Protein AF-A0A355TXF9-F1 (afdb_monomer_lite)

Structure (mmCIF, N/CA/C/O backbone):
data_AF-A0A355TXF9-F1
#
_entry.id   AF-A0A355TXF9-F1
#
loop_
_atom_site.group_PDB
_atom_site.id
_atom_site.type_symbol
_atom_site.label_atom_id
_atom_site.label_alt_id
_atom_site.label_comp_id
_atom_site.label_asym_id
_atom_site.label_entity_id
_atom_site.label_seq_id
_atom_site.pdbx_PDB_ins_code
_atom_site.Cartn_x
_atom_site.Cartn_y
_atom_site.Cartn_z
_atom_site.occupancy
_atom_site.B_iso_or_equiv
_atom_site.auth_seq_id
_atom_site.auth_comp_id
_atom_site.auth_asym_id
_atom_site.auth_atom_id
_atom_site.pdbx_PDB_model_num
ATOM 1 N N . MET A 1 1 ? -92.858 -27.613 52.864 1.00 35.75 1 MET A N 1
ATOM 2 C CA . MET A 1 1 ? -92.341 -28.925 52.424 1.00 35.75 1 MET A CA 1
ATOM 3 C C . MET A 1 1 ? -90.828 -28.804 52.287 1.00 35.75 1 MET A C 1
ATOM 5 O O . MET A 1 1 ? -90.363 -27.857 51.669 1.00 35.75 1 MET A O 1
ATOM 9 N N . ASN A 1 2 ? -90.097 -29.669 52.989 1.00 31.05 2 ASN A N 1
ATOM 10 C CA . ASN A 1 2 ? -88.635 -29.797 52.991 1.00 31.05 2 ASN A CA 1
ATOM 11 C C . ASN A 1 2 ? -88.077 -30.046 51.579 1.00 31.05 2 ASN A C 1
ATOM 13 O O . ASN A 1 2 ? -88.734 -30.730 50.809 1.00 31.05 2 ASN A O 1
ATOM 17 N N . PHE A 1 3 ? -86.861 -29.573 51.280 1.00 30.64 3 PHE A N 1
ATOM 18 C CA . PHE A 1 3 ? -85.665 -30.434 51.260 1.00 30.64 3 PHE A CA 1
ATOM 19 C C . PHE A 1 3 ? -84.375 -29.596 51.179 1.00 30.64 3 PHE A C 1
ATOM 21 O O . PHE A 1 3 ? -84.044 -28.972 50.175 1.00 30.64 3 PHE A O 1
ATOM 28 N N . LYS A 1 4 ? -83.641 -29.603 52.296 1.00 31.06 4 LYS A N 1
ATOM 29 C CA . LYS A 1 4 ? -82.214 -29.284 52.393 1.00 31.06 4 LYS A CA 1
ATOM 30 C C . LYS A 1 4 ? -81.388 -30.361 51.671 1.00 31.06 4 LYS A C 1
ATOM 32 O O . LYS A 1 4 ? -81.685 -31.535 51.833 1.00 31.06 4 LYS A O 1
ATOM 37 N N . LYS A 1 5 ? -80.268 -29.913 51.085 1.00 31.30 5 LYS A N 1
ATOM 38 C CA . LYS A 1 5 ? -78.957 -30.592 50.963 1.00 31.30 5 LYS A CA 1
ATOM 39 C C . LYS A 1 5 ? -78.889 -31.936 50.213 1.00 31.30 5 LYS A C 1
ATOM 41 O O . LYS A 1 5 ? -79.330 -32.948 50.730 1.00 31.30 5 LYS A O 1
ATOM 46 N N . LEU A 1 6 ? -78.125 -31.952 49.118 1.00 34.25 6 LEU A N 1
ATOM 47 C CA . LEU A 1 6 ? -76.831 -32.659 48.966 1.00 34.25 6 LEU A CA 1
ATOM 48 C C . LEU A 1 6 ? -76.325 -32.357 47.533 1.00 34.25 6 LEU A C 1
ATOM 50 O O . LEU A 1 6 ? -76.948 -32.758 46.564 1.00 34.25 6 LEU A O 1
ATOM 54 N N . ALA A 1 7 ? -75.406 -31.409 47.333 1.00 31.22 7 ALA A N 1
ATOM 55 C CA . ALA A 1 7 ? -73.949 -31.592 47.383 1.00 31.22 7 ALA A CA 1
ATOM 56 C C . ALA A 1 7 ? -73.421 -32.558 46.304 1.00 31.22 7 ALA A C 1
ATOM 58 O O . ALA A 1 7 ? -73.579 -33.765 46.437 1.00 31.22 7 ALA A O 1
ATOM 59 N N . GLY A 1 8 ? -72.731 -32.025 45.284 1.00 26.02 8 GLY A N 1
ATOM 60 C CA . GLY A 1 8 ? -71.994 -32.890 44.361 1.00 26.02 8 GLY A CA 1
ATOM 61 C C . GLY A 1 8 ? -71.462 -32.318 43.044 1.00 26.02 8 GLY A C 1
ATOM 62 O O . GLY A 1 8 ? -71.603 -33.004 42.051 1.00 26.02 8 GLY A O 1
ATOM 63 N N . LYS A 1 9 ? -70.770 -31.165 43.064 1.00 34.38 9 LYS A N 1
ATOM 64 C CA . LYS A 1 9 ? -69.593 -30.865 42.205 1.00 34.38 9 LYS A CA 1
ATOM 65 C C . LYS A 1 9 ? -69.781 -30.687 40.668 1.00 34.38 9 LYS A C 1
ATOM 67 O O . LYS A 1 9 ? -70.461 -31.450 40.006 1.00 34.38 9 LYS A O 1
ATOM 72 N N . TYR A 1 10 ? -69.019 -29.717 40.136 1.00 31.34 10 TYR A N 1
ATOM 73 C CA . TYR A 1 10 ? -68.789 -29.332 38.723 1.00 31.34 10 TYR A CA 1
ATOM 74 C C . TYR A 1 10 ? -69.858 -28.396 38.123 1.00 31.34 10 TYR A C 1
ATOM 76 O O . TYR A 1 10 ? -70.915 -28.823 37.687 1.00 31.34 10 TYR A O 1
ATOM 84 N N . ALA A 1 11 ? -69.726 -27.077 38.321 1.00 30.66 11 ALA A N 1
ATOM 85 C CA . ALA A 1 11 ? -68.925 -26.148 37.498 1.00 30.66 11 ALA A CA 1
ATOM 86 C C . ALA A 1 11 ? -69.484 -26.019 36.070 1.00 30.66 11 ALA A C 1
ATOM 88 O O . ALA A 1 11 ? -69.713 -27.013 35.406 1.00 30.66 11 ALA A O 1
ATOM 89 N N . SER A 1 12 ? -69.693 -24.853 35.484 1.00 32.12 12 SER A N 1
ATOM 90 C CA . SER A 1 12 ? -69.636 -23.462 35.913 1.00 32.12 12 SER A CA 1
ATOM 91 C C . SER A 1 12 ? -70.157 -22.682 34.708 1.00 32.12 12 SER A C 1
ATOM 93 O O . SER A 1 12 ? -69.722 -22.969 33.600 1.00 32.12 12 SER A O 1
ATOM 95 N N . LEU A 1 13 ? -71.007 -21.684 34.959 1.00 32.66 13 LEU A N 1
ATOM 96 C CA . LEU A 1 13 ? -71.092 -20.437 34.192 1.00 32.66 13 LEU A CA 1
ATOM 97 C C . LEU A 1 13 ? -71.383 -20.576 32.685 1.00 32.66 13 LEU A C 1
ATOM 99 O O . LEU A 1 13 ? -70.509 -20.878 31.893 1.00 32.66 13 LEU A O 1
ATOM 103 N N . TYR A 1 14 ? -72.580 -20.181 32.263 1.00 29.48 14 TYR A N 1
ATOM 104 C CA . TYR A 1 14 ? -72.729 -18.831 31.721 1.00 29.48 14 TYR A CA 1
ATOM 105 C C . TYR A 1 14 ? -74.193 -18.415 31.786 1.00 29.48 14 TYR A C 1
ATOM 107 O O . TYR A 1 14 ? -75.103 -19.060 31.273 1.00 29.48 14 TYR A O 1
ATOM 115 N N . SER A 1 15 ? -74.388 -17.336 32.523 1.00 33.16 15 SER A N 1
ATOM 116 C CA . SER A 1 15 ? -75.646 -16.725 32.869 1.00 33.16 15 SER A CA 1
ATOM 117 C C . SER A 1 15 ? -75.827 -15.418 32.095 1.00 33.16 15 SER A C 1
ATOM 119 O O . SER A 1 15 ? -74.868 -14.769 31.688 1.00 33.16 15 SER A O 1
ATOM 121 N N . ASN A 1 16 ? -77.097 -15.021 32.042 1.00 33.66 16 ASN A N 1
ATOM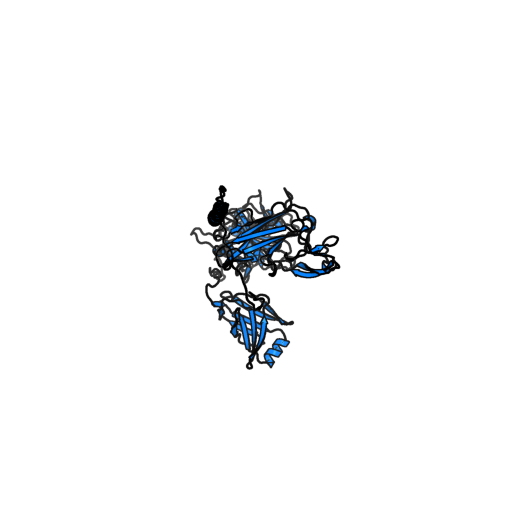 122 C CA . ASN A 1 16 ? -77.602 -13.650 32.109 1.00 33.66 16 ASN A CA 1
ATOM 123 C C . ASN A 1 16 ? -77.864 -12.854 30.817 1.00 33.66 16 ASN A C 1
ATOM 125 O O . ASN A 1 16 ? -76.991 -12.303 30.157 1.00 33.66 16 ASN A O 1
ATOM 129 N N . ARG A 1 17 ? -79.179 -12.687 30.607 1.00 35.09 17 ARG A N 1
ATOM 130 C CA . ARG A 1 17 ? -79.890 -11.550 30.005 1.00 35.09 17 ARG A CA 1
ATOM 131 C C . ARG A 1 17 ? -79.336 -10.179 30.416 1.00 35.09 17 ARG A C 1
ATOM 133 O O . ARG A 1 17 ? -79.090 -9.955 31.598 1.00 35.09 17 ARG A O 1
ATOM 140 N N . ILE A 1 18 ? -79.420 -9.216 29.489 1.00 31.59 18 ILE A N 1
ATOM 141 C CA . ILE A 1 18 ? -79.639 -7.789 29.787 1.00 31.59 18 ILE A CA 1
ATOM 142 C C . ILE A 1 18 ? -80.716 -7.217 28.843 1.00 31.59 18 ILE A C 1
ATOM 144 O O . ILE A 1 18 ? -80.671 -7.403 27.630 1.00 31.59 18 ILE A O 1
ATOM 148 N N . THR A 1 19 ? -81.681 -6.502 29.427 1.00 37.22 19 THR A N 1
ATOM 149 C CA . THR A 1 19 ? -82.703 -5.649 28.793 1.00 37.22 19 THR A CA 1
ATOM 150 C C . THR A 1 19 ? -82.369 -4.162 28.988 1.00 37.22 19 THR A C 1
ATOM 152 O O . THR A 1 19 ? -82.065 -3.762 30.105 1.00 37.22 19 THR A O 1
ATOM 155 N N . ARG A 1 20 ? -82.585 -3.356 27.932 1.00 35.97 20 ARG A N 1
ATOM 156 C CA . ARG A 1 20 ? -82.680 -1.872 27.840 1.00 35.97 20 ARG A CA 1
ATOM 157 C C . ARG A 1 20 ? -81.452 -0.983 28.159 1.00 35.97 20 ARG A C 1
ATOM 159 O O . ARG A 1 20 ? -80.851 -1.052 29.218 1.00 35.97 20 ARG A O 1
ATOM 166 N N . ARG A 1 21 ? -81.325 0.028 27.276 1.00 37.00 21 ARG A N 1
ATOM 167 C CA . ARG A 1 21 ? -80.553 1.295 27.295 1.00 37.00 21 ARG A CA 1
ATOM 168 C C . ARG A 1 21 ? -79.053 1.229 26.944 1.00 37.00 21 ARG A C 1
ATOM 170 O O . ARG A 1 21 ? -78.247 0.720 27.702 1.00 37.00 21 ARG A O 1
ATOM 177 N N . LYS A 1 22 ? -78.739 1.949 25.851 1.00 40.16 22 LYS A N 1
ATOM 178 C CA . LYS A 1 22 ? -77.431 2.426 25.361 1.00 40.16 22 LYS A CA 1
ATOM 179 C C . LYS A 1 22 ? -76.457 1.362 24.814 1.00 40.16 22 LYS A C 1
ATOM 181 O O . LYS A 1 22 ? -75.720 0.744 25.563 1.00 40.16 22 LYS A O 1
ATOM 186 N N . SER A 1 23 ? -76.335 1.298 23.490 1.00 40.97 23 SER A N 1
ATOM 187 C CA . SER A 1 23 ? -75.102 0.894 22.790 1.00 40.97 23 SER A CA 1
ATOM 188 C C . SER A 1 23 ? -74.733 2.051 21.841 1.00 40.97 23 SER A C 1
ATOM 190 O O . SER A 1 23 ? -75.371 2.198 20.807 1.00 40.97 23 SER A O 1
ATOM 192 N N . LEU A 1 24 ? -73.879 3.039 22.143 1.00 40.59 24 LEU A N 1
ATOM 193 C CA . LEU A 1 24 ? -72.637 3.070 22.930 1.00 40.59 24 LEU A CA 1
ATOM 194 C C . LEU A 1 24 ? -71.632 2.019 22.437 1.00 40.59 24 LEU A C 1
ATOM 196 O O . LEU A 1 24 ? -71.985 0.910 22.056 1.00 40.59 24 LEU A O 1
ATOM 200 N N . PRO A 1 25 ? -70.346 2.282 22.598 1.00 44.97 25 PRO A N 1
ATOM 201 C CA . PRO A 1 25 ? -69.398 3.013 21.766 1.00 44.97 25 PRO A CA 1
ATOM 202 C C . PRO A 1 25 ? -68.611 2.078 20.817 1.00 44.97 25 PRO A C 1
ATOM 204 O O . PRO A 1 25 ? -67.535 2.430 20.339 1.00 44.97 25 PRO A O 1
ATOM 207 N N . LEU A 1 26 ? -69.137 0.879 20.545 1.00 42.72 26 LEU A N 1
ATOM 208 C CA . LEU A 1 26 ? -68.445 -0.159 19.775 1.00 42.72 26 LEU A CA 1
ATOM 209 C C . LEU A 1 26 ? -68.308 0.178 18.290 1.00 42.72 26 LEU A C 1
ATOM 211 O O . LEU A 1 26 ? -67.261 -0.095 17.727 1.00 42.72 26 LEU A O 1
ATOM 215 N N . SER A 1 27 ? -69.276 0.850 17.659 1.00 51.84 27 SER A N 1
ATOM 216 C CA . SER A 1 27 ? -69.102 1.239 16.251 1.00 51.84 27 SER A CA 1
ATOM 217 C C . SER A 1 27 ? -68.008 2.282 16.061 1.00 51.84 27 SER A C 1
ATOM 219 O O . SER A 1 27 ? -67.262 2.160 15.106 1.00 51.84 27 SER A O 1
ATOM 221 N N . TYR A 1 28 ? -67.845 3.259 16.961 1.00 49.97 28 TYR A N 1
ATOM 222 C CA . TYR A 1 28 ? -66.756 4.235 16.835 1.00 49.97 28 TYR A CA 1
ATOM 223 C C . TYR A 1 28 ? -65.408 3.657 17.251 1.00 49.97 28 TYR A C 1
ATOM 225 O O . TYR A 1 28 ? -64.427 3.948 16.588 1.00 49.97 28 TYR A O 1
ATOM 233 N N . ALA A 1 29 ? -65.343 2.810 18.284 1.00 54.62 29 ALA A N 1
ATOM 234 C CA . ALA A 1 29 ? -64.097 2.135 18.648 1.00 54.62 29 ALA A CA 1
ATOM 235 C C . ALA A 1 29 ? -63.653 1.141 17.562 1.00 54.62 29 ALA A C 1
ATOM 237 O O . ALA A 1 29 ? -62.476 1.095 17.231 1.00 54.62 29 ALA A O 1
ATOM 238 N N . SER A 1 30 ? -64.582 0.401 16.948 1.00 56.19 30 SER A N 1
ATOM 239 C CA . SER A 1 30 ? -64.290 -0.498 15.827 1.00 56.19 30 SER A CA 1
ATOM 240 C C . SER A 1 30 ? -64.018 0.252 14.525 1.00 56.19 30 SER A C 1
ATOM 242 O O . SER A 1 30 ? -63.154 -0.179 13.774 1.00 56.19 30 SER A O 1
ATOM 244 N N . LEU A 1 31 ? -64.684 1.382 14.261 1.00 60.44 31 LEU A N 1
ATOM 245 C CA . LEU A 1 31 ? -64.374 2.240 13.114 1.00 60.44 31 LEU A CA 1
ATOM 246 C C . LEU A 1 31 ? -63.023 2.936 13.307 1.00 60.44 31 LEU A C 1
ATOM 248 O O . LEU A 1 31 ? -62.253 3.017 12.366 1.00 60.44 31 LEU A O 1
ATOM 252 N N . PHE A 1 32 ? -62.695 3.372 14.524 1.00 64.31 32 PHE A N 1
ATOM 253 C CA . PHE A 1 32 ? -61.398 3.954 14.857 1.00 64.31 32 PHE A CA 1
ATOM 254 C C . PHE A 1 32 ? -60.289 2.905 14.814 1.00 64.31 32 PHE A C 1
ATOM 256 O O . PHE A 1 32 ? -59.231 3.201 14.288 1.00 64.31 32 PHE A O 1
ATOM 263 N N . LEU A 1 33 ? -60.529 1.671 15.274 1.00 66.44 33 LEU A N 1
ATOM 264 C CA . LEU A 1 33 ? -59.576 0.564 15.156 1.00 66.44 33 LEU A CA 1
ATOM 265 C C . LEU A 1 33 ? -59.414 0.113 13.700 1.00 66.44 33 LEU A C 1
ATOM 267 O O . LEU A 1 33 ? -58.298 -0.151 13.276 1.00 66.44 33 LEU A O 1
ATOM 271 N N . ALA A 1 34 ? -60.492 0.082 12.912 1.00 61.06 34 ALA A N 1
ATOM 272 C CA . ALA A 1 34 ? -60.419 -0.174 11.477 1.00 61.06 34 ALA A CA 1
ATOM 273 C C . ALA A 1 34 ? -59.655 0.945 10.762 1.00 61.06 34 ALA A C 1
ATOM 275 O O . ALA A 1 34 ? -58.779 0.647 9.967 1.00 61.06 34 ALA A O 1
ATOM 276 N N . ILE A 1 35 ? -59.904 2.216 11.091 1.00 63.25 35 ILE A N 1
ATOM 277 C CA . ILE A 1 35 ? -59.140 3.361 10.579 1.00 63.25 35 ILE A CA 1
ATOM 278 C C . ILE A 1 35 ? -57.685 3.292 11.051 1.00 63.25 35 ILE A C 1
ATOM 280 O O . ILE A 1 35 ? -56.805 3.567 10.253 1.00 63.25 35 ILE A O 1
ATOM 284 N N . LEU A 1 36 ? -57.394 2.862 12.283 1.00 60.72 36 LEU A N 1
ATOM 285 C CA . LEU A 1 36 ? -56.022 2.690 12.764 1.00 60.72 36 LEU A CA 1
ATOM 286 C C . LEU A 1 36 ? -55.317 1.541 12.044 1.00 60.72 36 LEU A C 1
ATOM 288 O O . LEU A 1 36 ? -54.151 1.694 11.738 1.00 60.72 36 LEU A O 1
ATOM 292 N N . ILE A 1 37 ? -56.009 0.436 11.743 1.00 63.88 37 ILE A N 1
ATOM 293 C CA . ILE A 1 37 ? -55.493 -0.694 10.949 1.00 63.88 37 ILE A CA 1
ATOM 294 C C . ILE A 1 37 ? -55.342 -0.301 9.476 1.00 63.88 37 ILE A C 1
ATOM 296 O O . ILE A 1 37 ? -54.403 -0.737 8.821 1.00 63.88 37 ILE A O 1
ATOM 300 N N . PHE A 1 38 ? -56.220 0.551 8.944 1.00 53.94 38 PHE A N 1
ATOM 301 C CA . PHE A 1 38 ? -56.075 1.107 7.603 1.00 53.94 38 PHE A CA 1
ATOM 302 C C . PHE A 1 38 ? -54.953 2.140 7.548 1.00 53.94 38 PHE A C 1
ATOM 304 O O . PHE A 1 38 ? -54.242 2.142 6.556 1.00 53.94 38 PHE A O 1
ATOM 311 N N . ILE A 1 39 ? -54.731 2.953 8.587 1.00 55.06 39 ILE A N 1
ATOM 312 C CA . ILE A 1 39 ? -53.597 3.883 8.698 1.00 55.06 39 ILE A CA 1
ATOM 313 C C . ILE A 1 39 ? -52.303 3.106 8.939 1.00 55.06 39 ILE A C 1
ATOM 315 O O . ILE A 1 39 ? -51.344 3.354 8.239 1.00 55.06 39 ILE A O 1
ATOM 319 N N . THR A 1 40 ? -52.232 2.123 9.838 1.00 49.72 40 THR A N 1
ATOM 320 C CA . THR A 1 40 ? -51.010 1.319 10.023 1.00 49.72 40 THR A CA 1
ATOM 321 C C . THR A 1 40 ? -50.759 0.382 8.851 1.00 49.72 40 THR A C 1
ATOM 323 O O . THR A 1 40 ? -49.608 0.165 8.509 1.00 49.72 40 THR A O 1
ATOM 326 N N . GLY A 1 41 ? -51.798 -0.115 8.180 1.00 48.53 41 GLY A N 1
ATOM 327 C CA . GLY A 1 41 ? -51.695 -0.906 6.955 1.00 48.53 41 GLY A CA 1
ATOM 328 C C . GLY A 1 41 ? -51.299 -0.075 5.734 1.00 48.53 41 GLY A C 1
ATOM 329 O O . GLY A 1 41 ? -50.462 -0.519 4.956 1.00 48.53 41 GLY A O 1
ATOM 330 N N . THR A 1 42 ? -51.822 1.149 5.583 1.00 45.38 42 THR A N 1
ATOM 331 C CA . THR A 1 42 ? -51.353 2.076 4.537 1.00 45.38 42 THR A CA 1
ATOM 332 C C . THR A 1 42 ? -49.979 2.622 4.868 1.00 45.38 42 THR A C 1
ATOM 334 O O . THR A 1 42 ? -49.145 2.624 3.983 1.00 45.38 42 THR A O 1
ATOM 337 N N . VAL A 1 43 ? -49.664 2.975 6.114 1.00 42.22 43 VAL A N 1
ATOM 338 C CA . VAL A 1 43 ? -48.300 3.356 6.503 1.00 42.22 43 VAL A CA 1
ATOM 339 C C . VAL A 1 43 ? -47.362 2.161 6.307 1.00 42.22 43 VAL A C 1
ATOM 341 O O . VAL A 1 43 ? -46.319 2.348 5.709 1.00 42.22 43 VAL A O 1
ATOM 344 N N . SER A 1 44 ? -47.727 0.915 6.630 1.00 38.88 44 SER A N 1
ATOM 345 C CA . SER A 1 44 ? -46.911 -0.271 6.299 1.00 38.88 44 SER A CA 1
ATOM 346 C C . SER A 1 44 ? -46.792 -0.545 4.797 1.00 38.88 44 SER A C 1
ATOM 348 O O . SER A 1 44 ? -45.783 -1.101 4.382 1.00 38.88 44 SER A O 1
ATOM 350 N N . TRP A 1 45 ? -47.763 -0.150 3.970 1.00 35.22 45 TRP A N 1
ATOM 351 C CA . TRP A 1 45 ? -47.676 -0.298 2.513 1.00 35.22 45 TRP A CA 1
ATOM 352 C C . TRP A 1 45 ? -46.914 0.860 1.842 1.00 35.22 45 TRP A C 1
ATOM 354 O O . TRP A 1 45 ? -46.140 0.620 0.921 1.00 35.22 45 TRP A O 1
ATOM 364 N N . PHE A 1 46 ? -47.012 2.083 2.371 1.00 31.78 46 PHE A N 1
ATOM 365 C CA . PHE A 1 46 ? -46.227 3.249 1.947 1.00 31.78 46 PHE A CA 1
ATOM 366 C C . PHE A 1 46 ? -44.792 3.224 2.502 1.00 31.78 46 PHE A C 1
ATOM 368 O O . PHE A 1 46 ? -43.884 3.708 1.840 1.00 31.78 46 PHE A O 1
ATOM 375 N N . THR A 1 47 ? -44.530 2.557 3.634 1.00 37.56 47 THR A N 1
ATOM 376 C CA . THR A 1 47 ? -43.151 2.319 4.123 1.00 37.56 47 THR A CA 1
ATOM 377 C C . THR A 1 47 ? -42.486 1.126 3.418 1.00 37.56 47 THR A C 1
ATOM 379 O O . THR A 1 47 ? -41.283 0.929 3.553 1.00 37.56 47 THR A O 1
ATOM 382 N N . VAL A 1 48 ? -43.239 0.328 2.648 1.00 39.88 48 VAL A N 1
ATOM 383 C CA . VAL A 1 48 ? -42.698 -0.810 1.877 1.00 39.88 48 VAL A CA 1
ATOM 384 C C . VAL A 1 48 ? -42.569 -0.505 0.380 1.00 39.88 48 VAL A C 1
ATOM 386 O O . VAL A 1 48 ? -41.942 -1.288 -0.328 1.00 39.88 48 VAL A O 1
ATOM 389 N N . HIS A 1 49 ? -43.044 0.645 -0.118 1.00 33.25 49 HIS A N 1
ATOM 390 C CA . HIS A 1 49 ? -42.858 0.981 -1.535 1.00 33.25 49 HIS A CA 1
ATOM 391 C C . HIS A 1 49 ? -42.521 2.424 -1.919 1.00 33.25 49 HIS A C 1
ATOM 393 O O . HIS A 1 49 ? -42.219 2.629 -3.092 1.00 33.25 49 HIS A O 1
ATOM 399 N N . ASP A 1 50 ? -42.411 3.373 -0.987 1.00 28.02 50 ASP A N 1
ATOM 400 C CA . ASP A 1 50 ? -41.823 4.678 -1.300 1.00 28.02 50 ASP A CA 1
ATOM 401 C C . ASP A 1 50 ? -40.466 4.836 -0.611 1.00 28.02 50 ASP A C 1
ATOM 403 O O . ASP A 1 50 ? -40.324 5.374 0.485 1.00 28.02 50 ASP A O 1
ATOM 407 N N . THR A 1 51 ? -39.425 4.389 -1.318 1.00 30.92 51 THR A N 1
ATOM 408 C CA . THR A 1 51 ? -38.158 5.126 -1.374 1.00 30.92 51 THR A CA 1
ATOM 409 C C . THR A 1 51 ? -38.508 6.608 -1.408 1.00 30.92 51 THR A C 1
ATOM 411 O O . THR A 1 51 ? -39.098 7.072 -2.386 1.00 30.92 51 THR A O 1
ATOM 414 N N . ALA A 1 52 ? -38.177 7.351 -0.353 1.00 26.80 52 ALA A N 1
ATOM 415 C CA . ALA A 1 52 ? -38.158 8.796 -0.440 1.00 26.80 52 ALA A CA 1
ATOM 416 C C . ALA A 1 52 ? -37.289 9.144 -1.655 1.00 26.80 52 ALA A C 1
ATOM 418 O O . ALA A 1 52 ? -36.077 8.920 -1.650 1.00 26.80 52 ALA A O 1
ATOM 419 N N . LYS A 1 53 ? -37.919 9.626 -2.732 1.00 29.88 53 LYS A N 1
ATOM 420 C CA . LYS A 1 53 ? -37.224 10.345 -3.792 1.00 29.88 53 LYS A CA 1
ATOM 421 C C . LYS A 1 53 ? -36.757 11.641 -3.149 1.00 29.88 53 LYS A C 1
ATOM 423 O O . LYS A 1 53 ? -37.464 12.643 -3.144 1.00 29.88 53 LYS A O 1
ATOM 428 N N . ILE A 1 54 ? -35.588 11.571 -2.527 1.00 26.58 54 ILE A N 1
ATOM 429 C CA . ILE A 1 54 ? -34.791 12.751 -2.266 1.00 26.58 54 ILE A CA 1
ATOM 430 C C . ILE A 1 54 ? -34.344 13.205 -3.648 1.00 26.58 54 ILE A C 1
ATOM 432 O O . ILE A 1 54 ? -33.620 12.498 -4.349 1.00 26.58 54 ILE A O 1
ATOM 436 N N . ASP A 1 55 ? -34.865 14.351 -4.064 1.00 28.72 55 ASP A N 1
ATOM 437 C CA . ASP A 1 55 ? -34.417 15.070 -5.246 1.00 28.72 55 ASP A CA 1
ATOM 438 C C . ASP A 1 55 ? -33.045 15.678 -4.912 1.00 28.72 55 ASP A C 1
ATOM 440 O O . ASP A 1 55 ? -32.909 16.872 -4.657 1.00 28.72 55 ASP A O 1
ATOM 444 N N . SER A 1 56 ? -32.020 14.828 -4.781 1.00 29.77 56 SER A N 1
ATOM 445 C CA . SER A 1 56 ? -30.639 15.286 -4.746 1.00 29.77 56 SER A CA 1
ATOM 446 C C . SER A 1 56 ? -30.160 15.360 -6.188 1.00 29.77 56 SER A C 1
ATOM 448 O O . SER A 1 56 ? -29.817 14.378 -6.848 1.00 29.77 56 SER A O 1
ATOM 450 N N . THR A 1 57 ? -30.196 16.580 -6.709 1.00 26.17 57 THR A N 1
ATOM 451 C CA . THR A 1 57 ? -29.462 16.982 -7.902 1.00 26.17 57 THR A CA 1
ATOM 452 C C . THR A 1 57 ? -28.062 16.361 -7.885 1.00 26.17 57 THR A C 1
ATOM 454 O O . THR A 1 57 ? -27.242 16.689 -7.032 1.00 26.17 57 THR A O 1
ATOM 457 N N . ASN A 1 58 ? -27.818 15.485 -8.863 1.00 27.78 58 ASN A N 1
ATOM 458 C CA . ASN A 1 58 ? -26.553 14.823 -9.191 1.00 27.78 58 ASN A CA 1
ATOM 459 C C . ASN A 1 58 ? -26.033 13.779 -8.184 1.00 27.78 58 ASN A C 1
ATOM 461 O O . ASN A 1 58 ? -24.895 13.862 -7.727 1.00 27.78 58 ASN A O 1
ATOM 465 N N . LEU A 1 59 ? -26.806 12.713 -7.955 1.00 31.91 59 LEU A N 1
ATOM 466 C CA . LEU A 1 59 ? -26.239 11.414 -7.572 1.00 31.91 59 LEU A CA 1
ATOM 467 C C . LEU A 1 59 ? -25.329 10.896 -8.704 1.00 31.91 59 LEU A C 1
ATOM 469 O O . LEU A 1 59 ? -25.805 10.351 -9.703 1.00 31.91 59 LEU A O 1
ATOM 473 N N . LYS A 1 60 ? -24.012 11.090 -8.571 1.00 29.84 60 LYS A N 1
ATOM 474 C CA . LYS A 1 60 ? -23.017 10.347 -9.354 1.00 29.84 60 LYS A CA 1
ATOM 475 C C . LYS A 1 60 ? -22.802 8.996 -8.683 1.00 29.84 60 LYS A C 1
ATOM 477 O O . LYS A 1 60 ? -22.321 8.925 -7.558 1.00 29.84 60 LYS A O 1
ATOM 482 N N . PHE A 1 61 ? -23.197 7.939 -9.379 1.00 39.00 61 PHE A N 1
ATOM 483 C CA . PHE A 1 61 ? -22.961 6.563 -8.969 1.00 39.00 61 PHE A CA 1
ATOM 484 C C . PHE A 1 61 ? -21.696 6.065 -9.669 1.00 39.00 61 PHE A C 1
ATOM 486 O O . PHE A 1 61 ? -21.733 5.829 -10.873 1.00 39.00 61 PHE A O 1
ATOM 493 N N . ASP A 1 62 ? -20.601 5.899 -8.925 1.00 38.19 62 ASP A N 1
ATOM 494 C CA . ASP A 1 62 ? -19.321 5.410 -9.464 1.00 38.19 62 ASP A CA 1
ATOM 495 C C . ASP A 1 62 ? -19.038 3.927 -9.122 1.00 38.19 62 ASP A C 1
ATOM 497 O O . ASP A 1 62 ? -17.910 3.470 -9.278 1.00 38.19 62 ASP A O 1
ATOM 501 N N . SER A 1 63 ? -20.036 3.128 -8.697 1.00 41.66 63 SER A N 1
ATOM 502 C CA . SER A 1 63 ? -19.854 1.674 -8.508 1.00 41.66 63 SER A CA 1
ATOM 503 C C . SER A 1 63 ? -20.481 0.866 -9.656 1.00 41.66 63 SER A C 1
ATOM 505 O O . SER A 1 63 ? -21.700 0.762 -9.792 1.00 41.66 63 SER A O 1
ATOM 507 N N . SER A 1 64 ? -19.640 0.252 -10.498 1.00 41.19 64 SER A N 1
ATOM 508 C CA . SER A 1 64 ? -20.063 -0.576 -11.647 1.00 41.19 64 SER A CA 1
ATOM 509 C C . SER A 1 64 ? -20.759 -1.892 -11.252 1.00 41.19 64 SER A C 1
ATOM 511 O O . SER A 1 64 ? -21.277 -2.600 -12.111 1.00 41.19 64 SER A O 1
ATOM 513 N N . THR A 1 65 ? -20.813 -2.222 -9.954 1.00 43.47 65 THR A N 1
ATOM 514 C CA . THR A 1 65 ? -21.248 -3.535 -9.427 1.00 43.47 65 THR A CA 1
ATOM 515 C C . THR A 1 65 ? -22.456 -3.491 -8.492 1.00 43.47 65 THR A C 1
ATOM 517 O O . THR A 1 65 ? -22.839 -4.516 -7.936 1.00 43.47 65 THR A O 1
ATOM 520 N N . GLY A 1 66 ? -23.077 -2.326 -8.283 1.00 48.16 66 GLY A N 1
ATOM 521 C CA . GLY A 1 66 ? -24.269 -2.231 -7.435 1.00 48.16 66 GLY A CA 1
ATOM 522 C C . GLY A 1 66 ? -24.015 -2.427 -5.933 1.00 48.16 66 GLY A C 1
ATOM 523 O O . GLY A 1 66 ? -24.986 -2.553 -5.184 1.00 48.16 66 GLY A O 1
ATOM 524 N N . LEU A 1 67 ? -22.750 -2.413 -5.483 1.00 51.31 67 LEU A N 1
ATOM 525 C CA . LEU A 1 67 ? -22.388 -2.304 -4.067 1.00 51.31 67 LEU A CA 1
ATOM 526 C C . LEU A 1 67 ? -22.842 -0.951 -3.528 1.00 51.31 67 LEU A C 1
ATOM 528 O O . LEU A 1 67 ? -22.563 0.093 -4.125 1.00 51.31 67 LEU A O 1
ATOM 532 N N . ARG A 1 68 ? -23.529 -0.987 -2.387 1.00 55.44 68 ARG A N 1
ATOM 533 C CA . ARG A 1 68 ? -24.002 0.205 -1.685 1.00 55.44 68 ARG A CA 1
ATOM 534 C C . ARG A 1 68 ? -23.587 0.127 -0.230 1.00 55.44 68 ARG A C 1
ATOM 536 O O . ARG A 1 68 ? -23.935 -0.835 0.461 1.00 55.44 68 ARG A O 1
ATOM 543 N N . VAL A 1 69 ? -22.891 1.161 0.212 1.00 59.31 69 VAL A N 1
ATOM 544 C CA . VAL A 1 69 ? -22.645 1.469 1.613 1.00 59.31 69 VAL A CA 1
ATOM 545 C C . VAL A 1 69 ? -23.729 2.450 2.039 1.00 59.31 69 VAL A C 1
ATOM 547 O O . VAL A 1 69 ? -23.968 3.452 1.369 1.00 59.31 69 VAL A O 1
ATOM 550 N N . ASN A 1 70 ? -24.420 2.130 3.126 1.00 63.91 70 ASN A N 1
ATOM 551 C CA . ASN A 1 70 ? -25.312 3.055 3.807 1.00 63.91 70 ASN A CA 1
ATOM 552 C C . ASN A 1 70 ? -24.793 3.252 5.228 1.00 63.91 70 ASN A C 1
ATOM 554 O O . ASN A 1 70 ? -24.868 2.329 6.040 1.00 63.91 70 ASN A O 1
ATOM 558 N N . ASP A 1 71 ? -24.265 4.434 5.511 1.00 56.34 71 ASP A N 1
ATOM 559 C CA . ASP A 1 71 ? -23.728 4.831 6.814 1.00 56.34 71 ASP A CA 1
ATOM 560 C C . ASP A 1 71 ? -24.671 5.775 7.587 1.00 56.34 71 ASP A C 1
ATOM 562 O O . ASP A 1 71 ? -24.297 6.333 8.618 1.00 56.34 71 ASP A O 1
ATOM 566 N N . GLY A 1 72 ? -25.912 5.924 7.104 1.00 47.81 72 GLY A N 1
ATOM 567 C CA . GLY A 1 72 ? -26.946 6.779 7.685 1.00 47.81 72 GLY A CA 1
ATOM 568 C C . GLY A 1 72 ? -26.996 8.200 7.120 1.00 47.81 72 GLY A C 1
ATOM 569 O O . GLY A 1 72 ? -27.989 8.883 7.369 1.00 47.81 72 GLY A O 1
ATOM 570 N N . GLU A 1 73 ? -25.989 8.624 6.350 1.00 54.75 73 GLU A N 1
ATOM 571 C CA . GLU A 1 73 ? -25.897 9.975 5.781 1.00 54.75 73 GLU A CA 1
ATOM 572 C C . GLU A 1 73 ? -26.062 9.952 4.258 1.00 54.75 73 GLU A C 1
ATOM 574 O O . GLU A 1 73 ? -26.918 10.669 3.745 1.00 54.75 73 GLU A O 1
ATOM 579 N N . ASP A 1 74 ? -25.352 9.062 3.552 1.00 54.12 74 ASP A N 1
ATOM 580 C CA . ASP A 1 74 ? -25.427 8.947 2.092 1.00 54.12 74 ASP A CA 1
ATOM 581 C C . ASP A 1 74 ? -25.356 7.488 1.594 1.00 54.12 74 ASP A C 1
ATOM 583 O O . ASP A 1 74 ? -24.793 6.593 2.225 1.00 54.12 74 ASP A O 1
ATOM 587 N N . LEU A 1 75 ? -25.911 7.240 0.401 1.00 62.00 75 LEU A N 1
ATOM 588 C CA . LEU A 1 75 ? -25.719 5.995 -0.353 1.00 62.00 75 LEU A CA 1
ATOM 589 C C . LEU A 1 75 ? -24.490 6.142 -1.255 1.00 62.00 75 LEU A C 1
ATOM 591 O O . LEU A 1 75 ? -24.596 6.643 -2.375 1.00 62.00 75 LEU A O 1
ATOM 595 N N . THR A 1 76 ? -23.330 5.700 -0.773 1.00 71.69 76 THR A N 1
ATOM 596 C CA . THR A 1 76 ? -22.054 5.801 -1.505 1.00 71.69 76 THR A CA 1
ATOM 597 C C . THR A 1 76 ? -21.282 4.481 -1.465 1.00 71.69 76 THR A C 1
ATOM 599 O O . THR A 1 76 ? -21.789 3.460 -1.003 1.00 71.69 76 THR A O 1
ATOM 602 N N . ASN A 1 77 ? -20.060 4.468 -1.991 1.00 75.56 77 ASN A N 1
ATOM 603 C CA . ASN A 1 77 ? -19.068 3.425 -1.737 1.00 75.56 77 ASN A CA 1
ATOM 604 C C . ASN A 1 77 ? -17.993 3.874 -0.728 1.00 75.56 77 ASN A C 1
ATOM 606 O O . ASN A 1 77 ? -16.974 3.205 -0.595 1.00 75.56 77 ASN A O 1
ATOM 610 N N . HIS A 1 78 ? -18.214 4.983 -0.021 1.00 84.75 78 HIS A N 1
ATOM 611 C CA . HIS A 1 78 ? -17.286 5.552 0.949 1.00 84.75 78 HIS A CA 1
ATOM 612 C C . HIS A 1 78 ? -17.805 5.384 2.381 1.00 84.75 78 HIS A C 1
ATOM 614 O O . HIS A 1 78 ? -19.008 5.419 2.627 1.00 84.75 78 HIS A O 1
ATOM 620 N N . ILE A 1 79 ? -16.885 5.245 3.334 1.00 86.38 79 ILE A N 1
ATOM 621 C CA . ILE A 1 79 ? -17.163 5.351 4.769 1.00 86.38 79 ILE A CA 1
ATOM 622 C C . ILE A 1 79 ? -16.329 6.510 5.303 1.00 86.38 79 ILE A C 1
ATOM 624 O O . ILE A 1 79 ? -15.097 6.451 5.277 1.00 86.38 79 ILE A O 1
ATOM 628 N N . LYS A 1 80 ? -17.001 7.562 5.785 1.00 88.81 80 LYS A N 1
ATOM 629 C CA . LYS A 1 80 ? -16.347 8.814 6.182 1.00 88.81 80 LYS A CA 1
ATOM 630 C C . LYS A 1 80 ? -16.515 9.144 7.657 1.00 88.81 80 LYS A C 1
ATOM 632 O O . LYS A 1 80 ? -17.625 9.105 8.188 1.00 88.81 80 LYS A O 1
ATOM 637 N N . PHE A 1 81 ? -15.417 9.550 8.280 1.00 86.12 81 PHE A N 1
ATOM 638 C CA . PHE A 1 81 ? -15.400 10.358 9.492 1.00 86.12 81 PHE A CA 1
ATOM 639 C C . PHE A 1 81 ? -14.847 11.733 9.141 1.00 86.12 81 PHE A C 1
ATOM 641 O O . PHE A 1 81 ? -13.728 11.825 8.641 1.00 86.12 81 PHE A O 1
ATOM 648 N N . GLU A 1 82 ? -15.592 12.789 9.436 1.00 86.94 82 GLU A N 1
ATOM 649 C CA . GLU A 1 82 ? -15.159 14.160 9.171 1.00 86.94 82 GLU A CA 1
ATOM 650 C C . GLU A 1 82 ? -14.988 14.919 10.489 1.00 86.94 82 GLU A C 1
ATOM 652 O O . GLU A 1 82 ? -15.771 14.749 11.425 1.00 86.94 82 GLU A O 1
ATOM 657 N N . ASP A 1 83 ? -13.931 15.729 10.558 1.00 86.62 83 ASP A N 1
ATOM 658 C CA . ASP A 1 83 ? -13.689 16.723 11.610 1.00 86.62 83 ASP A CA 1
ATOM 659 C C . ASP A 1 83 ? -13.807 16.233 13.069 1.00 86.62 83 ASP A C 1
ATOM 661 O O . ASP A 1 83 ? -14.183 16.994 13.966 1.00 86.62 83 ASP A O 1
ATOM 665 N N . PHE A 1 84 ? -13.429 14.983 13.350 1.00 90.06 84 PHE A N 1
ATOM 666 C CA . PHE A 1 84 ? -13.390 14.458 14.721 1.00 90.06 84 PHE A CA 1
ATOM 667 C C . PHE A 1 84 ? -12.006 14.634 15.353 1.00 90.06 84 PHE A C 1
ATOM 669 O O . PHE A 1 84 ? -11.020 14.886 14.669 1.00 90.06 84 PHE A O 1
ATOM 676 N N . SER A 1 85 ? -11.901 14.496 16.673 1.00 91.94 85 SER A N 1
ATOM 677 C CA . SER A 1 85 ? -10.615 14.517 17.375 1.00 91.94 85 SER A CA 1
ATOM 678 C C . SER A 1 85 ? -10.546 13.416 18.423 1.00 91.94 85 SER A C 1
ATOM 680 O O . SER A 1 85 ? -11.559 13.020 19.003 1.00 91.94 85 SER A O 1
ATOM 682 N N . LEU A 1 86 ? -9.337 12.903 18.648 1.00 90.69 86 LEU A N 1
ATOM 683 C CA . LEU A 1 86 ? -9.076 11.835 19.609 1.00 90.69 86 LEU A CA 1
ATOM 684 C C . LEU A 1 86 ? -8.132 12.343 20.695 1.00 90.69 86 LEU A C 1
ATOM 686 O O . LEU A 1 86 ? -7.040 12.820 20.402 1.00 90.69 86 LEU A O 1
ATOM 690 N N . ALA A 1 87 ? -8.569 12.272 21.948 1.00 86.19 87 ALA A N 1
ATOM 691 C CA . ALA A 1 87 ? -7.869 12.843 23.093 1.00 86.19 87 ALA A CA 1
ATOM 692 C C . ALA A 1 87 ? -6.622 12.046 23.502 1.00 86.19 87 ALA A C 1
ATOM 694 O O . ALA A 1 87 ? -5.670 12.632 24.007 1.00 86.19 87 ALA A O 1
ATOM 695 N N . GLU A 1 88 ? -6.627 10.728 23.304 1.00 85.94 88 GLU A N 1
ATOM 696 C CA . GLU A 1 88 ? -5.503 9.847 23.618 1.00 85.94 88 GLU A CA 1
ATOM 697 C C . GLU A 1 88 ? -5.518 8.586 22.748 1.00 85.94 88 GLU A C 1
ATOM 699 O O . GLU A 1 88 ? -6.505 8.313 22.060 1.00 85.94 88 GLU A O 1
ATOM 704 N N . ALA A 1 89 ? -4.416 7.838 22.778 1.00 87.00 89 ALA A N 1
ATOM 705 C CA . ALA A 1 89 ? -4.271 6.577 22.068 1.00 87.00 89 ALA A CA 1
ATOM 706 C C . ALA A 1 89 ? -4.825 5.364 22.826 1.00 87.00 89 ALA A C 1
ATOM 708 O O . ALA A 1 89 ? -5.154 5.430 24.011 1.00 87.00 89 ALA A O 1
ATOM 709 N N . SER A 1 90 ? -4.902 4.234 22.125 1.00 85.06 90 SER A N 1
ATOM 710 C CA . SER A 1 90 ? -5.249 2.920 22.665 1.00 85.06 90 SER A CA 1
ATOM 711 C C . SER A 1 90 ? -4.345 1.843 22.057 1.00 85.06 90 SER A C 1
ATOM 713 O O . SER A 1 90 ? -3.802 2.046 20.980 1.00 85.06 90 SER A O 1
ATOM 715 N N . SER A 1 91 ? -4.153 0.724 22.756 1.00 76.50 91 SER A N 1
ATOM 716 C CA . SER A 1 91 ? -3.186 -0.340 22.419 1.00 76.50 91 SER A CA 1
ATOM 717 C C . SER A 1 91 ? -3.888 -1.601 21.931 1.00 76.50 91 SER A C 1
ATOM 719 O O . SER A 1 91 ? -3.635 -2.695 22.414 1.00 76.50 91 SER A O 1
ATOM 721 N N . VAL A 1 92 ? -4.874 -1.474 21.057 1.00 75.81 92 VAL A N 1
ATOM 722 C CA . VAL A 1 92 ? -5.840 -2.560 20.859 1.00 75.81 92 VAL A CA 1
ATOM 723 C C . VAL A 1 92 ? -5.909 -3.061 19.438 1.00 75.81 92 VAL A C 1
ATOM 725 O O . VAL A 1 92 ? -5.559 -2.363 18.499 1.00 75.81 92 VAL A O 1
ATOM 728 N N . ASP A 1 93 ? -6.419 -4.277 19.273 1.00 73.62 93 ASP A N 1
ATOM 729 C CA . ASP A 1 93 ? -6.706 -4.896 17.977 1.00 73.62 93 ASP A CA 1
ATOM 730 C C . ASP A 1 93 ? -7.960 -4.320 17.291 1.00 73.62 93 ASP A C 1
ATOM 732 O O . ASP A 1 93 ? -8.466 -4.884 16.328 1.00 73.62 93 ASP A O 1
ATOM 736 N N . GLY A 1 94 ? -8.492 -3.211 17.802 1.00 77.06 94 GLY A N 1
ATOM 737 C CA . GLY A 1 94 ? -9.687 -2.554 17.293 1.00 77.06 94 GLY A CA 1
ATOM 738 C C . GLY A 1 94 ? -11.011 -3.150 17.769 1.00 77.06 94 GLY A C 1
ATOM 739 O O . GLY A 1 94 ? -12.043 -2.558 17.460 1.00 77.06 94 GLY A O 1
ATOM 740 N N . ARG A 1 95 ? -11.026 -4.261 18.528 1.00 77.00 95 ARG A N 1
ATOM 741 C CA . ARG A 1 95 ? -12.264 -4.813 19.114 1.00 77.00 95 ARG A CA 1
ATOM 742 C C . ARG A 1 95 ? -12.571 -4.217 20.484 1.00 77.00 95 ARG A C 1
ATOM 744 O O . ARG A 1 95 ? -13.626 -3.619 20.676 1.00 77.00 95 ARG A O 1
ATOM 751 N N . ASN A 1 96 ? -11.675 -4.436 21.438 1.00 81.19 96 ASN A N 1
ATOM 752 C CA . ASN A 1 96 ? -11.792 -3.909 22.798 1.00 81.19 96 ASN A CA 1
ATOM 753 C C . ASN A 1 96 ? -10.897 -2.685 22.912 1.00 81.19 96 ASN A C 1
ATOM 755 O O . ASN A 1 96 ? -9.927 -2.618 22.183 1.00 81.19 96 ASN A O 1
ATOM 759 N N . PHE A 1 97 ? -11.179 -1.732 23.799 1.00 85.69 97 PHE A N 1
ATOM 760 C CA . PHE A 1 97 ? -10.319 -0.557 23.992 1.00 85.69 97 PHE A CA 1
ATOM 761 C C . PHE A 1 97 ? -9.685 -0.597 25.375 1.00 85.69 97 PHE A C 1
ATOM 763 O O . PHE A 1 97 ? -10.390 -0.724 26.371 1.00 85.69 97 PHE A O 1
ATOM 770 N N . PHE A 1 98 ? -8.366 -0.440 25.441 1.00 87.44 98 PHE A N 1
ATOM 771 C CA . PHE A 1 98 ? -7.610 -0.356 26.686 1.00 87.44 98 PHE A CA 1
ATOM 772 C C . PHE A 1 98 ? -6.855 0.964 26.717 1.00 87.44 98 PHE A C 1
ATOM 774 O O . PHE A 1 98 ? -6.166 1.337 25.761 1.00 87.44 98 PHE A O 1
ATOM 781 N N . LEU A 1 99 ? -7.042 1.690 27.812 1.00 88.38 99 LEU A N 1
ATOM 782 C CA . LEU A 1 99 ? -6.544 3.047 27.995 1.00 88.38 99 LEU A CA 1
ATOM 783 C C . LEU A 1 99 ? -5.639 3.080 29.227 1.00 88.38 99 LEU A C 1
ATOM 785 O O . LEU A 1 99 ? -5.967 2.404 30.212 1.00 88.38 99 LEU A O 1
ATOM 789 N N . PRO A 1 100 ? -4.531 3.840 29.213 1.00 87.56 100 PRO A N 1
ATOM 790 C CA . PRO A 1 100 ? -3.689 3.995 30.390 1.00 87.56 100 PRO A CA 1
ATOM 791 C C . PRO A 1 100 ? -4.521 4.466 31.590 1.00 87.56 100 PRO A C 1
ATOM 793 O O . PRO A 1 100 ? -5.257 5.450 31.515 1.00 87.56 100 PRO A O 1
ATOM 796 N N . ALA A 1 101 ? -4.425 3.759 32.717 1.00 85.69 101 ALA A N 1
ATOM 797 C CA . ALA A 1 101 ? -5.112 4.153 33.947 1.00 85.69 101 ALA A CA 1
ATOM 798 C C . ALA A 1 101 ? -4.514 5.450 34.524 1.00 85.69 101 ALA A C 1
ATOM 800 O O . ALA A 1 101 ? -5.223 6.257 35.125 1.00 85.69 101 ALA A O 1
ATOM 801 N N . THR A 1 102 ? -3.210 5.653 34.312 1.00 77.06 102 THR A N 1
ATOM 802 C CA . THR A 1 102 ? -2.450 6.860 34.657 1.00 77.06 102 THR A CA 1
ATOM 803 C C . THR A 1 102 ? -1.305 7.054 33.662 1.00 77.06 102 THR A C 1
ATOM 805 O O . THR A 1 102 ? -0.615 6.084 33.351 1.00 77.06 102 THR A O 1
ATOM 808 N N . GLY A 1 103 ? -1.035 8.292 33.242 1.00 72.62 103 GLY A N 1
ATOM 809 C CA . GLY A 1 103 ? 0.089 8.613 32.350 1.00 72.62 103 GLY A CA 1
ATOM 810 C C . GLY A 1 103 ? -0.191 8.330 30.869 1.00 72.62 103 GLY A C 1
ATOM 811 O O . GLY A 1 103 ? -1.342 8.309 30.449 1.00 72.62 103 GLY A O 1
ATOM 812 N N . THR A 1 104 ? 0.872 8.153 30.082 1.00 74.81 104 THR A N 1
ATOM 813 C CA . THR A 1 104 ? 0.841 7.896 28.630 1.00 74.81 104 THR A CA 1
ATOM 814 C C . THR A 1 104 ? 1.506 6.560 28.300 1.00 74.81 104 THR A C 1
ATOM 816 O O . THR A 1 104 ? 2.177 5.973 29.150 1.00 74.81 104 THR A O 1
ATOM 819 N N . PHE A 1 105 ? 1.339 6.082 27.063 1.00 77.06 105 PHE A N 1
ATOM 820 C CA . PHE A 1 105 ? 2.064 4.916 26.553 1.00 77.06 105 PHE A CA 1
ATOM 821 C C . PHE A 1 105 ? 3.583 5.060 26.702 1.00 77.06 105 PHE A C 1
ATOM 823 O O . PHE A 1 105 ? 4.138 6.151 26.591 1.00 77.06 105 PHE A O 1
ATOM 830 N N . SER A 1 106 ? 4.240 3.941 27.006 1.00 72.50 106 SER A N 1
ATOM 831 C CA . SER A 1 106 ? 5.689 3.827 27.172 1.00 72.50 106 SER A CA 1
ATOM 832 C C . SER A 1 106 ? 6.206 2.636 26.370 1.00 72.50 106 SER A C 1
ATOM 834 O O . SER A 1 106 ? 5.427 1.777 25.955 1.00 72.50 106 SER A O 1
ATOM 836 N N . SER A 1 107 ? 7.525 2.548 26.198 1.00 67.81 107 SER A N 1
ATOM 837 C CA . SER A 1 107 ? 8.174 1.446 25.479 1.00 67.81 107 SER A CA 1
ATOM 838 C C . SER A 1 107 ? 7.992 0.070 26.137 1.00 67.81 107 SER A C 1
ATOM 840 O O . SER A 1 107 ? 8.307 -0.940 25.514 1.00 67.81 107 SER A O 1
ATOM 842 N N . THR A 1 108 ? 7.479 0.003 27.371 1.00 75.19 108 THR A N 1
ATOM 843 C CA . THR A 1 108 ? 7.211 -1.247 28.099 1.00 75.19 108 THR A CA 1
ATOM 844 C C . THR A 1 108 ? 5.736 -1.348 28.484 1.00 75.19 108 THR A C 1
ATOM 846 O O . THR A 1 108 ? 5.379 -1.179 29.651 1.00 75.19 108 THR A O 1
ATOM 849 N N . THR A 1 109 ? 4.869 -1.623 27.505 1.00 78.69 109 THR A N 1
ATOM 850 C CA . THR A 1 109 ? 3.408 -1.744 27.685 1.00 78.69 109 THR A CA 1
ATOM 851 C C . THR A 1 109 ? 3.025 -2.704 28.818 1.00 78.69 109 THR A C 1
ATOM 853 O O . THR A 1 109 ? 2.137 -2.393 29.599 1.00 78.69 109 THR A O 1
ATOM 856 N N . GLU A 1 110 ? 3.736 -3.821 28.989 1.00 78.50 110 GLU A N 1
ATOM 857 C CA . GLU A 1 110 ? 3.484 -4.818 30.049 1.00 78.50 110 GLU A CA 1
ATOM 858 C C . GLU A 1 110 ? 3.684 -4.281 31.478 1.00 78.50 110 GLU A C 1
ATOM 860 O O . GLU A 1 110 ? 3.112 -4.809 32.428 1.00 78.50 110 GLU A O 1
ATOM 865 N N . LEU A 1 111 ? 4.488 -3.224 31.646 1.00 80.75 111 LEU A N 1
ATOM 866 C CA . LEU A 1 111 ? 4.750 -2.589 32.945 1.00 80.75 111 LEU A CA 1
ATOM 867 C C . LEU A 1 111 ? 3.773 -1.449 33.253 1.00 80.75 111 LEU A C 1
ATOM 869 O O . LEU A 1 111 ? 3.841 -0.836 34.321 1.00 80.75 111 LEU A O 1
ATOM 873 N N . MET A 1 112 ? 2.890 -1.127 32.309 1.00 85.81 112 MET A N 1
ATOM 874 C CA . MET A 1 112 ? 1.899 -0.078 32.469 1.00 85.81 112 MET A CA 1
ATOM 875 C C . MET A 1 112 ? 0.602 -0.612 33.069 1.00 85.81 112 MET A C 1
ATOM 877 O O . MET A 1 112 ? 0.290 -1.801 33.002 1.00 85.81 112 MET A O 1
ATOM 881 N N . LYS A 1 113 ? -0.185 0.313 33.626 1.00 88.88 113 LYS A N 1
ATOM 882 C CA . LYS A 1 113 ? -1.528 0.023 34.117 1.00 88.88 113 LYS A CA 1
ATOM 883 C C . LYS A 1 113 ? -2.592 0.515 33.156 1.00 88.88 113 LYS A C 1
ATOM 885 O O . LYS A 1 113 ? -2.526 1.656 32.697 1.00 88.88 113 LYS A O 1
ATOM 890 N N . PHE A 1 114 ? -3.603 -0.308 32.935 1.00 90.62 114 PHE A N 1
ATOM 891 C CA . PHE A 1 114 ? -4.699 -0.056 32.016 1.00 90.62 114 PHE A CA 1
ATOM 892 C C . PHE A 1 114 ? -6.048 -0.200 32.694 1.00 90.62 114 PHE A C 1
ATOM 894 O O . PHE A 1 114 ? -6.198 -0.858 33.720 1.00 90.62 114 PHE A O 1
ATOM 901 N N . ARG A 1 115 ? -7.044 0.415 32.072 1.00 90.12 115 ARG A N 1
ATOM 902 C CA . ARG A 1 115 ? -8.450 0.114 32.302 1.00 90.12 115 ARG A CA 1
ATOM 903 C C . ARG A 1 115 ? -9.119 -0.190 30.974 1.00 90.12 115 ARG A C 1
ATOM 905 O O . ARG A 1 115 ? -8.708 0.329 29.932 1.00 90.12 115 ARG A O 1
ATOM 912 N N . GLU A 1 116 ? -10.188 -0.963 31.034 1.00 88.06 116 GLU A N 1
ATOM 913 C CA . GLU A 1 116 ? -11.066 -1.131 29.887 1.00 88.06 116 GLU A CA 1
ATOM 914 C C . GLU A 1 116 ? -11.791 0.191 29.571 1.00 88.06 116 GLU A C 1
ATOM 916 O O . GLU A 1 116 ? -12.129 1.000 30.452 1.00 88.06 116 GLU A O 1
ATOM 921 N N . GLY A 1 117 ? -11.961 0.448 28.280 1.00 85.00 117 GLY A N 1
ATOM 922 C CA . GLY A 1 117 ? -12.722 1.564 27.752 1.00 85.00 117 GLY A CA 1
ATOM 923 C C . GLY A 1 117 ? -14.202 1.399 28.075 1.00 85.00 117 GLY A C 1
ATOM 924 O O . GLY A 1 117 ? -14.752 0.304 28.028 1.00 85.00 117 GLY A O 1
ATOM 925 N N . ASN A 1 118 ? -14.868 2.503 28.390 1.00 83.88 118 ASN A N 1
ATOM 926 C CA . ASN A 1 118 ? -16.306 2.516 28.627 1.00 83.88 118 ASN A CA 1
ATOM 927 C C . ASN A 1 118 ? -17.028 3.358 27.568 1.00 83.88 118 ASN A C 1
ATOM 929 O O . ASN A 1 118 ? -16.415 3.994 26.708 1.00 83.88 118 ASN A O 1
ATOM 933 N N . VAL A 1 119 ? -18.359 3.392 27.642 1.00 79.75 119 VAL A N 1
ATOM 934 C CA . VAL A 1 119 ? -19.206 4.140 26.697 1.00 79.75 119 VAL A CA 1
ATOM 935 C C . VAL A 1 119 ? -18.854 5.635 26.656 1.00 79.75 119 VAL A C 1
ATOM 937 O O . VAL A 1 119 ? -19.002 6.269 25.617 1.00 79.75 119 VAL A O 1
ATOM 940 N N . GLY A 1 120 ? -18.349 6.205 27.754 1.00 81.25 120 GLY A N 1
ATOM 941 C CA . GLY A 1 120 ? -17.931 7.606 27.828 1.00 81.25 120 GLY A CA 1
ATOM 942 C C . GLY A 1 120 ? -16.626 7.928 27.090 1.00 81.25 120 GLY A C 1
ATOM 943 O O . GLY A 1 120 ? -16.358 9.109 26.855 1.00 81.25 120 GLY A O 1
ATOM 944 N N . ASP A 1 121 ? -15.838 6.911 26.726 1.00 84.44 121 ASP A N 1
ATOM 945 C CA . ASP A 1 121 ? -14.612 7.039 25.926 1.00 84.44 121 ASP A CA 1
ATOM 946 C C . ASP A 1 121 ? -14.899 7.036 24.408 1.00 84.44 121 ASP A C 1
ATOM 948 O O . ASP A 1 121 ? -14.103 7.558 23.617 1.00 84.44 121 ASP A O 1
ATOM 952 N N . LYS A 1 122 ? -16.058 6.496 24.004 1.00 81.56 122 LYS A N 1
ATOM 953 C CA . LYS A 1 122 ? -16.520 6.458 22.611 1.00 81.56 122 LYS A CA 1
ATOM 954 C C . LYS A 1 122 ? -16.656 7.873 22.045 1.00 81.56 122 LYS A C 1
ATOM 956 O O . LYS A 1 122 ? -17.192 8.767 22.697 1.00 81.56 122 LYS A O 1
ATOM 961 N N . ASN A 1 123 ? -16.172 8.064 20.820 1.00 77.00 123 ASN A N 1
ATOM 962 C CA . ASN A 1 123 ? -16.097 9.335 20.089 1.00 77.00 123 ASN A CA 1
ATOM 963 C C . ASN A 1 123 ? -15.292 10.438 20.800 1.00 77.00 123 ASN A C 1
ATOM 965 O O . ASN A 1 123 ? -15.418 11.614 20.468 1.00 77.00 123 ASN A O 1
ATOM 969 N N . LYS A 1 124 ? -14.455 10.061 21.773 1.00 82.69 124 LYS A N 1
ATOM 970 C CA . LYS A 1 124 ? -13.452 10.939 22.392 1.00 82.69 124 LYS A CA 1
ATOM 971 C C . LYS A 1 124 ? -12.045 10.376 22.285 1.00 82.69 124 LYS A C 1
ATOM 973 O O . LYS A 1 124 ? -11.097 11.144 22.229 1.00 82.69 124 LYS A O 1
ATOM 978 N N . LYS A 1 125 ? -11.901 9.050 22.320 1.00 85.19 125 LYS A N 1
ATOM 979 C CA . LYS A 1 125 ? -10.602 8.345 22.322 1.00 85.19 125 LYS A CA 1
ATOM 980 C C . LYS A 1 125 ? -10.484 7.326 21.196 1.00 85.19 125 LYS A C 1
ATOM 982 O O . LYS A 1 125 ? -9.397 7.036 20.719 1.00 85.19 125 LYS A O 1
ATOM 987 N N . TYR A 1 126 ? -11.629 6.866 20.717 1.00 88.06 126 TYR A N 1
ATOM 988 C CA . TYR A 1 126 ? -11.793 6.134 19.473 1.00 88.06 126 TYR A CA 1
ATOM 989 C C . TYR A 1 126 ? -13.090 6.608 18.816 1.00 88.06 126 TYR A C 1
ATOM 991 O O . TYR A 1 126 ? -14.031 6.987 19.516 1.00 88.06 126 TYR A O 1
ATOM 999 N N . ALA A 1 127 ? -13.144 6.611 17.491 1.00 87.44 127 ALA A N 1
ATOM 1000 C CA . ALA A 1 127 ? -14.327 6.963 16.716 1.00 87.44 127 ALA A CA 1
ATOM 1001 C C . ALA A 1 127 ? -14.988 5.703 16.158 1.00 87.44 127 ALA A C 1
ATOM 1003 O O . ALA A 1 127 ? -14.313 4.736 15.820 1.00 87.44 127 ALA A O 1
ATOM 1004 N N . TYR A 1 128 ? -16.312 5.720 16.076 1.00 87.06 128 TYR A N 1
ATOM 1005 C CA . TYR A 1 128 ? -17.139 4.598 15.644 1.00 87.06 128 TYR A CA 1
ATOM 1006 C C . TYR A 1 128 ? -18.155 5.071 14.609 1.00 87.06 128 TYR A C 1
ATOM 1008 O O . TYR A 1 128 ? -18.809 6.093 14.832 1.00 87.06 128 TYR A O 1
ATOM 1016 N N . LYS A 1 129 ? -18.334 4.306 13.530 1.00 85.25 129 LYS A N 1
ATOM 1017 C CA . LYS A 1 129 ? -19.402 4.516 12.549 1.00 85.25 129 LYS A CA 1
ATOM 1018 C C . LYS A 1 129 ? -19.968 3.172 12.126 1.00 85.25 129 LYS A C 1
ATOM 1020 O O . LYS A 1 129 ? -19.236 2.309 11.643 1.00 85.25 129 LYS A O 1
ATOM 1025 N N . ASP A 1 130 ? -21.270 3.011 12.319 1.00 84.62 130 ASP A N 1
ATOM 1026 C CA . ASP A 1 130 ? -21.993 1.874 11.767 1.00 84.62 130 ASP A CA 1
ATOM 1027 C C . ASP A 1 130 ? -22.302 2.116 10.307 1.00 84.62 130 ASP A C 1
ATOM 1029 O O . ASP A 1 130 ? -22.664 3.220 9.905 1.00 84.62 130 ASP A O 1
ATOM 1033 N N . PHE A 1 131 ? -22.221 1.052 9.528 1.00 81.44 131 PHE A N 1
ATOM 1034 C CA . PHE A 1 131 ? -22.632 1.063 8.145 1.00 81.44 131 PHE A CA 1
ATOM 1035 C C . PHE A 1 131 ? -23.242 -0.278 7.765 1.00 81.44 131 PHE A C 1
ATOM 1037 O O . PHE A 1 131 ? -23.051 -1.320 8.395 1.00 81.44 131 PHE A O 1
ATOM 1044 N N . THR A 1 132 ? -24.033 -0.236 6.708 1.00 81.81 132 THR A N 1
ATOM 1045 C CA . THR A 1 132 ? -24.672 -1.406 6.137 1.00 81.81 132 THR A CA 1
ATOM 1046 C C . THR A 1 132 ? -24.204 -1.566 4.698 1.00 81.81 132 THR A C 1
ATOM 1048 O O . THR A 1 132 ? -24.341 -0.649 3.892 1.00 81.81 132 THR A O 1
ATOM 1051 N N . LEU A 1 133 ? -23.671 -2.740 4.369 1.00 78.50 133 LEU A N 1
ATOM 1052 C CA . LEU A 1 133 ? -23.249 -3.108 3.021 1.00 78.50 133 LEU A CA 1
ATOM 1053 C C . LEU A 1 133 ? -24.325 -3.930 2.341 1.00 78.50 133 LEU A C 1
ATOM 1055 O O . LEU A 1 133 ? -24.672 -4.995 2.837 1.00 78.50 133 LEU A O 1
ATOM 1059 N N . SER A 1 134 ? -24.799 -3.495 1.180 1.00 75.06 134 SER A N 1
ATOM 1060 C CA . SER A 1 134 ? -25.682 -4.290 0.323 1.00 75.06 134 SER A CA 1
ATOM 1061 C C . SER A 1 134 ? -25.055 -4.513 -1.047 1.00 75.06 134 SER A C 1
ATOM 1063 O O . SER A 1 134 ? -24.406 -3.625 -1.591 1.00 75.06 134 SER A O 1
ATOM 1065 N N . GLY A 1 135 ? -25.264 -5.703 -1.597 1.00 71.88 135 GLY A N 1
ATOM 1066 C CA . GLY A 1 135 ? -24.763 -6.110 -2.901 1.00 71.88 135 GLY A CA 1
ATOM 1067 C C . GLY A 1 135 ? -25.399 -7.428 -3.322 1.00 71.88 135 GLY A C 1
ATOM 1068 O O . GLY A 1 135 ? -26.300 -7.942 -2.646 1.00 71.88 135 GLY A O 1
ATOM 1069 N N . GLU A 1 136 ? -24.952 -7.949 -4.455 1.00 69.88 136 GLU A N 1
ATOM 1070 C CA . GLU A 1 136 ? -25.413 -9.229 -4.975 1.00 69.88 136 GLU A CA 1
ATOM 1071 C C . GLU A 1 136 ? -24.845 -10.407 -4.167 1.00 69.88 136 GLU A C 1
ATOM 1073 O O . GLU A 1 136 ? -23.982 -10.270 -3.294 1.00 69.88 136 GLU A O 1
ATOM 1078 N N . LYS A 1 137 ? -25.377 -11.601 -4.429 1.00 70.88 137 LYS A N 1
ATOM 1079 C CA . LYS A 1 137 ? -24.891 -12.825 -3.798 1.00 70.88 137 LYS A CA 1
ATOM 1080 C C . LYS A 1 137 ? -23.432 -13.065 -4.194 1.00 70.88 137 LYS A C 1
ATOM 1082 O O . LYS A 1 137 ? -23.093 -12.985 -5.370 1.00 70.88 137 LYS A O 1
ATOM 1087 N N . ASN A 1 138 ? -22.606 -13.442 -3.221 1.00 73.62 138 ASN A N 1
ATOM 1088 C CA . ASN A 1 138 ? -21.174 -13.706 -3.373 1.00 73.62 138 ASN A CA 1
ATOM 1089 C C . ASN A 1 138 ? -20.353 -12.476 -3.796 1.00 73.62 138 ASN A C 1
ATOM 1091 O O . ASN A 1 138 ? -19.226 -12.624 -4.275 1.00 73.62 138 ASN A O 1
ATOM 1095 N N . THR A 1 139 ? -20.875 -11.259 -3.607 1.00 75.19 139 THR A N 1
ATOM 1096 C CA . THR A 1 139 ? -20.096 -10.041 -3.834 1.00 75.19 139 THR A CA 1
ATOM 1097 C C . THR A 1 139 ? -18.964 -9.955 -2.811 1.00 75.19 139 THR A C 1
ATOM 1099 O O . THR A 1 139 ? -19.197 -9.916 -1.601 1.00 75.19 139 THR A O 1
ATOM 1102 N N . LYS A 1 140 ? -17.727 -9.915 -3.306 1.00 79.12 140 LYS A N 1
ATOM 1103 C CA . LYS A 1 140 ? -16.525 -9.669 -2.507 1.00 79.12 140 LYS A CA 1
ATOM 1104 C C . LYS A 1 140 ? -16.311 -8.166 -2.376 1.00 79.12 140 LYS A C 1
ATOM 1106 O O . LYS A 1 140 ? -16.371 -7.458 -3.377 1.00 79.12 140 LYS A O 1
ATOM 1111 N N . VAL A 1 141 ? -16.080 -7.697 -1.156 1.00 79.50 141 VAL A N 1
ATOM 1112 C CA . VAL A 1 141 ? -15.884 -6.277 -0.846 1.00 79.50 141 VAL A CA 1
ATOM 1113 C C . VAL A 1 141 ? -14.435 -6.052 -0.453 1.00 79.50 141 VAL A C 1
ATOM 1115 O O . VAL A 1 141 ? -13.916 -6.752 0.413 1.00 79.50 141 VAL A O 1
ATOM 1118 N N . TYR A 1 142 ? -13.801 -5.064 -1.067 1.00 80.38 142 TYR A N 1
ATOM 1119 C CA . TYR A 1 142 ? -12.391 -4.736 -0.906 1.00 80.38 142 TYR A CA 1
ATOM 1120 C C . TYR A 1 142 ? -12.216 -3.273 -0.505 1.00 80.38 142 TYR A C 1
ATOM 1122 O O . TYR A 1 142 ? -13.052 -2.439 -0.847 1.00 80.38 142 TYR A O 1
ATOM 1130 N N . ILE A 1 143 ? -11.107 -2.951 0.166 1.00 81.12 143 ILE A N 1
ATOM 1131 C CA . ILE A 1 143 ? -10.686 -1.562 0.386 1.00 81.12 143 ILE A CA 1
ATOM 1132 C C . ILE A 1 143 ? -9.909 -1.108 -0.847 1.00 81.12 143 ILE A C 1
ATOM 1134 O O . ILE A 1 143 ? -8.760 -1.503 -1.024 1.00 81.12 143 ILE A O 1
ATOM 1138 N N . LYS A 1 144 ? -10.524 -0.281 -1.691 1.00 77.38 144 LYS A N 1
ATOM 1139 C CA . LYS A 1 144 ? -9.902 0.244 -2.914 1.00 77.38 144 LYS A CA 1
ATOM 1140 C C . LYS A 1 144 ? -8.974 1.415 -2.630 1.00 77.38 144 LYS A C 1
ATOM 1142 O O . LYS A 1 144 ? -7.965 1.584 -3.308 1.00 77.38 144 LYS A O 1
ATOM 1147 N N . ASN A 1 145 ? -9.338 2.257 -1.667 1.00 79.75 145 ASN A N 1
ATOM 1148 C CA . ASN A 1 145 ? -8.569 3.440 -1.313 1.00 79.75 145 ASN A CA 1
ATOM 1149 C C . ASN A 1 145 ? -8.826 3.865 0.130 1.00 79.75 145 ASN A C 1
ATOM 1151 O O . ASN A 1 145 ? -9.862 3.546 0.711 1.00 79.75 145 ASN A O 1
ATOM 1155 N N . TYR A 1 146 ? -7.907 4.656 0.672 1.00 86.44 146 TYR A N 1
ATOM 1156 C CA . TYR A 1 146 ? -8.123 5.394 1.904 1.00 86.44 146 TYR A CA 1
ATOM 1157 C C . TYR A 1 146 ? -7.484 6.779 1.817 1.00 86.44 146 TYR A C 1
ATOM 1159 O O . TYR A 1 146 ? -6.547 7.008 1.054 1.00 86.44 146 TYR A O 1
ATOM 1167 N N . LYS A 1 147 ? -7.990 7.708 2.619 1.00 89.38 147 LYS A N 1
ATOM 1168 C CA . LYS A 1 147 ? -7.385 9.014 2.844 1.00 89.38 147 LYS A CA 1
ATOM 1169 C C . LYS A 1 147 ? -7.605 9.416 4.292 1.00 89.38 147 LYS A C 1
ATOM 1171 O O . LYS A 1 147 ? -8.738 9.559 4.738 1.00 89.38 147 LYS A O 1
ATOM 1176 N N . ILE A 1 148 ? -6.515 9.617 5.019 1.00 91.69 148 ILE A N 1
ATOM 1177 C CA . ILE A 1 148 ? -6.530 10.101 6.398 1.00 91.69 148 ILE A CA 1
ATOM 1178 C C . ILE A 1 148 ? -5.861 11.466 6.417 1.00 91.69 148 ILE A C 1
ATOM 1180 O O . ILE A 1 148 ? -4.703 11.593 6.029 1.00 91.69 148 ILE A O 1
ATOM 1184 N N . VAL A 1 149 ? -6.577 12.484 6.874 1.00 93.31 149 VAL A N 1
ATOM 1185 C CA . VAL A 1 149 ? -6.052 13.842 7.036 1.00 93.31 149 VAL A CA 1
ATOM 1186 C C . VAL A 1 149 ? -5.998 14.154 8.522 1.00 93.31 149 VAL A C 1
ATOM 1188 O O . VAL A 1 149 ? -7.001 13.994 9.210 1.00 93.31 149 VAL A O 1
ATOM 1191 N N . ILE A 1 150 ? -4.839 14.586 9.022 1.00 92.50 150 ILE A N 1
ATOM 1192 C CA . ILE A 1 150 ? -4.672 15.004 10.418 1.00 92.50 150 ILE A CA 1
ATOM 1193 C C . ILE A 1 150 ? -4.168 16.446 10.469 1.00 92.50 150 ILE A C 1
ATOM 1195 O O . ILE A 1 150 ? -3.125 16.759 9.895 1.00 92.50 150 ILE A O 1
ATOM 1199 N N . GLY A 1 151 ? -4.868 17.298 11.214 1.00 92.06 151 GLY A N 1
ATOM 1200 C CA . GLY A 1 151 ? -4.623 18.737 11.296 1.00 92.06 151 GLY A CA 1
ATOM 1201 C C . GLY A 1 151 ? -5.479 19.544 10.317 1.00 92.06 151 GLY A C 1
ATOM 1202 O O . GLY A 1 151 ? -6.361 19.011 9.652 1.00 92.06 151 GLY A O 1
ATOM 1203 N N . GLU A 1 152 ? -5.213 20.848 10.246 1.00 88.44 152 GLU A N 1
ATOM 1204 C CA . GLU A 1 152 ? -5.946 21.792 9.398 1.00 88.44 152 GLU A CA 1
ATOM 1205 C C . GLU A 1 152 ? -4.984 22.720 8.647 1.00 88.44 152 GLU A C 1
ATOM 1207 O O . GLU A 1 152 ? -3.856 22.970 9.081 1.00 88.44 152 GLU A O 1
ATOM 1212 N N . GLY A 1 153 ? -5.448 23.265 7.521 1.00 86.88 153 GLY A N 1
ATOM 1213 C CA . GLY A 1 153 ? -4.700 24.250 6.743 1.00 86.88 153 GLY A CA 1
ATOM 1214 C C . GLY A 1 153 ? -3.390 23.703 6.169 1.00 86.88 153 GLY A C 1
ATOM 1215 O O . GLY A 1 153 ? -3.307 22.549 5.759 1.00 86.88 153 GLY A O 1
ATOM 1216 N N . ALA A 1 154 ? -2.361 24.552 6.122 1.00 82.31 154 ALA A N 1
ATOM 1217 C CA . ALA A 1 154 ? -1.063 24.219 5.528 1.00 82.31 154 ALA A CA 1
ATOM 1218 C C . ALA A 1 154 ? -0.248 23.187 6.333 1.00 82.31 154 ALA A C 1
ATOM 1220 O O . ALA A 1 154 ? 0.710 22.630 5.806 1.00 82.31 154 ALA A O 1
ATOM 1221 N N . GLU A 1 155 ? -0.616 22.933 7.592 1.00 84.75 155 GLU A N 1
ATOM 1222 C CA . GLU A 1 155 ? 0.051 21.955 8.463 1.00 84.75 155 GLU A CA 1
ATOM 1223 C C . GLU A 1 155 ? -0.631 20.578 8.446 1.00 84.75 155 GLU A C 1
ATOM 1225 O O . GLU A 1 155 ? -0.176 19.652 9.125 1.00 84.75 155 GLU A O 1
ATOM 1230 N N . ALA A 1 156 ? -1.730 20.432 7.699 1.00 89.88 156 ALA A N 1
ATOM 1231 C CA . ALA A 1 156 ? -2.439 19.170 7.584 1.00 89.88 156 ALA A CA 1
ATOM 1232 C C . ALA A 1 156 ? -1.568 18.119 6.883 1.00 89.88 156 ALA A C 1
ATOM 1234 O O . ALA A 1 156 ? -1.016 18.352 5.807 1.00 89.88 156 ALA A O 1
ATOM 1235 N N . ILE A 1 157 ? -1.482 16.930 7.476 1.00 88.81 157 ILE A N 1
ATOM 1236 C CA . ILE A 1 157 ? -0.754 15.795 6.904 1.00 88.81 157 ILE A CA 1
ATOM 1237 C C . ILE A 1 157 ? -1.771 14.817 6.328 1.00 88.81 157 ILE A C 1
ATOM 1239 O O . ILE A 1 157 ? -2.708 14.421 7.019 1.00 88.81 157 ILE A O 1
ATOM 1243 N N . THR A 1 158 ? -1.569 14.420 5.071 1.00 89.00 158 THR A N 1
ATOM 1244 C CA . THR A 1 158 ? -2.406 13.427 4.384 1.00 89.00 158 THR A CA 1
ATOM 1245 C C . THR A 1 158 ? -1.675 12.093 4.268 1.00 89.00 158 THR A C 1
ATOM 1247 O O . THR A 1 158 ? -0.551 12.044 3.763 1.00 89.00 158 THR A O 1
ATOM 1250 N N . PHE A 1 159 ? -2.336 11.016 4.687 1.00 86.88 159 PHE A N 1
ATOM 1251 C CA . PHE A 1 159 ? -1.909 9.630 4.529 1.00 86.88 159 PHE A CA 1
ATOM 1252 C C . PHE A 1 159 ? -2.878 8.893 3.601 1.00 86.88 159 PHE A C 1
ATOM 1254 O O . PHE A 1 159 ? -4.055 8.746 3.921 1.00 86.88 159 PHE A O 1
ATOM 1261 N N . ASP A 1 160 ? -2.372 8.431 2.467 1.00 81.12 160 ASP A N 1
ATOM 1262 C CA . ASP A 1 160 ? -3.123 7.753 1.399 1.00 81.12 160 ASP A CA 1
ATOM 1263 C C . ASP A 1 160 ? -2.331 6.583 0.783 1.00 81.12 160 ASP A C 1
ATOM 1265 O O . ASP A 1 160 ? -2.716 6.019 -0.239 1.00 81.12 160 ASP A O 1
ATOM 1269 N N . GLY A 1 161 ? -1.199 6.220 1.397 1.00 75.12 161 GLY A N 1
ATOM 1270 C CA . GLY A 1 161 ? -0.354 5.098 0.981 1.00 75.12 161 GLY A CA 1
ATOM 1271 C C . GLY A 1 161 ? 0.435 5.338 -0.308 1.00 75.12 161 GLY A C 1
ATOM 1272 O O . GLY A 1 161 ? 1.218 4.475 -0.702 1.00 75.12 161 GLY A O 1
ATOM 1273 N N . ALA A 1 162 ? 0.263 6.493 -0.958 1.00 75.06 162 ALA A N 1
ATOM 1274 C CA . ALA A 1 162 ? 1.023 6.875 -2.137 1.00 75.06 162 ALA A CA 1
ATOM 1275 C C . ALA A 1 162 ? 2.298 7.646 -1.744 1.00 75.06 162 ALA A C 1
ATOM 1277 O O . ALA A 1 162 ? 2.265 8.472 -0.824 1.00 75.06 162 ALA A O 1
ATOM 1278 N N . PRO A 1 163 ? 3.428 7.424 -2.443 1.00 77.25 163 PRO A N 1
ATOM 1279 C CA . PRO A 1 163 ? 4.595 8.268 -2.278 1.00 77.25 163 PRO A CA 1
ATOM 1280 C C . PRO A 1 163 ? 4.243 9.659 -2.807 1.00 77.25 163 PRO A C 1
ATOM 1282 O O . PRO A 1 163 ? 3.758 9.818 -3.929 1.00 77.25 163 PRO A O 1
ATOM 1285 N N . GLU A 1 164 ? 4.482 10.682 -1.998 1.00 85.38 164 GLU A N 1
ATOM 1286 C CA . GLU A 1 164 ? 4.255 12.056 -2.422 1.00 85.38 164 GLU A CA 1
ATOM 1287 C C . GLU A 1 164 ? 5.525 12.584 -3.091 1.00 85.38 164 GLU A C 1
ATOM 1289 O O . GLU A 1 164 ? 6.585 12.681 -2.472 1.00 85.38 164 GLU A O 1
ATOM 1294 N N . ILE A 1 165 ? 5.416 12.905 -4.378 1.00 88.75 165 ILE A N 1
ATOM 1295 C CA . ILE A 1 165 ? 6.517 13.419 -5.190 1.00 88.75 165 ILE A CA 1
ATOM 1296 C C . ILE A 1 165 ? 6.180 14.849 -5.592 1.00 88.75 165 ILE A C 1
ATOM 1298 O O . ILE A 1 165 ? 5.170 15.102 -6.248 1.00 88.75 165 ILE A O 1
ATOM 1302 N N . LYS A 1 166 ? 7.048 15.792 -5.224 1.00 91.06 166 LYS A N 1
ATOM 1303 C CA . LYS A 1 166 ? 6.974 17.154 -5.750 1.00 91.06 166 LYS A CA 1
ATOM 1304 C C . LYS A 1 166 ? 7.566 17.184 -7.142 1.00 91.06 166 LYS A C 1
ATOM 1306 O O . LYS A 1 166 ? 8.642 16.632 -7.386 1.00 91.06 166 LYS A O 1
ATOM 1311 N N . THR A 1 167 ? 6.885 17.896 -8.020 1.00 90.12 167 THR A N 1
ATOM 1312 C CA . THR A 1 167 ? 7.307 18.138 -9.391 1.00 90.12 167 THR A CA 1
ATOM 1313 C C . THR A 1 167 ? 7.585 19.619 -9.612 1.00 90.12 167 THR A C 1
ATOM 1315 O O . THR A 1 167 ? 7.071 20.487 -8.899 1.00 90.12 167 THR A O 1
ATOM 1318 N N . GLU A 1 168 ? 8.396 19.934 -10.619 1.00 88.19 168 GLU A N 1
ATOM 1319 C CA . GLU A 1 168 ? 8.559 21.311 -11.075 1.00 88.19 168 GLU A CA 1
ATOM 1320 C C . GLU A 1 168 ? 7.189 21.920 -11.416 1.00 88.19 168 GLU A C 1
ATOM 1322 O O . GLU A 1 168 ? 6.366 21.321 -12.113 1.00 88.19 168 GLU A O 1
ATOM 1327 N N . ASN A 1 169 ? 6.945 23.133 -10.911 1.00 82.62 169 ASN A N 1
ATOM 1328 C CA . ASN A 1 169 ? 5.704 23.891 -11.103 1.00 82.62 169 ASN A CA 1
ATOM 1329 C C . ASN A 1 169 ? 4.420 23.193 -10.601 1.00 82.62 169 ASN A C 1
ATOM 1331 O O . ASN A 1 169 ? 3.325 23.587 -11.010 1.00 82.62 169 ASN A O 1
ATOM 1335 N N . ASN A 1 170 ? 4.536 22.184 -9.722 1.00 78.25 170 ASN A N 1
ATOM 1336 C CA . ASN A 1 170 ? 3.417 21.404 -9.173 1.00 78.25 170 ASN A CA 1
ATOM 1337 C C . ASN A 1 170 ? 2.495 20.797 -10.251 1.00 78.25 170 ASN A C 1
ATOM 1339 O O . ASN A 1 170 ? 1.281 20.710 -10.067 1.00 78.25 170 ASN A O 1
ATOM 1343 N N . GLN A 1 171 ? 3.059 20.412 -11.398 1.00 75.50 171 GLN A N 1
ATOM 1344 C CA . GLN A 1 171 ? 2.312 19.762 -12.477 1.00 75.50 171 GLN A CA 1
ATOM 1345 C C . GLN A 1 171 ? 2.337 18.233 -12.312 1.00 75.50 171 GLN A C 1
ATOM 1347 O O . GLN A 1 171 ? 3.415 17.692 -12.066 1.00 75.50 171 GLN A O 1
ATOM 1352 N N . PRO A 1 172 ? 1.216 17.508 -12.497 1.00 69.75 172 PRO A N 1
ATOM 1353 C CA . PRO A 1 172 ? 1.186 16.042 -12.388 1.00 69.75 172 PRO A CA 1
ATOM 1354 C C . PRO A 1 172 ? 2.205 15.331 -13.292 1.00 69.75 172 PRO A C 1
ATOM 1356 O O . PRO A 1 172 ? 2.831 14.364 -12.876 1.00 69.75 172 PRO A O 1
ATOM 1359 N N . ASP A 1 173 ? 2.426 15.875 -14.492 1.00 74.50 173 ASP A N 1
ATOM 1360 C CA . ASP A 1 173 ? 3.392 15.370 -15.476 1.00 74.50 173 ASP A CA 1
ATOM 1361 C C . ASP A 1 173 ? 4.663 16.244 -15.530 1.00 74.50 173 ASP A C 1
ATOM 1363 O O . ASP A 1 173 ? 5.335 16.329 -16.562 1.00 74.50 173 ASP A O 1
ATOM 1367 N N . GLY A 1 174 ? 4.955 16.975 -14.450 1.00 83.88 174 GLY A N 1
ATOM 1368 C CA . GLY A 1 174 ? 6.164 17.782 -14.299 1.00 83.88 174 GLY A CA 1
ATOM 1369 C C . GLY A 1 174 ? 7.375 16.933 -13.914 1.00 83.88 174 GLY A C 1
ATOM 1370 O O . GLY A 1 174 ? 7.240 15.808 -13.436 1.00 83.88 174 GLY A O 1
ATOM 1371 N N . LYS A 1 175 ? 8.580 17.483 -14.097 1.00 89.38 175 LYS A N 1
ATOM 1372 C CA . LYS A 1 175 ? 9.818 16.800 -13.709 1.00 89.38 175 LYS A CA 1
ATOM 1373 C C . LYS A 1 175 ? 9.840 16.569 -12.191 1.00 89.38 175 LYS A C 1
ATOM 1375 O O . LYS A 1 175 ? 9.658 17.542 -11.458 1.00 89.38 175 LYS A O 1
ATOM 1380 N N . PRO A 1 176 ? 10.059 15.337 -11.703 1.00 91.56 176 PRO A N 1
ATOM 1381 C CA . PRO A 1 176 ? 10.128 15.072 -10.272 1.00 91.56 176 PRO A CA 1
ATOM 1382 C C . PRO A 1 176 ? 11.401 15.681 -9.668 1.00 91.56 176 PRO A C 1
ATOM 1384 O O . PRO A 1 176 ? 12.481 15.583 -10.248 1.00 91.56 176 PRO A O 1
ATOM 1387 N N . ILE A 1 177 ? 11.269 16.323 -8.505 1.00 93.12 177 ILE A N 1
ATOM 1388 C CA . ILE A 1 177 ? 12.370 17.050 -7.845 1.00 93.12 177 ILE A CA 1
ATOM 1389 C C . ILE A 1 177 ? 12.617 16.617 -6.403 1.00 93.12 177 ILE A C 1
ATOM 1391 O O . ILE A 1 177 ? 13.725 16.788 -5.900 1.00 93.12 177 ILE A O 1
ATOM 1395 N N . GLN A 1 178 ? 11.605 16.085 -5.714 1.00 93.12 178 GLN A N 1
ATOM 1396 C CA . GLN A 1 178 ? 11.729 15.719 -4.305 1.00 93.12 178 GLN A CA 1
ATOM 1397 C C . GLN A 1 178 ? 10.704 14.655 -3.915 1.00 93.12 178 GLN A C 1
ATOM 1399 O O . GLN A 1 178 ? 9.521 14.796 -4.225 1.00 93.12 178 GLN A O 1
ATOM 1404 N N . GLN A 1 179 ? 11.145 13.653 -3.153 1.00 91.69 179 GLN A N 1
ATOM 1405 C CA . GLN A 1 179 ? 10.255 12.768 -2.409 1.00 91.69 179 GLN A CA 1
ATOM 1406 C C . GLN A 1 179 ? 9.910 13.426 -1.067 1.00 91.69 179 GLN A C 1
ATOM 1408 O O . GLN A 1 179 ? 10.791 13.811 -0.295 1.00 91.69 179 GLN A O 1
ATOM 1413 N N . VAL A 1 180 ? 8.622 13.554 -0.768 1.00 88.62 180 VAL A N 1
ATOM 1414 C CA . VAL A 1 180 ? 8.143 14.023 0.533 1.00 88.62 180 VAL A CA 1
ATOM 1415 C C . VAL A 1 180 ? 8.053 12.824 1.468 1.00 88.62 180 VAL A C 1
ATOM 1417 O O . VAL A 1 180 ? 7.181 11.970 1.323 1.00 88.62 180 VAL A O 1
ATOM 1420 N N . ARG A 1 181 ? 8.966 12.769 2.439 1.00 84.56 181 ARG A N 1
ATOM 1421 C CA . ARG A 1 181 ? 8.966 11.749 3.494 1.00 84.56 181 ARG A CA 1
ATOM 1422 C C . ARG A 1 181 ? 7.968 12.142 4.575 1.00 84.56 181 ARG A C 1
ATOM 1424 O O . ARG A 1 181 ? 8.020 13.261 5.096 1.00 84.56 181 ARG A O 1
ATOM 1431 N N . LYS A 1 182 ? 7.046 11.237 4.895 1.00 79.75 182 LYS A N 1
ATOM 1432 C CA . LYS A 1 182 ? 5.992 11.463 5.891 1.00 79.75 182 LYS A CA 1
ATOM 1433 C C . LYS A 1 182 ? 6.347 10.726 7.181 1.00 79.75 182 LYS A C 1
ATOM 1435 O O . LYS A 1 182 ? 6.934 9.650 7.128 1.00 79.75 182 LYS A O 1
ATOM 1440 N N . PRO A 1 183 ? 5.997 11.273 8.358 1.00 80.12 183 PRO A N 1
ATOM 1441 C CA . PRO A 1 183 ? 6.074 10.490 9.584 1.00 80.12 183 PRO A CA 1
ATOM 1442 C C . PRO A 1 183 ? 5.153 9.270 9.495 1.00 80.12 183 PRO A C 1
ATOM 1444 O O . PRO A 1 183 ? 4.219 9.242 8.703 1.00 80.12 183 PRO A O 1
ATOM 1447 N N . GLU A 1 184 ? 5.360 8.290 10.365 1.00 79.75 184 GLU A N 1
ATOM 1448 C CA . GLU A 1 184 ? 4.444 7.158 10.480 1.00 79.75 184 GLU A CA 1
ATOM 1449 C C . GLU A 1 184 ? 3.011 7.622 10.815 1.00 79.75 184 GLU A C 1
ATOM 1451 O O . GLU A 1 184 ? 2.810 8.459 11.703 1.00 79.75 184 GLU A O 1
ATOM 1456 N N . CYS A 1 185 ? 2.016 7.081 10.102 1.00 84.38 185 CYS A N 1
ATOM 1457 C CA . CYS A 1 185 ? 0.602 7.326 10.387 1.00 84.38 185 CYS A CA 1
ATOM 1458 C C . CYS A 1 185 ? 0.226 6.739 11.764 1.00 84.38 185 CYS A C 1
ATOM 1460 O O . CYS A 1 185 ? 0.344 5.529 11.977 1.00 84.38 185 CYS A O 1
ATOM 1462 N N . PRO A 1 186 ? -0.278 7.555 12.704 1.00 86.25 186 PRO A N 1
ATOM 1463 C CA . PRO A 1 186 ? -0.613 7.102 14.055 1.00 86.25 186 PRO A CA 1
ATOM 1464 C C . PRO A 1 186 ? -1.985 6.415 14.122 1.00 86.25 186 PRO A C 1
ATOM 1466 O O . PRO A 1 186 ? -2.361 5.914 15.172 1.00 86.25 186 PRO A O 1
ATOM 1469 N N . VAL A 1 187 ? -2.782 6.476 13.051 1.00 88.75 187 VAL A N 1
ATOM 1470 C CA . VAL A 1 187 ? -4.181 6.043 13.052 1.00 88.75 187 VAL A CA 1
ATOM 1471 C C . VAL A 1 187 ? -4.264 4.573 12.677 1.00 88.75 187 VAL A C 1
ATOM 1473 O O . VAL A 1 187 ? -3.586 4.133 11.752 1.00 88.75 187 VAL A O 1
ATOM 1476 N N . ARG A 1 188 ? -5.118 3.813 13.351 1.00 88.19 188 ARG A N 1
ATOM 1477 C CA . ARG A 1 188 ? -5.513 2.462 12.945 1.00 88.19 188 ARG A CA 1
ATOM 1478 C C . ARG A 1 188 ? -7.013 2.411 12.733 1.00 88.19 188 ARG A C 1
ATOM 1480 O O . ARG A 1 188 ? -7.759 3.195 13.324 1.00 88.19 188 ARG A O 1
ATOM 1487 N N . ILE A 1 189 ? -7.428 1.521 11.840 1.00 89.38 189 ILE A N 1
ATOM 1488 C CA . ILE A 1 189 ? -8.831 1.329 11.488 1.00 89.38 189 ILE A CA 1
ATOM 1489 C C . ILE A 1 189 ? -9.150 -0.153 11.633 1.00 89.38 189 ILE A C 1
ATOM 1491 O O . ILE A 1 189 ? -8.347 -0.999 11.252 1.00 89.38 189 ILE A O 1
ATOM 1495 N N . ALA A 1 190 ? -10.316 -0.478 12.168 1.00 89.31 190 ALA A N 1
ATOM 1496 C CA . ALA A 1 190 ? -10.813 -1.841 12.221 1.00 89.31 190 ALA A CA 1
ATOM 1497 C C . ALA A 1 190 ? -12.230 -1.920 11.668 1.00 89.31 190 ALA A C 1
ATOM 1499 O O . ALA A 1 190 ? -13.027 -0.992 11.809 1.00 89.31 190 ALA A O 1
ATOM 1500 N N . PHE A 1 191 ? -12.524 -3.062 11.066 1.00 87.25 191 PHE A N 1
ATOM 1501 C CA . PHE A 1 191 ? -13.821 -3.414 10.519 1.00 87.25 191 PHE A CA 1
ATOM 1502 C C . PHE A 1 191 ? -14.381 -4.607 11.298 1.00 87.25 191 PHE A C 1
ATOM 1504 O O . PHE A 1 191 ? -13.720 -5.643 11.419 1.00 87.25 191 PHE A O 1
ATOM 1511 N N . ILE A 1 192 ? -15.586 -4.453 11.852 1.00 85.38 192 ILE A N 1
ATOM 1512 C CA . ILE A 1 192 ? -16.207 -5.416 12.775 1.00 85.38 192 ILE A CA 1
ATOM 1513 C C . ILE A 1 192 ? -17.612 -5.755 12.283 1.00 85.38 192 ILE A C 1
ATOM 1515 O O . ILE A 1 192 ? -18.419 -4.856 12.081 1.00 85.38 192 ILE A O 1
ATOM 1519 N N . THR A 1 193 ? -17.916 -7.038 12.107 1.00 78.56 193 THR A N 1
ATOM 1520 C CA . THR A 1 193 ? -19.257 -7.540 11.733 1.00 78.56 193 THR A CA 1
ATOM 1521 C C . THR A 1 193 ? -19.916 -8.340 12.837 1.00 78.56 193 THR A C 1
ATOM 1523 O O . THR A 1 193 ? -21.116 -8.215 13.068 1.00 78.56 193 THR A O 1
ATOM 1526 N N . ASP A 1 194 ? -19.124 -9.143 13.538 1.00 73.06 194 ASP A N 1
ATOM 1527 C CA . ASP A 1 194 ? -19.540 -9.894 14.709 1.00 73.06 194 ASP A CA 1
ATOM 1528 C C . ASP A 1 194 ? -18.505 -9.664 15.811 1.00 73.06 194 ASP A C 1
ATOM 1530 O O . ASP A 1 194 ? -17.305 -9.832 15.606 1.00 73.06 194 ASP A O 1
ATOM 1534 N N . SER A 1 195 ? -18.976 -9.286 16.999 1.00 66.38 195 SER A N 1
ATOM 1535 C CA . SER A 1 195 ? -18.138 -9.126 18.192 1.00 66.38 195 SER A CA 1
ATOM 1536 C C . SER A 1 195 ? -17.342 -10.386 18.569 1.00 66.38 195 SER A C 1
ATOM 1538 O O . SER A 1 195 ? -16.321 -10.285 19.249 1.00 66.38 195 SER A O 1
ATOM 1540 N N . SER A 1 196 ? -17.785 -11.568 18.132 1.00 64.38 196 SER A N 1
ATOM 1541 C CA . SER A 1 196 ? -17.105 -12.843 18.359 1.00 64.38 196 SER A CA 1
ATOM 1542 C C . SER A 1 196 ? -15.998 -13.133 17.330 1.00 64.38 196 SER A C 1
ATOM 1544 O O . SER A 1 196 ? -15.003 -13.780 17.669 1.00 64.38 196 SER A O 1
ATOM 1546 N N . GLU A 1 197 ? -16.080 -12.579 16.116 1.00 71.00 197 GLU A N 1
ATOM 1547 C CA . GLU A 1 197 ? -15.132 -12.813 15.015 1.00 71.00 197 GLU A CA 1
ATOM 1548 C C . GLU A 1 197 ? -13.981 -11.810 15.003 1.00 71.00 197 GLU A C 1
ATOM 1550 O O . GLU A 1 197 ? -14.172 -10.624 15.288 1.00 71.00 197 GLU A O 1
ATOM 1555 N N . LYS A 1 198 ? -12.751 -12.281 14.738 1.00 73.50 198 LYS A N 1
ATOM 1556 C CA . LYS A 1 198 ? -11.536 -11.447 14.809 1.00 73.50 198 LYS A CA 1
ATOM 1557 C C . LYS A 1 198 ? -11.718 -10.180 13.949 1.00 73.50 198 LYS A C 1
ATOM 1559 O O . LYS A 1 198 ? -12.050 -10.329 12.774 1.00 73.50 198 LYS A O 1
ATOM 1564 N N . PRO A 1 199 ? -11.498 -8.967 14.497 1.00 79.25 199 PRO A N 1
ATOM 1565 C CA . PRO A 1 199 ? -11.642 -7.740 13.724 1.00 79.25 199 PRO A CA 1
ATOM 1566 C C . PRO A 1 199 ? -10.657 -7.724 12.553 1.00 79.25 199 PRO A C 1
ATOM 1568 O O . PRO A 1 199 ? -9.524 -8.207 12.656 1.00 79.25 199 PRO A O 1
ATOM 1571 N N . VAL A 1 200 ? -11.082 -7.133 11.440 1.00 81.62 200 VAL A N 1
ATOM 1572 C CA . VAL A 1 200 ? -10.198 -6.890 10.300 1.00 81.62 200 VAL A CA 1
ATOM 1573 C C . VAL A 1 200 ? -9.479 -5.570 10.546 1.00 81.62 200 VAL A C 1
ATOM 1575 O O . VAL A 1 200 ? -10.056 -4.498 10.376 1.00 81.62 200 VAL A O 1
ATOM 1578 N N . VAL A 1 201 ? -8.229 -5.661 11.005 1.00 78.56 201 VAL A N 1
ATOM 1579 C CA . VAL A 1 201 ? -7.394 -4.499 11.335 1.00 78.56 201 VAL A CA 1
ATOM 1580 C C . VAL A 1 201 ? -6.642 -4.030 10.099 1.00 78.56 201 VAL A C 1
ATOM 1582 O O . VAL A 1 201 ? -5.878 -4.777 9.485 1.00 78.56 201 VAL A O 1
ATOM 1585 N N . PHE A 1 202 ? -6.852 -2.769 9.759 1.00 77.88 202 PHE A N 1
ATOM 1586 C CA . PHE A 1 202 ? -6.199 -2.042 8.690 1.00 77.88 202 PHE A CA 1
ATOM 1587 C C . PHE A 1 202 ? -5.120 -1.126 9.272 1.00 77.88 202 PHE A C 1
ATOM 1589 O O . PHE A 1 202 ? -5.405 -0.269 10.115 1.00 77.88 202 PHE A O 1
ATOM 1596 N N . ASP A 1 203 ? -3.885 -1.307 8.800 1.00 76.56 203 ASP A N 1
ATOM 1597 C CA . ASP A 1 203 ? -2.771 -0.413 9.108 1.00 76.56 203 ASP A CA 1
ATOM 1598 C C . ASP A 1 203 ? -2.483 0.520 7.918 1.00 76.56 203 ASP A C 1
ATOM 1600 O O . ASP A 1 203 ? -1.903 0.078 6.921 1.00 76.56 203 ASP A O 1
ATOM 1604 N N . PRO A 1 204 ? -2.828 1.819 8.023 1.00 75.50 204 PRO A N 1
ATOM 1605 C CA . PRO A 1 204 ? -2.547 2.814 6.991 1.00 75.50 204 PRO A CA 1
ATOM 1606 C C . PRO A 1 204 ? -1.051 3.105 6.789 1.00 75.50 204 PRO A C 1
ATOM 1608 O O . PRO A 1 204 ? -0.701 3.833 5.861 1.00 75.50 204 PRO A O 1
ATOM 1611 N N . THR A 1 205 ? -0.168 2.614 7.665 1.00 66.12 205 THR A N 1
ATOM 1612 C CA . THR A 1 205 ? 1.296 2.745 7.539 1.00 66.12 205 THR A CA 1
ATOM 1613 C C . THR A 1 205 ? 1.913 1.638 6.702 1.00 66.12 205 THR A C 1
ATOM 1615 O O . THR A 1 205 ? 2.986 1.814 6.127 1.00 66.12 205 THR A O 1
ATOM 1618 N N . ALA A 1 206 ? 1.243 0.491 6.630 1.00 61.44 206 ALA A N 1
ATOM 1619 C CA . ALA A 1 206 ? 1.784 -0.705 6.028 1.00 61.44 206 ALA A CA 1
ATOM 1620 C C . ALA A 1 206 ? 1.320 -0.811 4.579 1.00 61.44 206 ALA A C 1
ATOM 1622 O O . ALA A 1 206 ? 0.206 -1.256 4.285 1.00 61.44 206 ALA A O 1
ATOM 1623 N N . ILE A 1 207 ? 2.206 -0.431 3.659 1.00 62.12 207 ILE A N 1
ATOM 1624 C CA . ILE A 1 207 ? 1.947 -0.591 2.227 1.00 62.12 207 ILE A CA 1
ATOM 1625 C C . ILE A 1 207 ? 2.034 -2.082 1.843 1.00 62.12 207 ILE A C 1
ATOM 1627 O O . ILE A 1 207 ? 1.253 -2.510 1.003 1.00 62.12 207 ILE A O 1
ATOM 1631 N N . VAL A 1 208 ? 2.862 -2.913 2.507 1.00 56.34 208 VAL A N 1
ATOM 1632 C CA . VAL A 1 208 ? 2.889 -4.395 2.373 1.00 56.34 208 VAL A CA 1
ATOM 1633 C C . VAL A 1 208 ? 2.895 -5.142 3.699 1.00 56.34 208 VAL A C 1
ATOM 1635 O O . VAL A 1 208 ? 3.342 -4.630 4.716 1.00 56.34 208 VAL A O 1
ATOM 1638 N N . THR A 1 209 ? 2.440 -6.399 3.677 1.00 51.97 209 THR A N 1
ATOM 1639 C CA . THR A 1 209 ? 2.260 -7.235 4.881 1.00 51.97 209 THR A CA 1
ATOM 1640 C C . THR A 1 209 ? 3.554 -7.640 5.554 1.00 51.97 209 THR A C 1
ATOM 1642 O O . THR A 1 209 ? 3.582 -7.743 6.770 1.00 51.97 209 THR A O 1
ATOM 1645 N N . GLN A 1 210 ? 4.626 -7.856 4.789 1.00 53.78 210 GLN A N 1
ATOM 1646 C CA . GLN A 1 210 ? 5.947 -8.182 5.350 1.00 53.78 210 GLN A CA 1
ATOM 1647 C C . GLN A 1 210 ? 6.495 -7.054 6.229 1.00 53.78 210 GLN A C 1
ATOM 1649 O O . GLN A 1 210 ? 7.416 -7.258 7.014 1.00 53.78 210 GLN A O 1
ATOM 1654 N N . HIS A 1 211 ? 5.901 -5.873 6.098 1.00 59.00 211 HIS A N 1
ATOM 1655 C CA . HIS A 1 211 ? 6.233 -4.691 6.857 1.00 59.00 211 HIS A CA 1
ATOM 1656 C C . HIS A 1 211 ? 4.996 -4.083 7.534 1.00 59.00 211 HIS A C 1
ATOM 1658 O O . HIS A 1 211 ? 5.042 -2.940 7.990 1.00 59.00 211 HIS A O 1
ATOM 1664 N N . ALA A 1 212 ? 3.895 -4.844 7.605 1.00 67.00 212 ALA A N 1
ATOM 1665 C CA . ALA A 1 212 ? 2.843 -4.565 8.560 1.00 67.00 212 ALA A CA 1
ATOM 1666 C C . ALA A 1 212 ? 3.416 -4.846 9.937 1.00 67.00 212 ALA A C 1
ATOM 1668 O O . ALA A 1 212 ? 4.025 -5.892 10.169 1.00 67.00 212 ALA A O 1
ATOM 1669 N N . LYS A 1 213 ? 3.289 -3.870 10.826 1.00 67.00 213 LYS A N 1
ATOM 1670 C CA . LYS A 1 213 ? 3.832 -4.005 12.164 1.00 67.00 213 LYS A CA 1
ATOM 1671 C C . LYS A 1 213 ? 2.893 -4.875 12.986 1.00 67.00 213 LYS A C 1
ATOM 1673 O O . LYS A 1 213 ? 1.674 -4.704 12.968 1.00 67.00 213 LYS A O 1
ATOM 1678 N N . ASP A 1 214 ? 3.500 -5.805 13.701 1.00 74.75 214 ASP A N 1
ATOM 1679 C CA . ASP A 1 214 ? 2.856 -6.515 14.789 1.00 74.75 214 ASP A CA 1
ATOM 1680 C C . ASP A 1 214 ? 2.903 -5.628 16.034 1.00 74.75 214 ASP A C 1
ATOM 1682 O O . ASP A 1 214 ? 3.951 -5.078 16.386 1.00 74.75 214 ASP A O 1
ATOM 1686 N N . TYR A 1 215 ? 1.762 -5.489 16.698 1.00 74.56 215 TYR A N 1
ATOM 1687 C CA . TYR A 1 215 ? 1.629 -4.676 17.900 1.00 74.56 215 TYR A CA 1
ATOM 1688 C C . TYR A 1 215 ? 1.403 -5.570 19.109 1.00 74.56 215 TYR A C 1
ATOM 1690 O O . TYR A 1 215 ? 0.569 -6.473 19.069 1.00 74.56 215 TYR A O 1
ATOM 1698 N N . ASN A 1 216 ? 2.108 -5.299 20.208 1.00 77.38 216 ASN A N 1
ATOM 1699 C CA . ASN A 1 216 ? 1.851 -5.946 21.495 1.00 77.38 216 ASN A CA 1
ATOM 1700 C C . ASN A 1 216 ? 0.624 -5.302 22.146 1.00 77.38 216 ASN A C 1
ATOM 1702 O O . ASN A 1 216 ? 0.734 -4.522 23.092 1.00 77.38 216 ASN A O 1
ATOM 1706 N N . ALA A 1 217 ? -0.542 -5.598 21.582 1.00 83.38 217 ALA A N 1
ATOM 1707 C CA . ALA A 1 217 ? -1.809 -5.046 22.008 1.00 83.38 217 ALA A CA 1
ATOM 1708 C C . ALA A 1 217 ? -2.184 -5.553 23.405 1.00 83.38 217 ALA A C 1
ATOM 1710 O O . ALA A 1 217 ? -1.993 -6.729 23.717 1.00 83.38 217 ALA A O 1
ATOM 1711 N N . VAL A 1 218 ? -2.748 -4.694 24.251 1.00 85.44 218 VAL A N 1
ATOM 1712 C CA . VAL A 1 218 ? -3.350 -5.138 25.512 1.00 85.44 218 VAL A CA 1
ATOM 1713 C C . VAL A 1 218 ? -4.587 -5.965 25.171 1.00 85.44 218 VAL A C 1
ATOM 1715 O O . VAL A 1 218 ? -5.523 -5.473 24.548 1.00 85.44 218 VAL A O 1
ATOM 1718 N N . ASN A 1 219 ? -4.578 -7.233 25.570 1.00 82.31 219 ASN A N 1
ATOM 1719 C CA . ASN A 1 219 ? -5.694 -8.155 25.363 1.00 82.31 219 ASN A CA 1
ATOM 1720 C C . ASN A 1 219 ? -6.589 -8.235 26.609 1.00 82.31 219 ASN A C 1
ATOM 1722 O O . ASN A 1 219 ? -7.785 -8.500 26.517 1.00 82.31 219 ASN A O 1
ATOM 1726 N N . PHE A 1 220 ? -6.007 -8.002 27.786 1.00 83.50 220 PHE A N 1
ATOM 1727 C CA . PHE A 1 220 ? -6.707 -8.044 29.064 1.00 83.50 220 PHE A CA 1
ATOM 1728 C C . PHE A 1 220 ? -6.040 -7.115 30.082 1.00 83.50 220 PHE A C 1
ATOM 1730 O O . PHE A 1 220 ? -4.817 -6.972 30.079 1.00 83.50 220 PHE A O 1
ATOM 1737 N N . ALA A 1 221 ? -6.842 -6.533 30.976 1.00 86.69 221 ALA A N 1
ATOM 1738 C CA . ALA A 1 221 ? -6.378 -5.814 32.156 1.00 86.69 221 ALA A CA 1
ATOM 1739 C C . ALA A 1 221 ? -7.100 -6.354 33.399 1.00 86.69 221 ALA A C 1
ATOM 1741 O O . ALA A 1 221 ? -8.326 -6.455 33.393 1.00 86.69 221 ALA A O 1
ATOM 1742 N N . ASP A 1 222 ? -6.348 -6.713 34.442 1.00 88.00 222 ASP A N 1
ATOM 1743 C CA . ASP A 1 222 ? -6.928 -7.189 35.704 1.00 88.00 222 ASP A CA 1
ATOM 1744 C C . ASP A 1 222 ? -7.514 -6.044 36.559 1.00 88.00 222 ASP A C 1
ATOM 1746 O O . ASP A 1 222 ? -7.358 -4.862 36.248 1.00 88.00 222 ASP A O 1
ATOM 1750 N N . ASP A 1 223 ? -8.150 -6.381 37.687 1.00 87.62 223 ASP A N 1
ATOM 1751 C CA . ASP A 1 223 ? -8.738 -5.401 38.620 1.00 87.62 223 ASP A CA 1
ATOM 1752 C C . ASP A 1 223 ? -7.706 -4.421 39.222 1.00 87.62 223 ASP A C 1
ATOM 1754 O O . ASP A 1 223 ? -8.063 -3.363 39.742 1.00 87.62 223 ASP A O 1
ATOM 1758 N N . SER A 1 224 ? -6.413 -4.762 39.173 1.00 87.69 224 SER A N 1
ATOM 1759 C CA . SER A 1 224 ? -5.298 -3.907 39.609 1.00 87.69 224 SER A CA 1
ATOM 1760 C C . SER A 1 224 ? -4.700 -3.067 38.470 1.00 87.69 224 SER A C 1
ATOM 1762 O O . SER A 1 224 ? -3.777 -2.269 38.710 1.00 87.69 224 SER A O 1
ATOM 1764 N N . GLY A 1 225 ? -5.236 -3.237 37.259 1.00 86.25 225 GLY A N 1
ATOM 1765 C CA . GLY A 1 225 ? -4.852 -2.604 36.009 1.00 86.25 225 GLY A CA 1
ATOM 1766 C C . GLY A 1 225 ? -3.673 -3.261 35.294 1.00 86.25 225 GLY A C 1
ATOM 1767 O O . GLY A 1 225 ? -3.192 -2.686 34.325 1.00 86.25 225 GLY A O 1
ATOM 1768 N N . ASN A 1 226 ? -3.162 -4.408 35.741 1.00 87.62 226 ASN A N 1
ATOM 1769 C CA . ASN A 1 226 ? -2.008 -5.037 35.092 1.00 87.62 226 ASN A CA 1
ATOM 1770 C C . ASN A 1 226 ? -2.414 -5.612 33.731 1.00 87.62 226 ASN A C 1
ATOM 1772 O O . ASN A 1 226 ? -3.417 -6.324 33.635 1.00 87.62 226 ASN A O 1
ATOM 1776 N N . ALA A 1 227 ? -1.632 -5.313 32.692 1.00 85.81 227 ALA A N 1
ATOM 1777 C CA . ALA A 1 227 ? -1.908 -5.773 31.338 1.00 85.81 227 ALA A CA 1
ATOM 1778 C C . ALA A 1 227 ? -1.339 -7.165 31.055 1.00 85.81 227 ALA A C 1
ATOM 1780 O O . ALA A 1 227 ? -0.187 -7.464 31.360 1.00 85.81 227 ALA A O 1
ATOM 1781 N N . LEU A 1 228 ? -2.135 -7.968 30.354 1.00 85.69 228 LEU A N 1
ATOM 1782 C CA . LEU A 1 228 ? -1.653 -9.079 29.544 1.00 85.69 228 LEU A CA 1
ATOM 1783 C C . LEU A 1 228 ? -1.723 -8.661 28.077 1.00 85.69 228 LEU A C 1
ATOM 1785 O O . LEU A 1 228 ? -2.790 -8.298 27.570 1.00 85.69 228 LEU A O 1
ATOM 1789 N N . THR A 1 229 ? -0.580 -8.704 27.402 1.00 84.88 229 THR A N 1
ATOM 1790 C CA . THR A 1 229 ? -0.455 -8.344 25.991 1.00 84.88 229 THR A CA 1
ATOM 1791 C C . THR A 1 229 ? -0.595 -9.576 25.096 1.00 84.88 229 THR A C 1
ATOM 1793 O O . THR A 1 229 ? -0.298 -10.706 25.486 1.00 84.88 229 THR A O 1
ATOM 1796 N N . ALA A 1 230 ? -1.076 -9.361 23.877 1.00 82.38 230 ALA A N 1
ATOM 1797 C CA . ALA A 1 230 ? -1.081 -10.340 22.805 1.00 82.38 230 ALA A CA 1
ATOM 1798 C C . ALA A 1 230 ? -0.688 -9.657 21.495 1.00 82.38 230 ALA A C 1
ATOM 1800 O O . ALA A 1 230 ? -0.969 -8.479 21.281 1.00 82.38 230 ALA A O 1
ATOM 1801 N N . VAL A 1 231 ? -0.049 -10.410 20.602 1.00 80.44 231 VAL A N 1
ATOM 1802 C CA . VAL A 1 231 ? 0.335 -9.883 19.293 1.00 80.44 231 VAL A CA 1
ATOM 1803 C C . VAL A 1 231 ? -0.914 -9.674 18.435 1.00 80.44 231 VAL A C 1
ATOM 1805 O O . VAL A 1 231 ? -1.635 -10.624 18.121 1.00 80.44 231 VAL A O 1
ATOM 1808 N N . SER A 1 232 ? -1.146 -8.426 18.041 1.00 77.44 232 SER A N 1
ATOM 1809 C CA . SER A 1 232 ? -2.134 -8.028 17.048 1.00 77.44 232 SER A CA 1
ATOM 1810 C C . SER A 1 232 ? -1.433 -7.757 15.721 1.00 77.44 232 SER A C 1
ATOM 1812 O O . SER A 1 232 ? -0.649 -6.816 15.597 1.00 77.44 232 SER A O 1
ATOM 1814 N N . THR A 1 233 ? -1.724 -8.598 14.731 1.00 74.56 233 THR A N 1
ATOM 1815 C CA . THR A 1 233 ? -1.218 -8.445 13.364 1.00 74.56 233 THR A CA 1
ATOM 1816 C C . THR A 1 233 ? -2.216 -7.655 12.537 1.00 74.56 233 THR A C 1
ATOM 1818 O O . THR A 1 233 ? -3.344 -8.113 12.316 1.00 74.56 233 THR A O 1
ATOM 1821 N N . ALA A 1 234 ? -1.787 -6.496 12.049 1.00 74.94 234 ALA A N 1
ATOM 1822 C CA . ALA A 1 234 ? -2.563 -5.716 11.104 1.00 74.94 234 ALA A CA 1
ATOM 1823 C C . ALA A 1 234 ? -2.363 -6.210 9.666 1.00 74.94 234 ALA A C 1
ATOM 1825 O O . ALA A 1 234 ? -1.318 -6.746 9.292 1.00 74.94 234 ALA A O 1
ATOM 1826 N N . THR A 1 235 ? -3.379 -6.009 8.834 1.00 75.19 235 THR A N 1
ATOM 1827 C CA . THR A 1 235 ? -3.308 -6.323 7.409 1.00 75.19 235 THR A CA 1
ATOM 1828 C C . THR A 1 235 ? -2.960 -5.056 6.637 1.00 75.19 235 THR A C 1
ATOM 1830 O O . THR A 1 235 ? -3.620 -4.023 6.774 1.00 75.19 235 THR A O 1
ATOM 1833 N N . ALA A 1 236 ? -1.911 -5.145 5.821 1.00 72.88 236 ALA A N 1
ATOM 1834 C CA . ALA A 1 236 ? -1.465 -4.063 4.949 1.00 72.88 236 ALA A CA 1
ATOM 1835 C C . ALA A 1 236 ? -2.480 -3.744 3.846 1.00 72.88 236 ALA A C 1
ATOM 1837 O O . ALA A 1 236 ? -3.161 -4.639 3.344 1.00 72.88 236 ALA A O 1
ATOM 1838 N N . PHE A 1 237 ? -2.504 -2.488 3.397 1.00 70.88 237 PHE A N 1
ATOM 1839 C CA . PHE A 1 237 ? -3.415 -2.025 2.346 1.00 70.88 237 PHE A CA 1
ATOM 1840 C C . PHE A 1 237 ? -3.334 -2.853 1.052 1.00 70.88 237 PHE A C 1
ATOM 1842 O O . PHE A 1 237 ? -4.363 -3.260 0.510 1.00 70.88 237 PHE A O 1
ATOM 1849 N N . SER A 1 238 ? -2.120 -3.173 0.590 1.00 63.72 238 SER A N 1
ATOM 1850 C CA . SER A 1 238 ? -1.909 -3.938 -0.651 1.00 63.72 238 SER A CA 1
ATOM 1851 C C . SER A 1 238 ? -2.573 -5.312 -0.658 1.00 63.72 238 SER A C 1
ATOM 1853 O O . SER A 1 238 ? -2.914 -5.811 -1.728 1.00 63.72 238 SER A O 1
ATOM 1855 N N . LYS A 1 239 ? -2.820 -5.924 0.506 1.00 68.38 239 LYS A N 1
ATOM 1856 C CA . LYS A 1 239 ? -3.492 -7.225 0.557 1.00 68.38 239 LYS A CA 1
ATOM 1857 C C . LYS A 1 239 ? -4.947 -7.171 0.139 1.00 68.38 239 LYS A C 1
ATOM 1859 O O . LYS A 1 239 ? -5.427 -8.141 -0.441 1.00 68.38 239 LYS A O 1
ATOM 1864 N N . TYR A 1 240 ? -5.633 -6.065 0.410 1.00 65.75 240 TYR A N 1
ATOM 1865 C CA . TYR A 1 240 ? -7.066 -5.975 0.171 1.00 65.75 240 TYR A CA 1
ATOM 1866 C C . TYR A 1 240 ? -7.375 -5.881 -1.318 1.00 65.75 240 TYR A C 1
ATOM 1868 O O . TYR A 1 240 ? -8.151 -6.679 -1.828 1.00 65.75 240 TYR A O 1
ATOM 1876 N N . TYR A 1 241 ? -6.734 -4.956 -2.031 1.00 57.72 241 TYR A N 1
ATOM 1877 C CA . TYR A 1 241 ? -7.081 -4.662 -3.424 1.00 57.72 241 TYR A CA 1
ATOM 1878 C C . TYR A 1 241 ? -5.937 -4.903 -4.423 1.00 57.72 241 TYR A C 1
ATOM 1880 O O . TYR A 1 241 ? -6.103 -4.700 -5.618 1.00 57.72 241 TYR A O 1
ATOM 1888 N N . PHE A 1 242 ? -4.766 -5.375 -3.992 1.00 56.72 242 PHE A N 1
ATOM 1889 C CA . PHE A 1 242 ? -3.630 -5.521 -4.910 1.00 56.72 242 PHE A CA 1
ATOM 1890 C C . PHE A 1 242 ? -2.861 -6.842 -4.808 1.00 56.72 242 PHE A C 1
ATOM 1892 O O . PHE A 1 242 ? -1.865 -7.018 -5.502 1.00 56.72 242 PHE A O 1
ATOM 1899 N N . ASN A 1 243 ? -3.349 -7.802 -4.020 1.00 60.44 243 ASN A N 1
ATOM 1900 C CA . ASN A 1 243 ? -2.741 -9.126 -3.908 1.00 60.44 243 ASN A CA 1
ATOM 1901 C C . ASN A 1 243 ? -2.821 -9.892 -5.244 1.00 60.44 243 ASN A C 1
ATOM 1903 O O . ASN A 1 243 ? -3.903 -10.054 -5.819 1.00 60.44 243 ASN A O 1
ATOM 1907 N N . TYR A 1 244 ? -1.674 -10.396 -5.710 1.00 44.97 244 TYR A N 1
ATOM 1908 C CA . TYR A 1 244 ? -1.507 -11.112 -6.976 1.00 44.97 244 TYR A CA 1
ATOM 1909 C C . TYR A 1 244 ? -2.420 -12.334 -7.151 1.00 44.97 244 TYR A C 1
ATOM 1911 O O . TYR A 1 244 ? -2.812 -12.634 -8.280 1.00 44.97 244 TYR A O 1
ATOM 1919 N N . VAL A 1 245 ? -2.788 -13.031 -6.071 1.00 48.84 245 VAL A N 1
ATOM 1920 C CA . VAL A 1 245 ? -3.580 -14.272 -6.156 1.00 48.84 245 VAL A CA 1
ATOM 1921 C C . VAL A 1 245 ? -5.074 -13.969 -6.283 1.00 48.84 245 VAL A C 1
ATOM 1923 O O . VAL A 1 245 ? -5.724 -14.400 -7.230 1.00 48.84 245 VAL A O 1
ATOM 1926 N N . THR A 1 246 ? -5.595 -13.205 -5.331 1.00 51.78 246 THR A N 1
ATOM 1927 C CA . THR A 1 246 ? -6.918 -12.578 -5.282 1.00 51.78 246 THR A CA 1
ATOM 1928 C C . THR A 1 246 ? -6.801 -11.534 -4.184 1.00 51.78 246 THR A C 1
ATOM 1930 O O . THR A 1 246 ? -6.265 -11.885 -3.129 1.00 51.78 246 THR A O 1
ATOM 1933 N N . GLY A 1 247 ? -7.309 -10.311 -4.364 1.00 58.31 247 GLY A N 1
ATOM 1934 C CA . GLY A 1 247 ? -7.486 -9.404 -3.226 1.00 58.31 247 GLY A CA 1
ATOM 1935 C C . GLY A 1 247 ? -8.094 -10.149 -2.027 1.00 58.31 247 GLY A C 1
ATOM 1936 O O . GLY A 1 247 ? -8.900 -11.069 -2.218 1.00 58.31 247 GLY A O 1
ATOM 1937 N N . GLU A 1 248 ? -7.684 -9.816 -0.807 1.00 73.12 248 GLU A N 1
ATOM 1938 C CA . GLU A 1 248 ? -8.287 -10.336 0.422 1.00 73.12 248 GLU A CA 1
ATOM 1939 C C . GLU A 1 248 ? -9.530 -9.483 0.718 1.00 73.12 248 GLU A C 1
ATOM 1941 O O . GLU A 1 248 ? -9.390 -8.330 1.123 1.00 73.12 248 GLU A O 1
ATOM 1946 N N . PRO A 1 249 ? -10.760 -9.969 0.461 1.00 76.31 249 PRO A N 1
ATOM 1947 C CA . PRO A 1 249 ? -11.935 -9.153 0.716 1.00 76.31 249 PRO A CA 1
ATOM 1948 C C . PRO A 1 249 ? -12.114 -8.943 2.217 1.00 76.31 249 PRO A C 1
ATOM 1950 O O . PRO A 1 249 ? -11.978 -9.888 2.994 1.00 76.31 249 PRO A O 1
ATOM 1953 N N . ILE A 1 250 ? -12.493 -7.727 2.615 1.00 78.88 250 ILE A N 1
ATOM 1954 C CA . ILE A 1 250 ? -12.909 -7.451 3.994 1.00 78.88 250 ILE A CA 1
ATOM 1955 C C . ILE A 1 250 ? -14.199 -8.204 4.333 1.00 78.88 250 ILE A C 1
ATOM 1957 O O . ILE A 1 250 ? -14.357 -8.655 5.460 1.00 78.88 250 ILE A O 1
ATOM 1961 N N . TYR A 1 251 ? -15.082 -8.402 3.343 1.00 78.88 251 TYR A N 1
ATOM 1962 C CA . TYR A 1 251 ? -16.344 -9.129 3.489 1.00 78.88 251 TYR A CA 1
ATOM 1963 C C . TYR A 1 251 ? -16.717 -9.894 2.219 1.00 78.88 251 TYR A C 1
ATOM 1965 O O . TYR A 1 251 ? -16.433 -9.457 1.104 1.00 78.88 251 TYR A O 1
ATOM 1973 N N . THR A 1 252 ? -17.432 -11.008 2.381 1.00 77.19 252 THR A N 1
ATOM 1974 C CA . THR A 1 252 ? -18.174 -11.654 1.286 1.00 77.19 252 THR A CA 1
ATOM 1975 C C . THR A 1 252 ? -19.660 -11.613 1.616 1.00 77.19 252 THR A C 1
ATOM 1977 O O . THR A 1 252 ? -20.085 -12.145 2.642 1.00 77.19 252 THR A O 1
ATOM 1980 N N . LEU A 1 253 ? -20.452 -10.960 0.766 1.00 73.81 253 LEU A N 1
ATOM 1981 C CA . LEU A 1 253 ? -21.893 -10.822 0.959 1.00 73.81 253 LEU A CA 1
ATOM 1982 C C . LEU A 1 253 ? -22.589 -12.143 0.574 1.00 73.81 253 LEU A C 1
ATOM 1984 O O . LEU A 1 253 ? -22.760 -12.445 -0.606 1.00 73.81 253 LEU A O 1
ATOM 1988 N N . ASN A 1 254 ? -22.956 -12.950 1.574 1.00 69.62 254 ASN A N 1
ATOM 1989 C CA . ASN A 1 254 ? -23.633 -14.247 1.400 1.00 69.62 254 ASN A CA 1
ATOM 1990 C C . ASN A 1 254 ? -25.170 -14.118 1.534 1.00 69.62 254 ASN A C 1
ATOM 1992 O O . ASN A 1 254 ? -25.678 -13.004 1.618 1.00 69.62 254 ASN A O 1
ATOM 1996 N N . ASP A 1 255 ? -25.917 -15.238 1.517 1.00 52.88 255 ASP A N 1
ATOM 1997 C CA . ASP A 1 255 ? -27.397 -15.352 1.407 1.00 52.88 255 ASP A CA 1
ATOM 1998 C C . ASP A 1 255 ? -28.250 -14.733 2.553 1.00 52.88 255 ASP A C 1
ATOM 2000 O O . ASP A 1 255 ? -29.305 -15.242 2.930 1.00 52.88 255 ASP A O 1
ATOM 2004 N N . SER A 1 256 ? -27.871 -13.568 3.063 1.00 52.44 256 SER A N 1
ATOM 2005 C CA . SER A 1 256 ? -28.759 -12.622 3.729 1.00 52.44 256 SER A CA 1
ATOM 2006 C C . SER A 1 256 ? -28.354 -11.223 3.286 1.00 52.44 256 SER A C 1
ATOM 2008 O O . SER A 1 256 ? -27.300 -10.713 3.665 1.00 52.44 256 SER A O 1
ATOM 2010 N N . ARG A 1 257 ? -29.194 -10.622 2.437 1.00 64.88 257 ARG A N 1
ATOM 2011 C CA . ARG A 1 257 ? -29.039 -9.249 1.951 1.00 64.88 257 ARG A CA 1
ATOM 2012 C C . ARG A 1 257 ? -28.742 -8.353 3.148 1.00 64.88 257 ARG A C 1
ATOM 2014 O O . ARG A 1 257 ? -29.479 -8.392 4.127 1.00 64.88 257 ARG A O 1
ATOM 2021 N N . THR A 1 258 ? -27.699 -7.548 3.020 1.00 68.56 258 THR A N 1
ATOM 2022 C CA . THR A 1 258 ? -27.122 -6.647 4.022 1.00 68.56 258 THR A CA 1
ATOM 2023 C C . THR A 1 258 ? -26.209 -7.250 5.094 1.00 68.56 258 THR A C 1
ATOM 2025 O O . THR A 1 258 ? -26.652 -7.974 5.977 1.00 68.56 258 THR A O 1
ATOM 2028 N N . VAL A 1 259 ? -24.929 -6.860 5.055 1.00 76.12 259 VAL A N 1
ATOM 2029 C CA . VAL A 1 259 ? -23.976 -7.011 6.164 1.00 76.12 259 VAL A CA 1
ATOM 2030 C C . VAL A 1 259 ? -24.009 -5.729 6.986 1.00 76.12 259 VAL A C 1
ATOM 2032 O O . VAL A 1 259 ? -23.835 -4.642 6.438 1.00 76.12 259 VAL A O 1
ATOM 2035 N N . LYS A 1 260 ? -24.247 -5.852 8.292 1.00 82.19 260 LYS A N 1
ATOM 2036 C CA . LYS A 1 260 ? -24.070 -4.748 9.239 1.00 82.19 260 LYS A CA 1
ATOM 2037 C C . LYS A 1 260 ? -22.652 -4.809 9.761 1.00 82.19 260 LYS A C 1
ATOM 2039 O O . LYS A 1 260 ? -22.224 -5.859 10.234 1.00 82.19 260 LYS A O 1
ATOM 2044 N N . ALA A 1 261 ? -21.951 -3.700 9.650 1.00 84.12 261 ALA A N 1
ATOM 2045 C CA . ALA A 1 261 ? -20.574 -3.597 10.062 1.00 84.12 261 ALA A CA 1
ATOM 2046 C C . ALA A 1 261 ? -20.341 -2.273 10.781 1.00 84.12 261 ALA A C 1
ATOM 2048 O O . ALA A 1 261 ? -21.091 -1.309 10.634 1.00 84.12 261 ALA A O 1
ATOM 2049 N N . THR A 1 262 ? -19.266 -2.240 11.543 1.00 85.25 262 THR A N 1
ATOM 2050 C CA . THR A 1 262 ? -18.800 -1.063 12.251 1.00 85.25 262 THR A CA 1
ATOM 2051 C C . THR A 1 262 ? -17.366 -0.793 11.825 1.00 85.25 262 THR A C 1
ATOM 2053 O O . THR A 1 262 ? -16.520 -1.687 11.878 1.00 85.25 262 THR A O 1
ATOM 2056 N N . MET A 1 263 ? -17.093 0.448 11.423 1.00 88.88 263 MET A N 1
ATOM 2057 C CA . MET A 1 263 ? -15.739 0.960 11.257 1.00 88.88 263 MET A CA 1
ATOM 2058 C C . MET A 1 263 ? -15.332 1.672 12.543 1.00 88.88 263 MET A C 1
ATOM 2060 O O . MET A 1 263 ? -16.059 2.538 13.039 1.00 88.88 263 MET A O 1
ATOM 2064 N N . VAL A 1 264 ? -14.173 1.309 13.082 1.00 89.06 264 VAL A N 1
ATOM 2065 C CA . VAL A 1 264 ? -13.622 1.908 14.297 1.00 89.06 264 VAL A CA 1
ATOM 2066 C C . VAL A 1 264 ? -12.254 2.495 14.000 1.00 89.06 264 VAL A C 1
ATOM 2068 O O . VAL A 1 264 ? -11.455 1.865 13.317 1.00 89.06 264 VAL A O 1
ATOM 2071 N N . VAL A 1 265 ? -11.988 3.698 14.503 1.00 91.31 265 VAL A N 1
ATOM 2072 C CA . VAL A 1 265 ? -10.747 4.442 14.263 1.00 91.31 265 VAL A CA 1
ATOM 2073 C C . VAL A 1 265 ? -10.142 4.878 15.592 1.00 91.31 265 VAL A C 1
ATOM 2075 O O . VAL A 1 265 ? -10.840 5.457 16.423 1.00 91.31 265 VAL A O 1
ATOM 2078 N N . TRP A 1 266 ? -8.848 4.644 15.797 1.00 91.25 266 TRP A N 1
ATOM 2079 C CA . TRP A 1 266 ? -8.136 5.081 17.003 1.00 91.25 266 TRP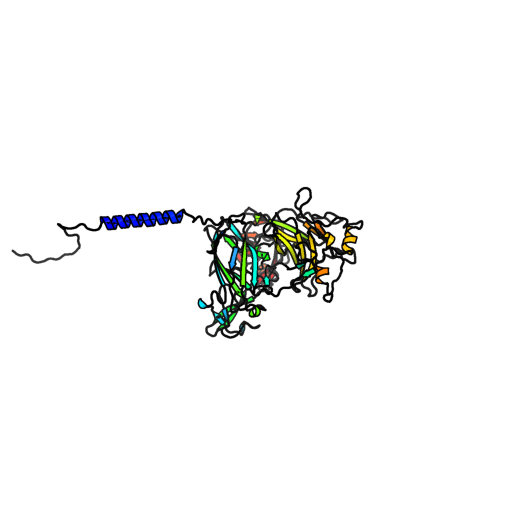 A CA 1
ATOM 2080 C C . TRP A 1 266 ? -6.704 5.522 16.696 1.00 91.25 266 TRP A C 1
ATOM 2082 O O . TRP A 1 266 ? -6.162 5.220 15.633 1.00 91.25 266 TRP A O 1
ATOM 2092 N N . LEU A 1 267 ? -6.099 6.259 17.630 1.00 90.19 267 LEU A N 1
ATOM 2093 C CA . LEU A 1 267 ? -4.657 6.505 17.636 1.00 90.19 267 LEU A CA 1
ATOM 2094 C C . LEU A 1 267 ? -3.960 5.304 18.288 1.00 90.19 267 LEU A C 1
ATOM 2096 O O . LEU A 1 267 ? -4.335 4.928 19.396 1.00 90.19 267 LEU A O 1
ATOM 2100 N N . GLU A 1 268 ? -2.962 4.716 17.634 1.00 87.00 268 GLU A N 1
ATOM 2101 C CA . GLU A 1 268 ? -2.275 3.522 18.129 1.00 87.00 268 GLU A CA 1
ATOM 2102 C C . GLU A 1 268 ? -1.192 3.860 19.153 1.00 87.00 268 GLU A C 1
ATOM 2104 O O . GLU A 1 268 ? -0.230 4.567 18.858 1.00 87.00 268 GLU A O 1
ATOM 2109 N N . GLY A 1 269 ? -1.367 3.343 20.367 1.00 81.38 269 GLY A N 1
ATOM 2110 C CA . GLY A 1 269 ? -0.579 3.712 21.539 1.00 81.38 269 GLY A CA 1
ATOM 2111 C C . GLY A 1 269 ? 0.728 2.947 21.688 1.00 81.38 269 GLY A C 1
ATOM 2112 O O . GLY A 1 269 ? 1.658 3.461 22.299 1.00 81.38 269 GLY A O 1
ATOM 2113 N N . THR A 1 270 ? 0.832 1.736 21.134 1.00 73.75 270 THR A N 1
ATOM 2114 C CA . THR A 1 270 ? 2.090 0.962 21.165 1.00 73.75 270 THR A CA 1
ATOM 2115 C C . THR A 1 270 ? 3.051 1.345 20.043 1.00 73.75 270 THR A C 1
ATOM 2117 O O . THR A 1 270 ? 4.225 0.977 20.077 1.00 73.75 270 THR A O 1
ATOM 2120 N N . GLY A 1 271 ? 2.560 2.093 19.051 1.00 70.62 271 GLY A N 1
ATOM 2121 C CA . GLY A 1 271 ? 3.355 2.671 17.978 1.00 70.62 271 GLY A CA 1
ATOM 2122 C C . GLY A 1 271 ? 4.002 4.001 18.368 1.00 70.62 271 GLY A C 1
ATOM 2123 O O . GLY A 1 271 ? 3.676 4.628 19.374 1.00 70.62 271 GLY A O 1
ATOM 2124 N N . ASN A 1 272 ? 4.921 4.467 17.526 1.00 69.69 272 ASN A N 1
ATOM 2125 C CA . ASN A 1 272 ? 5.548 5.770 17.713 1.00 69.69 272 ASN A CA 1
ATOM 2126 C C . ASN A 1 272 ? 4.606 6.894 17.253 1.00 69.69 272 ASN A C 1
ATOM 2128 O O . ASN A 1 272 ? 3.893 6.742 16.263 1.00 69.69 272 ASN A O 1
ATOM 2132 N N . ASN A 1 273 ? 4.737 8.075 17.866 1.00 75.50 273 ASN A N 1
ATOM 2133 C CA . ASN A 1 273 ? 4.217 9.366 17.396 1.00 75.50 273 ASN A CA 1
ATOM 2134 C C . ASN A 1 273 ? 2.748 9.718 17.673 1.00 75.50 273 ASN A C 1
ATOM 2136 O O . ASN A 1 273 ? 2.327 10.778 17.208 1.00 75.50 273 ASN A O 1
ATOM 2140 N N . TRP A 1 274 ? 1.946 8.919 18.374 1.00 85.06 274 TRP A N 1
ATOM 2141 C CA . TRP A 1 274 ? 0.525 9.254 18.549 1.00 85.06 274 TRP A CA 1
ATOM 2142 C C . TRP A 1 274 ? 0.305 10.576 19.311 1.00 85.06 274 TRP A C 1
ATOM 2144 O O . TRP A 1 274 ? -0.638 11.312 19.014 1.00 85.06 274 TRP A O 1
ATOM 2154 N N . GLU A 1 275 ? 1.202 10.927 20.238 1.00 86.69 275 GLU A N 1
ATOM 2155 C CA . GLU A 1 275 ? 1.075 12.076 21.141 1.00 86.69 275 GLU A CA 1
ATOM 2156 C C . GLU A 1 275 ? 0.980 13.401 20.382 1.00 86.69 275 GLU A C 1
ATOM 2158 O O . GLU A 1 275 ? 0.223 14.293 20.759 1.00 86.69 275 GLU A O 1
ATOM 2163 N N . LYS A 1 276 ? 1.708 13.530 19.265 1.00 87.94 276 LYS A N 1
ATOM 2164 C CA . LYS A 1 276 ? 1.726 14.763 18.458 1.00 87.94 276 LYS A CA 1
ATOM 2165 C C . LYS A 1 276 ? 0.435 14.992 17.665 1.00 87.94 276 LYS A C 1
ATOM 2167 O O . LYS A 1 276 ? 0.285 16.037 17.022 1.00 87.94 276 LYS A O 1
ATOM 2172 N N . TYR A 1 277 ? -0.462 14.008 17.667 1.00 88.62 277 TYR A N 1
ATOM 2173 C CA . TYR A 1 277 ? -1.733 14.025 16.953 1.00 88.62 277 TYR A CA 1
ATOM 2174 C C . TYR A 1 277 ? -2.949 14.016 17.881 1.00 88.62 277 TYR A C 1
ATOM 2176 O O . TYR A 1 277 ? -4.060 14.265 17.414 1.00 88.62 277 TYR A O 1
ATOM 2184 N N . ALA A 1 278 ? -2.747 13.798 19.183 1.00 90.12 278 ALA A N 1
ATOM 2185 C CA . ALA A 1 278 ? -3.802 13.903 20.178 1.00 90.12 278 ALA A CA 1
ATOM 2186 C C . ALA A 1 278 ? -4.467 15.293 20.133 1.00 90.12 278 ALA A C 1
ATOM 2188 O O . ALA A 1 278 ? -3.802 16.327 20.058 1.00 90.12 278 ALA A O 1
ATOM 2189 N N . GLY A 1 279 ? -5.799 15.314 20.137 1.00 90.25 279 GLY A N 1
ATOM 2190 C CA . GLY A 1 279 ? -6.618 16.526 20.086 1.00 90.25 279 GLY A CA 1
ATOM 2191 C C . GLY A 1 279 ? -6.652 17.248 18.733 1.00 90.25 279 GLY A C 1
ATOM 2192 O O . GLY A 1 279 ? -7.434 18.187 18.586 1.00 90.25 279 GLY A O 1
ATOM 2193 N N . LYS A 1 280 ? -5.864 16.827 17.734 1.00 92.75 280 LYS A N 1
ATOM 2194 C CA . LYS A 1 280 ? -5.951 17.385 16.376 1.00 92.75 280 LYS A CA 1
ATOM 2195 C C . LYS A 1 280 ? -7.222 16.907 15.680 1.00 92.75 280 LYS A C 1
ATOM 2197 O O . LYS A 1 280 ? -7.733 15.829 15.986 1.00 92.75 280 LYS A O 1
ATOM 2202 N N . LYS A 1 281 ? -7.708 17.702 14.722 1.00 93.81 281 LYS A N 1
ATOM 2203 C CA . LYS A 1 281 ? -8.775 17.261 13.822 1.00 93.81 281 LYS A CA 1
ATOM 2204 C C . LYS A 1 281 ? -8.272 16.140 12.925 1.00 93.81 281 LYS A C 1
ATOM 2206 O O . LYS A 1 281 ? -7.156 16.208 12.414 1.00 93.81 281 LYS A O 1
ATOM 2211 N N . ILE A 1 282 ? -9.098 15.124 12.757 1.00 93.38 282 ILE A N 1
ATOM 2212 C CA . ILE A 1 282 ? -8.859 13.947 11.943 1.00 93.38 282 ILE A CA 1
ATOM 2213 C C . ILE A 1 282 ? -10.053 13.812 11.004 1.00 93.38 282 ILE A C 1
ATOM 2215 O O . ILE A 1 282 ? -11.203 13.938 11.420 1.00 93.38 282 ILE A O 1
ATOM 2219 N N . SER A 1 283 ? -9.768 13.545 9.737 1.00 93.81 283 SER A N 1
ATOM 2220 C CA . SER A 1 283 ? -10.750 13.066 8.771 1.00 93.81 283 SER A CA 1
ATOM 2221 C C . SER A 1 283 ? -10.265 11.748 8.190 1.00 93.81 283 SER A C 1
ATOM 2223 O O . SER A 1 283 ? -9.082 11.603 7.885 1.00 93.81 283 SER A O 1
ATOM 2225 N N . VAL A 1 284 ? -11.167 10.785 8.057 1.00 92.19 284 VAL A N 1
ATOM 2226 C CA . VAL A 1 284 ? -10.898 9.464 7.490 1.00 92.19 284 VAL A CA 1
ATOM 2227 C C . VAL A 1 284 ? -11.926 9.199 6.410 1.00 92.19 284 VAL A C 1
ATOM 2229 O O . VAL A 1 284 ? -13.120 9.269 6.670 1.00 92.19 284 VAL A O 1
ATOM 2232 N N . ASP A 1 285 ? -11.453 8.858 5.223 1.00 90.44 285 ASP A N 1
ATOM 2233 C CA . ASP A 1 285 ? -12.267 8.425 4.098 1.00 90.44 285 ASP A CA 1
ATOM 2234 C C . ASP A 1 285 ? -11.750 7.065 3.628 1.00 90.44 285 ASP A C 1
ATOM 2236 O O . ASP A 1 285 ? -10.572 6.937 3.289 1.00 90.44 285 ASP A O 1
ATOM 2240 N N . VAL A 1 286 ? -12.605 6.045 3.647 1.00 87.56 286 VAL A N 1
ATOM 2241 C CA . VAL A 1 286 ? -12.296 4.719 3.107 1.00 87.56 286 VAL A CA 1
ATOM 2242 C C . VAL A 1 286 ? -13.235 4.420 1.947 1.00 87.56 286 VAL A C 1
ATOM 2244 O O . VAL A 1 286 ? -14.449 4.388 2.125 1.00 87.56 286 VAL A O 1
ATOM 2247 N N . GLU A 1 287 ? -12.667 4.152 0.773 1.00 84.75 287 GLU A N 1
ATOM 2248 C CA . GLU A 1 287 ? -13.397 3.780 -0.439 1.00 84.75 287 GLU A CA 1
ATOM 2249 C C . GLU A 1 287 ? -13.425 2.255 -0.579 1.00 84.75 287 GLU A C 1
ATOM 2251 O O . GLU A 1 287 ? -12.381 1.592 -0.609 1.00 84.75 287 GLU A O 1
ATOM 2256 N N . LEU A 1 288 ? -14.627 1.700 -0.696 1.00 82.94 288 LEU A N 1
ATOM 2257 C CA . LEU A 1 288 ? -14.871 0.282 -0.912 1.00 82.94 288 LEU A CA 1
ATOM 2258 C C . LEU A 1 288 ? -15.192 -0.013 -2.376 1.00 82.94 288 LEU A C 1
ATOM 2260 O O . LEU A 1 288 ? -15.756 0.815 -3.095 1.00 82.94 288 LEU A O 1
ATOM 2264 N N . GLU A 1 289 ? -14.875 -1.228 -2.813 1.00 79.19 289 GLU A N 1
ATOM 2265 C CA . GLU A 1 289 ? -15.166 -1.670 -4.173 1.00 79.19 289 GLU A CA 1
ATOM 2266 C C . GLU A 1 289 ? -15.374 -3.186 -4.279 1.00 79.19 289 GLU A C 1
ATOM 2268 O O . GLU A 1 289 ? -14.933 -3.958 -3.427 1.00 79.19 289 GLU A O 1
ATOM 2273 N N . SER A 1 290 ? -16.064 -3.611 -5.339 1.00 72.50 290 SER A N 1
ATOM 2274 C CA . SER A 1 290 ? -16.399 -5.015 -5.610 1.00 72.50 290 SER A CA 1
ATOM 2275 C C . SER A 1 290 ? -16.189 -5.467 -7.062 1.00 72.50 290 SER A C 1
ATOM 2277 O O . SER A 1 290 ? -16.450 -6.624 -7.385 1.00 72.50 290 SER A O 1
ATOM 2279 N N . ASN A 1 291 ? -15.698 -4.601 -7.956 1.00 67.12 291 ASN A N 1
ATOM 2280 C CA . ASN A 1 291 ? -15.534 -4.868 -9.395 1.00 67.12 291 ASN A CA 1
ATOM 2281 C C . ASN A 1 291 ? -14.177 -5.495 -9.770 1.00 67.12 291 ASN A C 1
ATOM 2283 O O . ASN A 1 291 ? -13.621 -5.184 -10.819 1.00 67.12 291 ASN A O 1
ATOM 2287 N N . TRP A 1 292 ? -13.657 -6.433 -8.969 1.00 67.31 292 TRP A N 1
ATOM 2288 C CA . TRP A 1 292 ? -12.352 -7.075 -9.226 1.00 67.31 292 TRP A CA 1
ATOM 2289 C C . TRP A 1 292 ? -12.196 -7.647 -10.650 1.00 67.31 292 TRP A C 1
ATOM 2291 O O . TRP A 1 292 ? -11.104 -7.670 -11.212 1.00 67.31 292 TRP A O 1
ATOM 2301 N N . SER A 1 293 ? -13.292 -8.085 -11.275 1.00 64.94 293 SER A N 1
ATOM 2302 C CA . SER A 1 293 ? -13.323 -8.574 -12.664 1.00 64.94 293 SER A CA 1
ATOM 2303 C C . SER A 1 293 ? -12.903 -7.531 -13.716 1.00 64.94 293 SER A C 1
ATOM 2305 O O . SER A 1 293 ? -12.568 -7.881 -14.855 1.00 64.94 293 SER A O 1
ATOM 2307 N N . GLU A 1 294 ? -12.912 -6.247 -13.364 1.00 73.06 294 GLU A N 1
ATOM 2308 C CA . GLU A 1 294 ? -12.489 -5.128 -14.212 1.00 73.06 294 GLU A CA 1
ATOM 2309 C C . GLU A 1 294 ? -10.981 -4.839 -14.104 1.00 73.06 294 GLU A C 1
ATOM 2311 O O . GLU A 1 294 ? -10.489 -3.902 -14.733 1.00 73.06 294 GLU A O 1
ATOM 2316 N N . MET A 1 295 ? -10.234 -5.684 -13.382 1.00 77.06 295 MET A N 1
ATOM 2317 C CA . MET A 1 295 ? -8.788 -5.558 -13.217 1.00 77.06 295 MET A CA 1
ATOM 2318 C C . MET A 1 295 ? -7.977 -6.281 -14.311 1.00 77.06 295 MET A C 1
ATOM 2320 O O . MET A 1 295 ? -8.285 -7.379 -14.787 1.00 77.06 295 MET A O 1
ATOM 2324 N N . GLU A 1 296 ? -6.949 -5.560 -14.729 1.00 80.81 296 GLU A N 1
ATOM 2325 C CA . GLU A 1 296 ? -5.769 -5.814 -15.545 1.00 80.81 296 GLU A CA 1
ATOM 2326 C C . GLU A 1 296 ? -4.497 -6.265 -14.824 1.00 80.81 296 GLU A C 1
ATOM 2328 O O . GLU A 1 296 ? -4.040 -5.498 -13.992 1.00 80.81 296 GLU A O 1
ATOM 2333 N N . TYR A 1 297 ? -3.833 -7.381 -15.147 1.00 85.00 297 TYR A N 1
ATOM 2334 C CA . TYR A 1 297 ? -2.481 -7.601 -14.605 1.00 85.00 297 TYR A CA 1
ATOM 2335 C C . TYR A 1 297 ? -1.424 -6.840 -15.403 1.00 85.00 297 TYR A C 1
ATOM 2337 O O . TYR A 1 297 ? -1.331 -6.987 -16.622 1.00 85.00 297 TYR A O 1
ATOM 2345 N N . VAL A 1 298 ? -0.599 -6.072 -14.695 1.00 88.94 298 VAL A N 1
ATOM 2346 C CA . VAL A 1 298 ? 0.621 -5.450 -15.209 1.00 88.94 298 VAL A CA 1
ATOM 2347 C C . VAL A 1 298 ? 1.833 -6.118 -14.589 1.00 88.94 298 VAL A C 1
ATOM 2349 O O . VAL A 1 298 ? 1.872 -6.385 -13.390 1.00 88.94 298 VAL A O 1
ATOM 2352 N N . TYR A 1 299 ? 2.824 -6.373 -15.430 1.00 90.38 299 TYR A N 1
ATOM 2353 C CA . TYR A 1 299 ? 4.092 -6.984 -15.101 1.00 90.38 299 TYR A CA 1
ATOM 2354 C C . TYR A 1 299 ? 5.213 -5.961 -15.229 1.00 90.38 299 TYR A C 1
ATOM 2356 O O . TYR A 1 299 ? 5.254 -5.191 -16.186 1.00 90.38 299 TYR A O 1
ATOM 2364 N N . PHE A 1 300 ? 6.141 -5.998 -14.284 1.00 93.38 300 PHE A N 1
ATOM 2365 C CA . PHE A 1 300 ? 7.392 -5.261 -14.325 1.00 93.38 300 PHE A CA 1
ATOM 2366 C C . PHE A 1 300 ? 8.536 -6.272 -14.379 1.00 93.38 300 PHE A C 1
ATOM 2368 O O . PHE A 1 300 ? 8.668 -7.100 -13.482 1.00 93.38 300 PHE A O 1
ATOM 2375 N N . ASN A 1 301 ? 9.338 -6.229 -15.436 1.00 91.38 301 ASN A N 1
ATOM 2376 C CA . ASN A 1 301 ? 10.485 -7.102 -15.651 1.00 91.38 301 ASN A CA 1
ATOM 2377 C C . ASN A 1 301 ? 11.773 -6.281 -15.542 1.00 91.38 301 ASN A C 1
ATOM 2379 O O . ASN A 1 301 ? 12.012 -5.382 -16.351 1.00 91.38 301 ASN A O 1
ATOM 2383 N N . ASP A 1 302 ? 12.599 -6.584 -14.548 1.00 92.12 302 ASP A N 1
ATOM 2384 C CA . ASP A 1 302 ? 13.872 -5.910 -14.332 1.00 92.12 302 ASP A CA 1
ATOM 2385 C C . ASP A 1 302 ? 14.978 -6.581 -15.149 1.00 92.12 302 ASP A C 1
ATOM 2387 O O . ASP A 1 302 ? 15.501 -7.645 -14.817 1.00 92.12 302 ASP A O 1
ATOM 2391 N N . GLN A 1 303 ? 15.347 -5.926 -16.244 1.00 88.94 303 GLN A N 1
ATOM 2392 C CA . GLN A 1 303 ? 16.509 -6.264 -17.057 1.00 88.94 303 GLN A CA 1
ATOM 2393 C C . GLN A 1 303 ? 17.455 -5.067 -17.152 1.00 88.94 303 GLN A C 1
ATOM 2395 O O . GLN A 1 303 ? 18.039 -4.814 -18.212 1.00 88.94 303 GLN A O 1
ATOM 2400 N N . THR A 1 304 ? 17.552 -4.293 -16.070 1.00 89.12 304 THR A N 1
ATOM 2401 C CA . THR A 1 304 ? 18.383 -3.092 -16.038 1.00 89.12 304 THR A CA 1
ATOM 2402 C C . THR A 1 304 ? 19.849 -3.457 -16.209 1.00 89.12 304 THR A C 1
ATOM 2404 O O . THR A 1 304 ? 20.359 -4.358 -15.541 1.00 89.12 304 THR A O 1
ATOM 2407 N N . LEU A 1 305 ? 20.528 -2.765 -17.124 1.00 87.50 305 LEU A N 1
ATOM 2408 C CA . LEU A 1 305 ? 21.988 -2.735 -17.178 1.00 87.50 305 LEU A CA 1
ATOM 2409 C C . LEU A 1 305 ? 22.526 -1.696 -16.192 1.00 87.50 305 LEU A C 1
ATOM 2411 O O . LEU A 1 305 ? 21.802 -0.776 -15.800 1.00 87.50 305 LEU A O 1
ATOM 2415 N N . ASN A 1 306 ? 23.794 -1.824 -15.814 1.00 81.12 306 ASN A N 1
ATOM 2416 C CA . ASN A 1 306 ? 24.464 -0.804 -15.019 1.00 81.12 306 ASN A CA 1
ATOM 2417 C C . ASN A 1 306 ? 24.604 0.524 -15.797 1.00 81.12 306 ASN A C 1
ATOM 2419 O O . ASN A 1 306 ? 24.498 0.608 -17.027 1.00 81.12 306 ASN A O 1
ATOM 2423 N N . ASP A 1 307 ? 24.828 1.604 -15.051 1.00 79.56 307 ASP A N 1
ATOM 2424 C CA . ASP A 1 307 ? 25.012 2.934 -15.640 1.00 79.56 307 ASP A CA 1
ATOM 2425 C C . ASP A 1 307 ? 26.426 3.135 -16.202 1.00 79.56 307 ASP A C 1
ATOM 2427 O O . ASP A 1 307 ? 26.606 3.923 -17.138 1.00 79.56 307 ASP A O 1
ATOM 2431 N N . ASP A 1 308 ? 27.412 2.433 -15.641 1.00 77.81 308 ASP A N 1
ATOM 2432 C CA . ASP A 1 308 ? 28.836 2.585 -15.967 1.00 77.81 308 ASP A CA 1
ATOM 2433 C C . ASP A 1 308 ? 29.375 1.463 -16.868 1.00 77.81 308 ASP A C 1
ATOM 2435 O O . ASP A 1 308 ? 30.413 1.630 -17.505 1.00 77.81 308 ASP A O 1
ATOM 2439 N N . ASP A 1 309 ? 28.647 0.350 -16.979 1.00 79.00 309 ASP A N 1
ATOM 2440 C CA . ASP A 1 309 ? 28.933 -0.748 -17.901 1.00 79.00 309 ASP A CA 1
ATOM 2441 C C . ASP A 1 309 ? 27.637 -1.359 -18.458 1.00 79.00 309 ASP A C 1
ATOM 2443 O O . ASP A 1 309 ? 26.546 -1.116 -17.950 1.00 79.00 309 ASP A O 1
ATOM 2447 N N . ASP A 1 310 ? 27.744 -2.146 -19.531 1.00 78.56 310 ASP A N 1
ATOM 2448 C CA . ASP A 1 310 ? 26.598 -2.837 -20.140 1.00 78.56 310 ASP A CA 1
ATOM 2449 C C . ASP A 1 310 ? 26.302 -4.200 -19.468 1.00 78.56 310 ASP A C 1
ATOM 2451 O O . ASP A 1 310 ? 25.637 -5.062 -20.047 1.00 78.56 310 ASP A O 1
ATOM 2455 N N . GLY A 1 311 ? 26.805 -4.429 -18.251 1.00 81.06 311 GLY A N 1
ATOM 2456 C CA . GLY A 1 311 ? 26.524 -5.620 -17.457 1.00 81.06 311 GLY A CA 1
ATOM 2457 C C . GLY A 1 311 ? 25.115 -5.598 -16.865 1.00 81.06 311 GLY A C 1
ATOM 2458 O O . GLY A 1 311 ? 24.579 -4.540 -16.532 1.00 81.06 311 GLY A O 1
ATOM 2459 N N . LEU A 1 312 ? 24.504 -6.779 -16.715 1.00 81.94 312 LEU A N 1
ATOM 2460 C CA . LEU A 1 312 ? 23.197 -6.919 -16.066 1.00 81.94 312 LEU A CA 1
ATOM 2461 C C . LEU A 1 312 ? 23.291 -6.504 -14.593 1.00 81.94 312 LEU A C 1
ATOM 2463 O O . LEU A 1 312 ? 24.058 -7.071 -13.816 1.00 81.94 312 LEU A O 1
ATOM 2467 N N . GLY A 1 313 ? 22.498 -5.497 -14.237 1.00 77.94 313 GLY A N 1
ATOM 2468 C CA . GLY A 1 313 ? 22.475 -4.861 -12.931 1.00 77.94 313 GLY A CA 1
ATOM 2469 C C . GLY A 1 313 ? 21.284 -5.247 -12.058 1.00 77.94 313 GLY A C 1
ATOM 2470 O O . GLY A 1 313 ? 21.445 -5.166 -10.844 1.00 77.94 313 GLY A O 1
ATOM 2471 N N . GLN A 1 314 ? 20.132 -5.621 -12.636 1.00 85.62 314 GLN A N 1
ATOM 2472 C CA . GLN A 1 314 ? 18.903 -6.087 -11.949 1.00 85.62 314 GLN A CA 1
ATOM 2473 C C . GLN A 1 314 ? 18.662 -5.409 -10.591 1.00 85.62 314 GLN A C 1
ATOM 2475 O O . GLN A 1 314 ? 18.748 -6.016 -9.520 1.00 85.62 314 GLN A O 1
ATOM 2480 N N . TRP A 1 315 ? 18.466 -4.095 -10.648 1.00 86.00 315 TRP A N 1
ATOM 2481 C CA . TRP A 1 315 ? 18.539 -3.194 -9.504 1.00 86.00 315 TRP A CA 1
ATOM 2482 C C . TRP A 1 315 ? 17.520 -3.469 -8.407 1.00 86.00 315 TRP A C 1
ATOM 2484 O O . TRP A 1 315 ? 17.842 -3.274 -7.239 1.00 86.00 315 TRP A O 1
ATOM 2494 N N . VAL A 1 316 ? 16.311 -3.913 -8.739 1.00 86.00 316 VAL A N 1
ATOM 2495 C CA . VAL A 1 316 ? 15.253 -4.116 -7.741 1.00 86.00 316 VAL A CA 1
ATOM 2496 C C . VAL A 1 316 ? 15.610 -5.237 -6.766 1.00 86.00 316 VAL A C 1
ATOM 2498 O O . VAL A 1 316 ? 15.334 -5.118 -5.576 1.00 86.00 316 VAL A O 1
ATOM 2501 N N . ASP A 1 317 ? 16.278 -6.292 -7.238 1.00 81.50 317 ASP A N 1
ATOM 2502 C CA . ASP A 1 317 ? 16.709 -7.406 -6.385 1.00 81.50 317 ASP A CA 1
ATOM 2503 C C . ASP A 1 317 ? 17.924 -7.063 -5.508 1.00 81.50 317 ASP A C 1
ATOM 2505 O O . ASP A 1 317 ? 18.292 -7.845 -4.627 1.00 81.50 317 ASP A O 1
ATOM 2509 N N . LYS A 1 318 ? 18.544 -5.893 -5.707 1.00 83.00 318 LYS A N 1
ATOM 2510 C CA . LYS A 1 318 ? 19.599 -5.402 -4.821 1.00 83.00 318 LYS A CA 1
ATOM 2511 C C . LYS A 1 318 ? 18.983 -4.861 -3.537 1.00 83.00 318 LYS A C 1
ATOM 2513 O O . LYS A 1 318 ? 18.090 -4.008 -3.571 1.00 83.00 318 LYS A O 1
ATOM 2518 N N . ALA A 1 319 ? 19.531 -5.316 -2.416 1.00 83.00 319 ALA A N 1
ATOM 2519 C CA . ALA A 1 319 ? 19.223 -4.760 -1.111 1.00 83.00 319 ALA A CA 1
ATOM 2520 C C . ALA A 1 319 ? 19.542 -3.255 -1.049 1.00 83.00 319 ALA A C 1
ATOM 2522 O O . ALA A 1 319 ? 20.315 -2.728 -1.857 1.00 83.00 319 ALA A O 1
ATOM 2523 N N . ASP A 1 320 ? 18.894 -2.579 -0.113 1.00 82.56 320 ASP A N 1
ATOM 2524 C CA . ASP A 1 320 ? 19.194 -1.207 0.271 1.00 82.56 320 ASP A CA 1
ATOM 2525 C C . ASP A 1 320 ? 20.484 -1.122 1.110 1.00 82.56 320 ASP A C 1
ATOM 2527 O O . ASP A 1 320 ? 21.166 -2.134 1.328 1.00 82.56 320 ASP A O 1
ATOM 2531 N N . ASP A 1 321 ? 20.839 0.078 1.574 1.00 80.00 321 ASP A N 1
ATOM 2532 C CA . ASP A 1 321 ? 22.100 0.304 2.292 1.00 80.00 321 ASP A CA 1
ATOM 2533 C C . ASP A 1 321 ? 22.093 -0.364 3.684 1.00 80.00 321 ASP A C 1
ATOM 2535 O O . ASP A 1 321 ? 23.150 -0.659 4.249 1.00 80.00 321 ASP A O 1
ATOM 2539 N N . ASN A 1 322 ? 20.905 -0.692 4.207 1.00 80.38 322 ASN A N 1
ATOM 2540 C CA . ASN A 1 322 ? 20.695 -1.448 5.445 1.00 80.38 322 ASN A CA 1
ATOM 2541 C C . ASN A 1 322 ? 20.611 -2.972 5.224 1.00 80.38 322 ASN A C 1
ATOM 2543 O O . ASN A 1 322 ? 20.328 -3.727 6.163 1.00 80.38 322 ASN A O 1
ATOM 2547 N N . GLY A 1 323 ? 20.831 -3.450 3.997 1.00 82.62 323 GLY A N 1
ATOM 2548 C CA . GLY A 1 323 ? 20.752 -4.866 3.648 1.00 82.62 323 GLY A CA 1
ATOM 2549 C C . GLY A 1 323 ? 19.325 -5.424 3.589 1.00 82.62 323 GLY A C 1
ATOM 2550 O O . GLY A 1 323 ? 19.158 -6.646 3.586 1.00 82.62 323 GLY A O 1
ATOM 2551 N N . GLN A 1 324 ? 18.297 -4.571 3.546 1.00 82.25 324 GLN A N 1
ATOM 2552 C CA . GLN A 1 324 ? 16.899 -4.974 3.389 1.00 82.25 324 GLN A CA 1
ATOM 2553 C C . GLN A 1 324 ? 16.507 -5.040 1.906 1.00 82.25 324 GLN A C 1
ATOM 2555 O O . GLN A 1 324 ? 16.987 -4.246 1.096 1.00 82.25 324 GLN A O 1
ATOM 2560 N N . PRO A 1 325 ? 15.636 -5.981 1.506 1.00 82.06 325 PRO A N 1
ATOM 2561 C CA . PRO A 1 325 ? 15.182 -6.066 0.124 1.00 82.06 325 PRO A CA 1
ATOM 2562 C C . PRO A 1 325 ? 14.381 -4.818 -0.275 1.00 82.06 325 PRO A C 1
ATOM 2564 O O . PRO A 1 325 ? 13.551 -4.326 0.489 1.00 82.06 325 PRO A O 1
ATOM 2567 N N . CYS A 1 326 ? 14.596 -4.339 -1.500 1.00 86.81 326 CYS A N 1
ATOM 2568 C CA . CYS A 1 326 ? 13.738 -3.325 -2.106 1.00 86.81 326 CYS A CA 1
ATOM 2569 C C . CYS A 1 326 ? 12.454 -3.953 -2.672 1.00 86.81 326 CYS A C 1
ATOM 2571 O O . CYS A 1 326 ? 12.404 -5.134 -3.021 1.00 86.81 326 CYS A O 1
ATOM 2573 N N . LEU A 1 327 ? 11.418 -3.129 -2.802 1.00 87.06 327 LEU A N 1
ATOM 2574 C CA . LEU A 1 327 ? 10.124 -3.477 -3.384 1.00 87.06 327 LEU A CA 1
ATOM 2575 C C . LEU A 1 327 ? 9.927 -2.752 -4.721 1.00 87.06 327 LEU A C 1
ATOM 2577 O O . LEU A 1 327 ? 10.544 -1.712 -4.968 1.00 87.06 327 LEU A O 1
ATOM 2581 N N . VAL A 1 328 ? 9.014 -3.266 -5.552 1.00 90.38 328 VAL A N 1
ATOM 2582 C CA . VAL A 1 328 ? 8.484 -2.515 -6.698 1.00 90.38 328 VAL A CA 1
ATOM 2583 C C . VAL A 1 328 ? 7.176 -1.859 -6.290 1.00 90.38 328 VAL A C 1
ATOM 2585 O O . VAL A 1 328 ? 6.164 -2.532 -6.094 1.00 90.38 328 VAL A O 1
ATOM 2588 N N . LEU A 1 329 ? 7.198 -0.537 -6.185 1.00 89.31 329 LEU A N 1
ATOM 2589 C CA . LEU A 1 329 ? 6.008 0.280 -5.995 1.00 89.31 329 LEU A CA 1
ATOM 2590 C C . LEU A 1 329 ? 5.579 0.825 -7.356 1.00 89.31 329 LEU A C 1
ATOM 2592 O O . LEU A 1 329 ? 6.334 1.530 -8.011 1.00 89.31 329 LEU A O 1
ATOM 2596 N N . MET A 1 330 ? 4.373 0.504 -7.793 1.00 90.88 330 MET A N 1
ATOM 2597 C CA . MET A 1 330 ? 3.764 1.044 -8.998 1.00 90.88 330 MET A CA 1
ATOM 2598 C C . MET A 1 330 ? 2.747 2.114 -8.615 1.00 90.88 330 MET A C 1
ATOM 2600 O O . MET A 1 330 ? 1.844 1.847 -7.830 1.00 90.88 330 MET A O 1
ATOM 2604 N N . SER A 1 331 ? 2.842 3.303 -9.200 1.00 89.12 331 SER A N 1
ATOM 2605 C CA . SER A 1 331 ? 1.796 4.322 -9.100 1.00 89.12 331 SER A CA 1
ATOM 2606 C C . SER A 1 331 ? 1.081 4.510 -10.428 1.00 89.12 331 SER A C 1
ATOM 2608 O O . SER A 1 331 ? 1.727 4.487 -11.475 1.00 89.12 331 SER A O 1
ATOM 2610 N N . TYR A 1 332 ? -0.217 4.784 -10.395 1.00 88.56 332 TYR A N 1
ATOM 2611 C CA . TYR A 1 332 ? -0.996 5.156 -11.572 1.00 88.56 332 TYR A CA 1
ATOM 2612 C C . TYR A 1 332 ? -1.968 6.293 -11.264 1.00 88.56 332 TYR A C 1
ATOM 2614 O O . TYR A 1 332 ? -2.389 6.477 -10.124 1.00 88.56 332 TYR A O 1
ATOM 2622 N N . THR A 1 333 ? -2.344 7.060 -12.286 1.00 86.94 333 THR A N 1
ATOM 2623 C CA . THR A 1 333 ? -3.412 8.062 -12.159 1.00 86.94 333 THR A CA 1
ATOM 2624 C C . THR A 1 333 ? -4.759 7.406 -12.425 1.00 86.94 333 THR A C 1
ATOM 2626 O O . THR A 1 333 ? -4.990 6.880 -13.514 1.00 86.94 333 THR A O 1
ATOM 2629 N N . ASP A 1 334 ? -5.660 7.450 -11.447 1.00 81.69 334 ASP A N 1
ATOM 2630 C CA . ASP A 1 334 ? -7.023 6.961 -11.615 1.00 81.69 334 ASP A CA 1
ATOM 2631 C C . ASP A 1 334 ? -7.738 7.784 -12.710 1.00 81.69 334 ASP A C 1
ATOM 2633 O O . ASP A 1 334 ? -7.791 9.018 -12.639 1.00 81.69 334 ASP A O 1
ATOM 2637 N N . PRO A 1 335 ? -8.279 7.142 -13.756 1.00 79.19 335 PRO A N 1
ATOM 2638 C CA . PRO A 1 335 ? -8.826 7.854 -14.902 1.00 79.19 335 PRO A CA 1
ATOM 2639 C C . PRO A 1 335 ? -10.107 8.625 -14.569 1.00 79.19 335 PRO A C 1
ATOM 2641 O O . PRO A 1 335 ? -10.380 9.623 -15.245 1.00 79.19 335 PRO A O 1
ATOM 2644 N N . ASN A 1 336 ? -10.843 8.212 -13.533 1.00 77.75 336 ASN A N 1
ATOM 2645 C CA . ASN A 1 336 ? -12.111 8.808 -13.122 1.00 77.75 336 ASN A CA 1
ATOM 2646 C C . ASN A 1 336 ? -11.879 9.965 -12.145 1.00 77.75 336 ASN A C 1
ATOM 2648 O O . ASN A 1 336 ? -12.372 11.071 -12.358 1.00 77.75 336 ASN A O 1
ATOM 2652 N N . THR A 1 337 ? -11.087 9.725 -11.099 1.00 77.06 337 THR A N 1
ATOM 2653 C CA . THR A 1 337 ? -10.883 10.677 -9.992 1.00 77.06 337 THR A CA 1
ATOM 2654 C C . THR A 1 337 ? -9.665 11.576 -10.175 1.00 77.06 337 THR A C 1
ATOM 2656 O O . THR A 1 337 ? -9.552 12.593 -9.496 1.00 77.06 337 THR A O 1
ATOM 2659 N N . LYS A 1 338 ? -8.745 11.214 -11.080 1.00 81.69 338 LYS A N 1
ATOM 2660 C CA . LYS A 1 338 ? -7.425 11.848 -11.267 1.00 81.69 338 LYS A CA 1
ATOM 2661 C C . LYS A 1 338 ? -6.502 11.765 -10.050 1.00 81.69 338 LYS A C 1
ATOM 2663 O O . LYS A 1 338 ? -5.425 12.355 -10.066 1.00 81.69 338 LYS A O 1
ATOM 2668 N N . ALA A 1 339 ? -6.886 11.021 -9.016 1.00 78.38 339 ALA A N 1
ATOM 2669 C CA . ALA A 1 339 ? -6.029 10.765 -7.872 1.00 78.38 339 ALA A CA 1
ATOM 2670 C C . ALA A 1 339 ? -4.892 9.811 -8.260 1.00 78.38 339 ALA A C 1
ATOM 2672 O O . ALA A 1 339 ? -5.094 8.864 -9.023 1.00 78.38 339 ALA A O 1
ATOM 2673 N N . ILE A 1 340 ? -3.704 10.042 -7.705 1.00 80.75 340 ILE A N 1
ATOM 2674 C CA . ILE A 1 340 ? -2.594 9.096 -7.813 1.00 80.75 340 ILE A CA 1
ATOM 2675 C C . ILE A 1 340 ? -2.871 7.948 -6.846 1.00 80.75 340 ILE A C 1
ATOM 2677 O O . ILE A 1 340 ? -3.135 8.161 -5.665 1.00 80.75 340 ILE A O 1
ATOM 2681 N N . LYS A 1 341 ? -2.823 6.726 -7.362 1.00 80.94 341 LYS A N 1
ATOM 2682 C CA . LYS A 1 341 ? -2.962 5.482 -6.608 1.00 80.94 341 LYS A CA 1
ATOM 2683 C C . LYS A 1 341 ? -1.634 4.758 -6.639 1.00 80.94 341 LYS A C 1
ATOM 2685 O O . LYS A 1 341 ? -0.910 4.862 -7.627 1.00 80.94 341 LYS A O 1
ATOM 2690 N N . SER A 1 342 ? -1.327 4.022 -5.579 1.00 81.12 342 SER A N 1
ATOM 2691 C CA . SER A 1 342 ? -0.090 3.252 -5.499 1.00 81.12 342 SER A CA 1
ATOM 2692 C C . SER A 1 342 ? -0.341 1.822 -5.067 1.00 81.12 342 SER A C 1
ATOM 2694 O O . SER A 1 342 ? -1.251 1.533 -4.293 1.00 81.12 342 SER A O 1
ATOM 2696 N N . VAL A 1 343 ? 0.475 0.934 -5.617 1.00 79.69 343 VAL A N 1
ATOM 2697 C CA . VAL A 1 343 ? 0.340 -0.510 -5.539 1.00 79.69 343 VAL A CA 1
ATOM 2698 C C . VAL A 1 343 ? 1.714 -1.114 -5.384 1.00 79.69 343 VAL A C 1
ATOM 2700 O O . VAL A 1 343 ? 2.612 -0.799 -6.156 1.00 79.69 343 VAL A O 1
ATOM 2703 N N . ILE A 1 344 ? 1.883 -2.021 -4.434 1.00 81.00 344 ILE A N 1
ATOM 2704 C CA . ILE A 1 344 ? 3.106 -2.815 -4.385 1.00 81.00 344 ILE A CA 1
ATOM 2705 C C . ILE A 1 344 ? 2.913 -4.033 -5.274 1.00 81.00 344 ILE A C 1
ATOM 2707 O O . ILE A 1 344 ? 1.881 -4.698 -5.205 1.00 81.00 344 ILE A O 1
ATOM 2711 N N . MET A 1 345 ? 3.898 -4.300 -6.122 1.00 84.12 345 MET A N 1
ATOM 2712 C CA . MET A 1 345 ? 3.877 -5.443 -7.018 1.00 84.12 345 MET A CA 1
ATOM 2713 C C . MET A 1 345 ? 4.486 -6.668 -6.337 1.00 84.12 345 MET A C 1
ATOM 2715 O O . MET A 1 345 ? 5.563 -6.597 -5.742 1.00 84.12 345 MET A O 1
ATOM 2719 N N . ASP A 1 346 ? 3.817 -7.809 -6.469 1.00 78.19 346 ASP A N 1
ATOM 2720 C CA . ASP A 1 346 ? 4.280 -9.086 -5.935 1.00 78.19 346 ASP A CA 1
ATOM 2721 C C . ASP A 1 346 ? 5.331 -9.699 -6.855 1.00 78.19 346 ASP A C 1
ATOM 2723 O O . ASP A 1 346 ? 5.203 -9.666 -8.079 1.00 78.19 346 ASP A O 1
ATOM 2727 N N . LYS A 1 347 ? 6.363 -10.318 -6.281 1.00 79.62 347 LYS A N 1
ATOM 2728 C CA . LYS A 1 347 ? 7.375 -11.037 -7.060 1.00 79.62 347 LYS A CA 1
ATOM 2729 C C . LYS A 1 347 ? 6.772 -12.326 -7.633 1.00 79.62 347 LYS A C 1
ATOM 2731 O O . LYS A 1 347 ? 6.406 -13.228 -6.883 1.00 79.62 347 LYS A O 1
ATOM 2736 N N . LYS A 1 348 ? 6.680 -12.425 -8.963 1.00 76.00 348 LYS A N 1
ATOM 2737 C CA . LYS A 1 348 ? 6.164 -13.608 -9.681 1.00 76.00 348 LYS A CA 1
ATOM 2738 C C . LYS A 1 348 ? 7.244 -14.656 -9.915 1.00 76.00 348 LYS A C 1
ATOM 2740 O O . LYS A 1 348 ? 6.995 -15.848 -9.775 1.00 76.00 348 LYS A O 1
ATOM 2745 N N . GLN A 1 349 ? 8.428 -14.201 -10.305 1.00 76.81 349 GLN A N 1
ATOM 2746 C CA . GLN A 1 349 ? 9.611 -15.022 -10.545 1.00 76.81 349 GLN A CA 1
ATOM 2747 C C . GLN A 1 349 ? 10.863 -14.148 -10.413 1.00 76.81 349 GLN A C 1
ATOM 2749 O O . GLN A 1 349 ? 10.770 -12.970 -10.058 1.00 76.81 349 GLN A O 1
ATOM 2754 N N . ALA A 1 350 ? 12.042 -14.716 -10.673 1.00 78.12 350 ALA A N 1
ATOM 2755 C CA . ALA A 1 350 ? 13.286 -13.953 -10.688 1.00 78.12 350 ALA A CA 1
ATOM 2756 C C . ALA A 1 350 ? 13.140 -12.711 -11.584 1.00 78.12 350 ALA A C 1
ATOM 2758 O O . ALA A 1 350 ? 12.739 -12.831 -12.743 1.00 78.12 350 ALA A O 1
ATOM 2759 N N . HIS A 1 351 ? 13.431 -11.539 -11.012 1.00 84.06 351 HIS A N 1
ATOM 2760 C CA . HIS A 1 351 ? 13.408 -10.242 -11.692 1.00 84.06 351 HIS A CA 1
ATOM 2761 C C . HIS A 1 351 ? 12.063 -9.836 -12.312 1.00 84.06 351 HIS A C 1
ATOM 2763 O O . HIS A 1 351 ? 12.028 -8.970 -13.182 1.00 84.06 351 HIS A O 1
ATOM 2769 N N . MET A 1 352 ? 10.947 -10.436 -11.888 1.00 84.38 352 MET A N 1
ATOM 2770 C CA . MET A 1 352 ? 9.632 -10.103 -12.425 1.00 84.38 352 MET A CA 1
ATOM 2771 C C . MET A 1 352 ? 8.605 -9.932 -11.317 1.00 84.38 352 MET A C 1
ATOM 2773 O O . MET A 1 352 ? 8.401 -10.828 -10.493 1.00 84.38 352 MET A O 1
ATOM 2777 N N . TRP A 1 353 ? 7.908 -8.803 -11.363 1.00 88.19 353 TRP A N 1
ATOM 2778 C CA . TRP A 1 353 ? 6.854 -8.432 -10.436 1.00 88.19 353 TRP A CA 1
ATOM 2779 C C . TRP A 1 353 ? 5.544 -8.207 -11.165 1.00 88.19 353 TRP A C 1
ATOM 2781 O O . TRP A 1 353 ? 5.519 -7.988 -12.375 1.00 88.19 353 TRP A O 1
ATOM 2791 N N . VAL A 1 354 ? 4.444 -8.284 -10.432 1.00 85.19 354 VAL A N 1
ATOM 2792 C CA . VAL A 1 354 ? 3.103 -8.238 -10.995 1.00 85.19 354 VAL A CA 1
ATOM 2793 C C . VAL A 1 354 ? 2.121 -7.608 -10.017 1.00 85.19 354 VAL A C 1
ATOM 2795 O O . VAL A 1 354 ? 2.179 -7.853 -8.817 1.00 85.19 354 VAL A O 1
ATOM 2798 N N . ALA A 1 355 ? 1.203 -6.806 -10.540 1.00 82.94 355 ALA A N 1
ATOM 2799 C CA . ALA A 1 355 ? 0.100 -6.239 -9.780 1.00 82.94 355 ALA A CA 1
ATOM 2800 C C . ALA A 1 355 ? -1.133 -6.044 -10.668 1.00 82.94 355 ALA A C 1
ATOM 2802 O O . ALA A 1 355 ? -0.985 -5.817 -11.874 1.00 82.94 355 ALA A O 1
ATOM 2803 N N . PRO A 1 356 ? -2.345 -6.104 -10.098 1.00 79.75 356 PRO A N 1
ATOM 2804 C CA . PRO A 1 356 ? -3.554 -5.732 -10.807 1.00 79.75 356 PRO A CA 1
ATOM 2805 C C . PRO A 1 356 ? -3.726 -4.198 -10.843 1.00 79.75 356 PRO A C 1
ATOM 2807 O O . PRO A 1 356 ? -3.449 -3.507 -9.863 1.00 79.75 356 PRO A O 1
ATOM 2810 N N . ILE A 1 357 ? -4.233 -3.664 -11.956 1.00 84.12 357 ILE A N 1
ATOM 2811 C CA . ILE A 1 357 ? -4.688 -2.274 -12.131 1.00 84.12 357 ILE A CA 1
ATOM 2812 C C . ILE A 1 357 ? -6.031 -2.242 -12.867 1.00 84.12 357 ILE A C 1
ATOM 2814 O O . ILE A 1 357 ? -6.322 -3.174 -13.612 1.00 84.12 357 ILE A O 1
ATOM 2818 N N . PRO A 1 358 ? -6.852 -1.191 -12.734 1.00 83.31 358 PRO A N 1
ATOM 2819 C CA . PRO A 1 358 ? -8.069 -1.068 -13.534 1.00 83.31 358 PRO A CA 1
ATOM 2820 C C . PRO A 1 358 ? -7.772 -1.067 -15.046 1.00 83.31 358 PRO A C 1
ATOM 2822 O O . PRO A 1 358 ? -6.877 -0.356 -15.504 1.00 83.31 358 PRO A O 1
ATOM 2825 N N . LYS A 1 359 ? -8.555 -1.817 -15.840 1.00 84.00 359 LYS A N 1
ATOM 2826 C CA . LYS A 1 359 ? -8.360 -1.983 -17.303 1.00 84.00 359 LYS A CA 1
ATOM 2827 C C . LYS A 1 359 ? -8.261 -0.679 -18.101 1.00 84.00 359 LYS A C 1
ATOM 2829 O O . LYS A 1 359 ? -7.649 -0.623 -19.164 1.00 84.00 359 LYS A O 1
ATOM 2834 N N . ASN A 1 360 ? -8.905 0.377 -17.619 1.00 85.44 360 ASN A N 1
ATOM 2835 C CA . ASN A 1 360 ? -8.945 1.685 -18.271 1.00 85.44 360 ASN A CA 1
ATOM 2836 C C . ASN A 1 360 ? -7.728 2.576 -17.953 1.00 85.44 360 ASN A C 1
ATOM 2838 O O . ASN A 1 360 ? -7.596 3.649 -18.546 1.00 85.44 360 ASN A O 1
ATOM 2842 N N . VAL A 1 361 ? -6.827 2.154 -17.062 1.00 90.06 361 VAL A N 1
ATOM 2843 C CA . VAL A 1 361 ? -5.560 2.844 -16.793 1.00 90.06 361 VAL A CA 1
ATOM 2844 C C . VAL A 1 361 ? -4.593 2.543 -17.935 1.00 90.06 361 VAL A C 1
ATOM 2846 O O . VAL A 1 361 ? -4.155 1.410 -18.094 1.00 90.06 361 VAL A O 1
ATOM 2849 N N . VAL A 1 362 ? -4.254 3.543 -18.752 1.00 90.69 362 VAL A N 1
ATOM 2850 C CA . VAL A 1 362 ? -3.402 3.352 -19.948 1.00 90.69 362 VAL A CA 1
ATOM 2851 C C . VAL A 1 362 ? -2.185 4.276 -20.031 1.00 90.69 362 VAL A C 1
ATOM 2853 O O . VAL A 1 362 ? -1.309 4.055 -20.867 1.00 90.69 362 VAL A O 1
ATOM 2856 N N . THR A 1 363 ? -2.107 5.299 -19.186 1.00 91.12 363 THR A N 1
ATOM 2857 C CA . THR A 1 363 ? -1.050 6.325 -19.175 1.00 91.12 363 THR A CA 1
ATOM 2858 C C . THR A 1 363 ? -0.701 6.693 -17.737 1.00 91.12 363 THR A C 1
ATOM 2860 O O . THR A 1 363 ? -1.422 6.317 -16.810 1.00 91.12 363 THR A O 1
ATOM 2863 N N . ASN A 1 364 ? 0.374 7.466 -17.549 1.00 90.62 364 ASN A N 1
ATOM 2864 C CA . ASN A 1 364 ? 0.792 7.988 -16.242 1.00 90.62 364 ASN A CA 1
ATOM 2865 C C . ASN A 1 364 ? 0.992 6.879 -15.199 1.00 90.62 364 ASN A C 1
ATOM 2867 O O . ASN A 1 364 ? 0.594 7.008 -14.040 1.00 90.62 364 ASN A O 1
ATOM 2871 N N . ILE A 1 365 ? 1.611 5.784 -15.641 1.00 92.94 365 ILE A N 1
ATOM 2872 C CA . ILE A 1 365 ? 2.057 4.683 -14.790 1.00 92.94 365 ILE A CA 1
ATOM 2873 C C . ILE A 1 365 ? 3.537 4.908 -14.489 1.00 92.94 365 ILE A C 1
ATOM 2875 O O . ILE A 1 365 ? 4.317 5.240 -15.387 1.00 92.94 365 ILE A O 1
ATOM 2879 N N . SER A 1 366 ? 3.928 4.744 -13.233 1.00 93.62 366 SER A N 1
ATOM 2880 C CA . SER A 1 366 ? 5.328 4.792 -12.819 1.00 93.62 366 SER A CA 1
ATOM 2881 C C . SER A 1 366 ? 5.658 3.600 -11.939 1.00 93.62 366 SER A C 1
ATOM 2883 O O . SER A 1 366 ? 4.793 3.125 -11.211 1.00 93.62 366 SER A O 1
ATOM 2885 N N . PHE A 1 367 ? 6.899 3.141 -11.999 1.00 95.25 367 PHE A N 1
ATOM 2886 C CA . PHE A 1 367 ? 7.438 2.063 -11.181 1.00 95.25 367 PHE A CA 1
ATOM 2887 C C . PHE A 1 367 ? 8.627 2.596 -10.395 1.00 95.25 367 PHE A C 1
ATOM 2889 O O . PHE A 1 367 ? 9.462 3.307 -10.949 1.00 95.25 367 PHE A O 1
ATOM 2896 N N . TYR A 1 368 ? 8.727 2.231 -9.127 1.00 93.88 368 TYR A N 1
ATOM 2897 C CA . TYR A 1 368 ? 9.765 2.698 -8.224 1.00 93.88 368 TYR A CA 1
ATOM 2898 C C . TYR A 1 368 ? 10.447 1.512 -7.562 1.00 93.88 368 TYR A C 1
ATOM 2900 O O . TYR A 1 368 ? 9.777 0.624 -7.032 1.00 93.88 368 TYR A O 1
ATOM 2908 N N . ARG A 1 369 ? 11.780 1.544 -7.530 1.00 93.50 369 ARG A N 1
ATOM 2909 C CA . ARG A 1 369 ? 12.562 0.748 -6.583 1.00 93.50 369 ARG A CA 1
ATOM 2910 C C . ARG A 1 369 ? 12.490 1.457 -5.235 1.00 93.50 369 ARG A C 1
ATOM 2912 O O . ARG A 1 369 ? 13.139 2.487 -5.053 1.00 93.50 369 ARG A O 1
ATOM 2919 N N . TYR A 1 370 ? 11.682 0.927 -4.328 1.00 89.62 370 TYR A N 1
ATOM 2920 C CA . TYR A 1 370 ? 11.393 1.541 -3.036 1.00 89.62 370 TYR A CA 1
ATOM 2921 C C . TYR A 1 370 ? 12.000 0.722 -1.895 1.00 89.62 370 TYR A C 1
ATOM 2923 O O . TYR A 1 370 ? 11.758 -0.482 -1.803 1.00 89.62 370 TYR A O 1
ATOM 2931 N N . SER A 1 371 ? 12.763 1.375 -1.018 1.00 87.00 371 SER A N 1
ATOM 2932 C CA . SER A 1 371 ? 13.128 0.831 0.289 1.00 87.00 371 SER A CA 1
ATOM 2933 C C . SER A 1 371 ? 12.154 1.341 1.337 1.00 87.00 371 SER A C 1
ATOM 2935 O O . SER A 1 371 ? 12.019 2.547 1.549 1.00 87.00 371 SER A O 1
ATOM 2937 N N . GLN A 1 372 ? 11.518 0.403 2.034 1.00 79.31 372 GLN A N 1
ATOM 2938 C CA . GLN A 1 372 ? 10.701 0.732 3.191 1.00 79.31 372 GLN A CA 1
ATOM 2939 C C . GLN A 1 372 ? 11.542 1.032 4.436 1.00 79.31 372 GLN A C 1
ATOM 2941 O O . GLN A 1 372 ? 11.113 1.825 5.271 1.00 79.31 372 GLN A O 1
ATOM 2946 N N . SER A 1 373 ? 12.721 0.415 4.579 1.00 80.00 373 SER A N 1
ATOM 2947 C CA . SER A 1 373 ? 13.566 0.629 5.761 1.00 80.00 373 SER A CA 1
ATOM 2948 C C . SER A 1 373 ? 14.091 2.068 5.819 1.00 80.00 373 SER A C 1
ATOM 2950 O O . SER A 1 373 ? 14.177 2.660 6.893 1.00 80.00 373 SER A O 1
ATOM 2952 N N . GLU A 1 374 ? 14.348 2.648 4.647 1.00 82.81 374 GLU A N 1
ATOM 2953 C CA . GLU A 1 374 ? 14.862 4.007 4.477 1.00 82.81 374 GLU A CA 1
ATOM 2954 C C . GLU A 1 374 ? 13.787 5.023 4.056 1.00 82.81 374 GLU A C 1
ATOM 2956 O O . GLU A 1 374 ? 14.104 6.200 3.868 1.00 82.81 374 GLU A O 1
ATOM 2961 N N . ASP A 1 375 ? 12.537 4.583 3.857 1.00 82.94 375 ASP A N 1
ATOM 2962 C CA . ASP A 1 375 ? 11.458 5.360 3.224 1.00 82.94 375 ASP A CA 1
ATOM 2963 C C . ASP A 1 375 ? 11.961 6.146 1.997 1.00 82.94 375 ASP A C 1
ATOM 2965 O O . ASP A 1 375 ? 11.854 7.373 1.907 1.00 82.94 375 ASP A O 1
ATOM 2969 N N . THR A 1 376 ? 12.618 5.449 1.067 1.00 87.88 376 THR A N 1
ATOM 2970 C CA . THR A 1 376 ? 13.369 6.087 -0.022 1.00 87.88 376 THR A CA 1
ATOM 2971 C C . THR A 1 376 ? 13.175 5.361 -1.346 1.00 87.88 376 THR A C 1
ATOM 2973 O O . THR A 1 376 ? 13.300 4.141 -1.450 1.00 87.88 376 THR A O 1
ATOM 2976 N N . ILE A 1 377 ? 12.890 6.141 -2.387 1.00 92.38 377 ILE A N 1
ATOM 2977 C CA . ILE A 1 377 ? 12.915 5.691 -3.776 1.00 92.38 377 ILE A CA 1
ATOM 2978 C C . ILE A 1 377 ? 14.340 5.845 -4.304 1.00 92.38 377 ILE A C 1
ATOM 2980 O O . ILE A 1 377 ? 14.890 6.946 -4.313 1.00 92.38 377 ILE A O 1
ATOM 2984 N N . PHE A 1 378 ? 14.929 4.749 -4.776 1.00 91.81 378 PHE A N 1
ATOM 2985 C CA . PHE A 1 378 ? 16.273 4.756 -5.357 1.00 91.81 378 PHE A CA 1
ATOM 2986 C C . PHE A 1 378 ? 16.267 4.972 -6.867 1.00 91.81 378 PHE A C 1
ATOM 2988 O O . PHE A 1 378 ? 17.187 5.591 -7.397 1.00 91.81 378 PHE A O 1
ATOM 2995 N N . ASN A 1 379 ? 15.244 4.462 -7.554 1.00 93.19 379 ASN A N 1
ATOM 2996 C CA . ASN A 1 379 ? 15.117 4.527 -9.006 1.00 93.19 379 ASN A CA 1
ATOM 2997 C C . ASN A 1 379 ? 13.645 4.598 -9.406 1.00 93.19 379 ASN A C 1
ATOM 2999 O O . ASN A 1 379 ? 12.803 3.975 -8.754 1.00 93.19 379 ASN A O 1
ATOM 3003 N N . ALA A 1 380 ? 13.357 5.309 -10.494 1.00 94.88 380 ALA A N 1
ATOM 3004 C CA . ALA A 1 380 ? 12.007 5.484 -11.009 1.00 94.88 380 ALA A CA 1
ATOM 3005 C C . ALA A 1 380 ? 11.943 5.268 -12.527 1.00 94.88 380 ALA A C 1
ATOM 3007 O O . ALA A 1 380 ? 12.769 5.784 -13.276 1.00 94.88 380 ALA A O 1
ATOM 3008 N N . TRP A 1 381 ? 10.933 4.538 -12.991 1.00 94.88 381 TRP A N 1
ATOM 3009 C CA . TRP A 1 381 ? 10.578 4.381 -14.400 1.00 94.88 381 TRP A CA 1
ATOM 3010 C C . TRP A 1 381 ? 9.209 5.001 -14.623 1.00 94.88 381 TRP A C 1
ATOM 3012 O O . TRP A 1 381 ? 8.257 4.628 -13.945 1.00 94.88 381 TRP A O 1
ATOM 3022 N N . HIS A 1 382 ? 9.095 5.919 -15.575 1.00 93.12 382 HIS A N 1
ATOM 3023 C CA . HIS A 1 382 ? 7.868 6.672 -15.817 1.00 93.12 382 HIS A CA 1
ATOM 3024 C C . HIS A 1 382 ? 7.344 6.436 -17.233 1.00 93.12 382 HIS A C 1
ATOM 3026 O O . HIS A 1 382 ? 8.114 6.216 -18.161 1.00 93.12 382 HIS A O 1
ATOM 3032 N N . THR A 1 383 ? 6.027 6.541 -17.400 1.00 91.44 383 THR A N 1
ATOM 3033 C CA . THR A 1 383 ? 5.344 6.452 -18.705 1.00 91.44 383 THR A CA 1
ATOM 3034 C C . THR A 1 383 ? 4.443 7.669 -18.936 1.00 91.44 383 THR A C 1
ATOM 3036 O O . THR A 1 383 ? 3.352 7.559 -19.479 1.00 91.44 383 THR A O 1
ATOM 3039 N N . ASN A 1 384 ? 4.853 8.849 -18.462 1.00 88.94 384 ASN A N 1
ATOM 3040 C CA . ASN A 1 384 ? 4.085 10.089 -18.626 1.00 88.94 384 ASN A CA 1
ATOM 3041 C C . ASN A 1 384 ? 4.418 10.796 -19.955 1.00 88.94 384 ASN A C 1
ATOM 3043 O O . ASN A 1 384 ? 5.418 10.486 -20.602 1.00 88.94 384 ASN A O 1
ATOM 3047 N N . ALA A 1 385 ? 3.592 11.767 -20.356 1.00 88.06 385 ALA A N 1
ATOM 3048 C CA . ALA A 1 385 ? 3.713 12.453 -21.648 1.00 88.06 385 ALA A CA 1
ATOM 3049 C C . ALA A 1 385 ? 5.049 13.192 -21.866 1.00 88.06 385 ALA A C 1
ATOM 3051 O O . ALA A 1 385 ? 5.478 13.321 -23.009 1.00 88.06 385 ALA A O 1
ATOM 3052 N N . ASN A 1 386 ? 5.701 13.642 -20.790 1.00 88.19 386 ASN A N 1
ATOM 3053 C CA . ASN A 1 386 ? 6.926 14.448 -20.822 1.00 88.19 386 ASN A CA 1
ATOM 3054 C C . ASN A 1 386 ? 8.165 13.653 -20.378 1.00 88.19 386 ASN A C 1
ATOM 3056 O O . ASN A 1 386 ? 9.198 14.236 -20.042 1.00 88.19 386 ASN A O 1
ATOM 3060 N N . VAL A 1 387 ? 8.074 12.319 -20.304 1.00 90.44 387 VAL A N 1
ATOM 3061 C CA . VAL A 1 387 ? 9.126 11.494 -19.694 1.00 90.44 387 VAL A CA 1
ATOM 3062 C C . VAL A 1 387 ? 10.483 11.701 -20.367 1.00 90.44 387 VAL A C 1
ATOM 3064 O O . VAL A 1 387 ? 11.511 11.714 -19.698 1.00 90.44 387 VAL A O 1
ATOM 3067 N N . LYS A 1 388 ? 10.498 11.932 -21.683 1.00 88.31 388 LYS A N 1
ATOM 3068 C CA . LYS A 1 388 ? 11.722 12.145 -22.460 1.00 88.31 388 LYS A CA 1
ATOM 3069 C C . LYS A 1 388 ? 12.425 13.450 -22.085 1.00 88.31 388 LYS A C 1
ATOM 3071 O O . LYS A 1 388 ? 13.649 13.511 -22.024 1.00 88.31 388 LYS A O 1
ATOM 3076 N N . GLU A 1 389 ? 11.662 14.506 -21.855 1.00 89.00 389 GLU A N 1
ATOM 3077 C CA . GLU A 1 389 ? 12.167 15.825 -21.488 1.00 89.00 389 GLU A CA 1
ATOM 3078 C C . GLU A 1 389 ? 12.697 15.833 -20.047 1.00 89.00 389 GLU A C 1
ATOM 3080 O O . GLU A 1 389 ? 13.596 16.608 -19.721 1.00 89.00 389 GLU A O 1
ATOM 3085 N N . GLN A 1 390 ? 12.175 14.936 -19.207 1.00 91.31 390 GLN A N 1
ATOM 3086 C CA . GLN A 1 390 ? 12.539 14.778 -17.800 1.00 91.31 390 GLN A CA 1
ATOM 3087 C C . GLN A 1 390 ? 13.814 13.948 -17.576 1.00 91.31 390 GLN A C 1
ATOM 3089 O O . GLN A 1 390 ? 14.352 13.960 -16.464 1.00 91.31 390 GLN A O 1
ATOM 3094 N N . THR A 1 391 ? 14.305 13.221 -18.587 1.00 91.50 391 THR A N 1
ATOM 3095 C CA . THR A 1 391 ? 15.486 12.358 -18.437 1.00 91.50 391 THR A CA 1
ATOM 3096 C C . THR A 1 391 ? 16.790 13.152 -18.374 1.00 91.50 391 THR A C 1
ATOM 3098 O O . THR A 1 391 ? 16.903 14.257 -18.916 1.00 91.50 391 THR A O 1
ATOM 3101 N N . SER A 1 392 ? 17.820 12.549 -17.779 1.00 92.38 392 SER A N 1
ATOM 3102 C CA . SER A 1 392 ? 19.185 13.081 -17.824 1.00 92.38 392 SER A CA 1
ATOM 3103 C C . SER A 1 392 ? 19.731 13.148 -19.256 1.00 92.38 392 SER A C 1
ATOM 3105 O O . SER A 1 392 ? 19.244 12.466 -20.164 1.00 92.38 392 SER A O 1
ATOM 3107 N N . ASP A 1 393 ? 20.774 13.950 -19.469 1.00 91.50 393 ASP A N 1
ATOM 3108 C CA . ASP A 1 393 ? 21.417 14.056 -20.783 1.00 91.50 393 ASP A CA 1
ATOM 3109 C C . ASP A 1 393 ? 22.084 12.738 -21.204 1.00 91.50 393 ASP A C 1
ATOM 3111 O O . ASP A 1 393 ? 21.971 12.343 -22.362 1.00 91.50 393 ASP A O 1
ATOM 3115 N N . LYS A 1 394 ? 22.644 11.979 -20.252 1.00 89.75 394 LYS A N 1
ATOM 3116 C CA . LYS A 1 394 ? 23.194 10.635 -20.501 1.00 89.75 394 LYS A CA 1
ATOM 3117 C C . LYS A 1 394 ? 22.117 9.668 -21.007 1.00 89.75 394 LYS A C 1
ATOM 3119 O O . LYS A 1 394 ? 22.349 8.913 -21.948 1.00 89.75 394 LYS A O 1
ATOM 3124 N N . VAL A 1 395 ? 20.905 9.732 -20.447 1.00 90.06 395 VAL A N 1
ATOM 3125 C CA . VAL A 1 395 ? 19.768 8.943 -20.947 1.00 90.06 395 VAL A CA 1
ATOM 3126 C C . VAL A 1 395 ? 19.353 9.390 -22.349 1.00 90.06 395 VAL A C 1
ATOM 3128 O O . VAL A 1 395 ? 19.118 8.535 -23.204 1.00 90.06 395 VAL A O 1
ATOM 3131 N N . LYS A 1 396 ? 19.319 10.703 -22.625 1.00 89.44 396 LYS A N 1
ATOM 3132 C CA . LYS A 1 396 ? 19.031 11.229 -23.974 1.00 89.44 396 LYS A CA 1
ATOM 3133 C C . LYS A 1 396 ? 20.046 10.727 -25.003 1.00 89.44 396 LYS A C 1
ATOM 3135 O O . LYS A 1 396 ? 19.660 10.386 -26.119 1.00 89.44 396 LYS A O 1
ATOM 3140 N N . GLU A 1 397 ? 21.320 10.643 -24.630 1.00 87.44 397 GLU A N 1
ATOM 3141 C CA . GLU A 1 397 ? 22.373 10.069 -25.470 1.00 87.44 397 GLU A CA 1
ATOM 3142 C C . GLU A 1 397 ? 22.145 8.576 -25.725 1.00 87.44 397 GLU A C 1
ATOM 3144 O O . GLU A 1 397 ? 22.195 8.143 -26.878 1.00 87.44 397 GLU A O 1
ATOM 3149 N N . TRP A 1 398 ? 21.820 7.790 -24.693 1.00 85.81 398 TRP A N 1
ATOM 3150 C CA . TRP A 1 398 ? 21.542 6.359 -24.846 1.00 85.81 398 TRP A CA 1
ATOM 3151 C C . TRP A 1 398 ? 20.397 6.084 -25.821 1.00 85.81 398 TRP A C 1
ATOM 3153 O O . TRP A 1 398 ? 20.559 5.251 -26.715 1.00 85.81 398 TRP A O 1
ATOM 3163 N N . ILE A 1 399 ? 19.281 6.812 -25.705 1.00 85.62 399 ILE A N 1
ATOM 3164 C CA . ILE A 1 399 ? 18.118 6.630 -26.591 1.00 85.62 399 ILE A CA 1
ATOM 3165 C C . ILE A 1 399 ? 18.344 7.191 -28.007 1.00 85.62 399 ILE A C 1
ATOM 3167 O O . ILE A 1 399 ? 17.676 6.767 -28.951 1.00 85.62 399 ILE A O 1
ATOM 3171 N N . ALA A 1 400 ? 19.276 8.138 -28.177 1.00 80.38 400 ALA A N 1
ATOM 3172 C CA . ALA A 1 400 ? 19.652 8.692 -29.480 1.00 80.38 400 ALA A CA 1
ATOM 3173 C C . ALA A 1 400 ? 20.704 7.838 -30.214 1.00 80.38 400 ALA A C 1
ATOM 3175 O O . ALA A 1 400 ? 20.743 7.823 -31.449 1.00 80.38 400 ALA A O 1
ATOM 3176 N N . SER A 1 401 ? 21.559 7.133 -29.469 1.00 68.38 401 SER A N 1
ATOM 3177 C CA . SER A 1 401 ? 22.647 6.316 -30.008 1.00 68.38 401 SER A CA 1
ATOM 3178 C C . SER A 1 401 ? 22.145 5.080 -30.774 1.00 68.38 401 SER A C 1
ATOM 3180 O O . SER A 1 401 ? 21.062 4.543 -30.534 1.00 68.38 401 SER A O 1
ATOM 3182 N N . THR A 1 402 ? 22.921 4.610 -31.753 1.00 53.88 402 THR A N 1
ATOM 3183 C CA . THR A 1 402 ? 22.605 3.384 -32.499 1.00 53.88 402 THR A CA 1
ATOM 3184 C C . THR A 1 402 ? 22.831 2.153 -31.615 1.00 53.88 402 THR A C 1
ATOM 3186 O O . THR A 1 402 ? 23.979 1.829 -31.332 1.00 53.88 402 THR A O 1
ATOM 3189 N N . GLY A 1 403 ? 21.770 1.453 -31.196 1.00 61.78 403 GLY A N 1
ATOM 3190 C CA . GLY A 1 403 ? 21.897 0.250 -30.361 1.00 61.78 403 GLY A CA 1
ATOM 3191 C C . GLY A 1 403 ? 20.572 -0.291 -29.804 1.00 61.78 403 GLY A C 1
ATOM 3192 O O . GLY A 1 403 ? 19.499 0.004 -30.329 1.00 61.78 403 GLY A O 1
ATOM 3193 N N . ILE A 1 404 ? 20.660 -1.080 -28.725 1.00 58.81 404 ILE A N 1
ATOM 3194 C CA . ILE A 1 404 ? 19.550 -1.807 -28.068 1.00 58.81 404 ILE A CA 1
ATOM 3195 C C . ILE A 1 404 ? 18.467 -0.910 -27.430 1.00 58.81 404 ILE A C 1
ATOM 3197 O O . ILE A 1 404 ? 17.362 -1.386 -27.177 1.00 58.81 404 ILE A O 1
ATOM 3201 N N . PHE A 1 405 ? 18.751 0.381 -27.217 1.00 68.06 405 PHE A N 1
ATOM 3202 C CA . PHE A 1 405 ? 17.837 1.368 -26.610 1.00 68.06 405 PHE A CA 1
ATOM 3203 C C . PHE A 1 405 ? 17.311 2.406 -27.611 1.00 68.06 405 PHE A C 1
ATOM 3205 O O . PHE A 1 405 ? 16.775 3.437 -27.217 1.00 68.06 405 PHE A O 1
ATOM 3212 N N . LYS A 1 406 ? 17.477 2.163 -28.919 1.00 67.62 406 LYS A N 1
ATOM 3213 C CA . LYS A 1 406 ? 17.108 3.104 -29.989 1.00 67.62 406 LYS A CA 1
ATOM 3214 C C . LYS A 1 406 ? 15.595 3.125 -30.246 1.00 67.62 406 LYS A C 1
ATOM 3216 O O . LYS A 1 406 ? 15.135 2.860 -31.358 1.00 67.62 406 LYS A O 1
ATOM 3221 N N . GLN A 1 407 ? 14.820 3.396 -29.206 1.00 73.06 407 GLN A N 1
ATOM 3222 C CA . GLN A 1 407 ? 13.372 3.546 -29.254 1.00 73.06 407 GLN A CA 1
ATOM 3223 C C . GLN A 1 407 ? 12.964 4.696 -28.324 1.00 73.06 407 GLN A C 1
ATOM 3225 O O . GLN A 1 407 ? 13.562 4.850 -27.252 1.00 73.06 407 GLN A O 1
ATOM 3230 N N . PRO A 1 408 ? 11.989 5.534 -28.725 1.00 77.50 408 PRO A N 1
ATOM 3231 C CA . PRO A 1 408 ? 11.453 6.558 -27.839 1.00 77.50 408 PRO A CA 1
ATOM 3232 C C . PRO A 1 408 ? 10.830 5.896 -26.608 1.00 77.50 408 PRO A C 1
ATOM 3234 O O . PRO A 1 408 ? 10.229 4.830 -26.722 1.00 77.50 408 PRO A O 1
ATOM 3237 N N . LEU A 1 409 ? 10.968 6.533 -25.443 1.00 87.44 409 LEU A N 1
ATOM 3238 C CA . LEU A 1 409 ? 10.264 6.087 -24.244 1.00 87.44 409 LEU A CA 1
ATOM 3239 C C . LEU A 1 409 ? 8.755 6.164 -24.492 1.00 87.44 409 LEU A C 1
ATOM 3241 O O . LEU A 1 409 ? 8.248 7.171 -24.993 1.00 87.44 409 LEU A O 1
ATOM 3245 N N . GLU A 1 410 ? 8.053 5.088 -24.163 1.00 87.25 410 GLU A N 1
ATOM 3246 C CA . GLU A 1 410 ? 6.617 4.989 -24.384 1.00 87.25 410 GLU A CA 1
ATOM 3247 C C . GLU A 1 410 ? 5.842 5.664 -23.250 1.00 87.25 410 GLU A C 1
ATOM 3249 O O . GLU A 1 410 ? 6.076 5.428 -22.065 1.00 87.25 410 GLU A O 1
ATOM 3254 N N . THR A 1 411 ? 4.872 6.492 -23.630 1.00 89.25 411 THR A N 1
ATOM 3255 C CA . THR A 1 411 ? 4.021 7.268 -22.713 1.00 89.25 411 THR A CA 1
ATOM 3256 C C . THR A 1 411 ? 2.667 6.600 -22.454 1.00 89.25 411 THR A C 1
ATOM 3258 O O . THR A 1 411 ? 1.811 7.115 -21.737 1.00 89.25 411 THR A O 1
ATOM 3261 N N . SER A 1 412 ? 2.435 5.444 -23.075 1.00 90.31 412 SER A N 1
ATOM 3262 C CA . SER A 1 412 ? 1.228 4.655 -22.897 1.00 90.31 412 SER A CA 1
ATOM 3263 C C . SER A 1 412 ? 1.538 3.181 -23.074 1.00 90.31 412 SER A C 1
ATOM 3265 O O . SER A 1 412 ? 2.340 2.802 -23.923 1.00 90.31 412 SER A O 1
ATOM 3267 N N . ARG A 1 413 ? 0.836 2.348 -22.307 1.00 90.56 413 ARG A N 1
ATOM 3268 C CA . ARG A 1 413 ? 0.786 0.898 -22.528 1.00 90.56 413 ARG A CA 1
ATOM 3269 C C . ARG A 1 413 ? -0.140 0.502 -23.675 1.00 90.56 413 ARG A C 1
ATOM 3271 O O . ARG A 1 413 ? -0.239 -0.676 -23.989 1.00 90.56 413 ARG A O 1
ATOM 3278 N N . ARG A 1 414 ? -0.890 1.445 -24.252 1.00 89.69 414 ARG A N 1
ATOM 3279 C CA . ARG A 1 414 ? -1.762 1.178 -25.392 1.00 89.69 414 ARG A CA 1
ATOM 3280 C C . ARG A 1 414 ? -1.013 1.497 -26.676 1.00 89.69 414 ARG A C 1
ATOM 3282 O O . ARG A 1 414 ? -0.594 2.632 -26.888 1.00 89.69 414 ARG A O 1
ATOM 3289 N N . SER A 1 415 ? -0.862 0.492 -27.525 1.00 82.44 415 SER A N 1
ATOM 3290 C CA . SER A 1 415 ? -0.278 0.642 -28.853 1.00 82.44 415 SER A CA 1
ATOM 3291 C C . SER A 1 415 ? -1.170 1.489 -29.768 1.00 82.44 415 SER A C 1
ATOM 3293 O O . SER A 1 415 ? -2.357 1.722 -29.512 1.00 82.44 415 SER A O 1
ATOM 3295 N N . THR A 1 416 ? -0.611 1.896 -30.906 1.00 80.62 416 THR A N 1
ATOM 3296 C CA . THR A 1 416 ? -1.346 2.597 -31.966 1.00 80.62 416 THR A CA 1
ATOM 3297 C C . THR A 1 416 ? -2.428 1.739 -32.628 1.00 80.62 416 THR A C 1
ATOM 3299 O O . THR A 1 416 ? -3.404 2.294 -33.127 1.00 80.62 416 THR A O 1
ATOM 3302 N N . ASP A 1 417 ? -2.292 0.408 -32.613 1.00 78.38 417 ASP A N 1
ATOM 3303 C CA . ASP A 1 417 ? -3.296 -0.536 -33.130 1.00 78.38 417 ASP A CA 1
ATOM 3304 C C . ASP A 1 417 ? -4.417 -0.864 -32.123 1.00 78.38 417 ASP A C 1
ATOM 3306 O O . ASP A 1 417 ? -5.374 -1.564 -32.453 1.00 78.38 417 ASP A O 1
ATOM 3310 N N . GLY A 1 418 ? -4.340 -0.308 -30.909 1.00 80.31 418 GLY A N 1
ATOM 3311 C CA . GLY A 1 418 ? -5.353 -0.451 -29.869 1.00 80.31 418 GLY A CA 1
ATOM 3312 C C . GLY A 1 418 ? -5.120 -1.606 -28.895 1.00 80.31 418 GLY A C 1
ATOM 3313 O O . GLY A 1 418 ? -5.894 -1.703 -27.939 1.00 80.31 418 GLY A O 1
ATOM 3314 N N . THR A 1 419 ? -4.073 -2.413 -29.092 1.00 83.44 419 THR A N 1
ATOM 3315 C CA . THR A 1 419 ? -3.614 -3.458 -28.164 1.00 83.44 419 THR A CA 1
ATOM 3316 C C . THR A 1 419 ? -3.129 -2.852 -26.846 1.00 83.44 419 THR A C 1
ATOM 3318 O O . THR A 1 419 ? -2.381 -1.875 -26.822 1.00 83.44 419 THR A O 1
ATOM 3321 N N . THR A 1 420 ? -3.541 -3.441 -25.723 1.00 87.19 420 THR A N 1
ATOM 3322 C CA . THR A 1 420 ? -3.074 -3.042 -24.389 1.00 87.19 420 THR A CA 1
ATOM 3323 C C . THR A 1 420 ? -1.934 -3.953 -23.956 1.00 87.19 420 THR A C 1
ATOM 3325 O O . THR A 1 420 ? -2.129 -5.145 -23.726 1.00 87.19 420 THR A O 1
ATOM 3328 N N . TYR A 1 421 ? -0.742 -3.388 -23.817 1.00 86.81 421 TYR A N 1
ATOM 3329 C CA . TYR A 1 421 ? 0.418 -4.073 -23.278 1.00 86.81 421 TYR A CA 1
ATOM 3330 C C . TYR A 1 421 ? 0.323 -4.214 -21.756 1.00 86.81 421 TYR A C 1
ATOM 3332 O O . TYR A 1 421 ? -0.143 -3.328 -21.031 1.00 86.81 421 TYR A O 1
ATOM 3340 N N . THR A 1 422 ? 0.796 -5.356 -21.267 1.00 88.88 422 THR A N 1
ATOM 3341 C CA . THR A 1 422 ? 0.791 -5.702 -19.841 1.00 88.88 422 THR A CA 1
ATOM 3342 C C . THR A 1 422 ? 2.190 -5.810 -19.259 1.00 88.88 422 THR A C 1
ATOM 3344 O O . THR A 1 422 ? 2.327 -5.734 -18.048 1.00 88.88 422 THR A O 1
ATOM 3347 N N . MET A 1 423 ? 3.230 -5.955 -20.079 1.00 89.62 423 MET A N 1
ATOM 3348 C CA . MET A 1 423 ? 4.610 -6.109 -19.623 1.00 89.62 423 MET A CA 1
ATOM 3349 C C . MET A 1 423 ? 5.396 -4.817 -19.817 1.00 89.62 423 MET A C 1
ATOM 3351 O O . MET A 1 423 ? 5.546 -4.372 -20.950 1.00 89.62 423 MET A O 1
ATOM 3355 N N . TYR A 1 424 ? 5.947 -4.263 -18.742 1.00 93.88 424 TYR A N 1
ATOM 3356 C CA . TYR A 1 424 ? 6.940 -3.196 -18.775 1.00 93.88 424 TYR A CA 1
ATOM 3357 C C . TYR A 1 424 ? 8.318 -3.776 -18.456 1.00 93.88 424 TYR A C 1
ATOM 3359 O O . TYR A 1 424 ? 8.499 -4.421 -17.426 1.00 93.88 424 TYR A O 1
ATOM 3367 N N . THR A 1 425 ? 9.298 -3.559 -19.328 1.00 91.75 425 THR A N 1
ATOM 3368 C CA . THR A 1 425 ? 10.668 -4.047 -19.139 1.00 91.75 425 THR A CA 1
ATOM 3369 C C . THR A 1 425 ? 11.606 -2.882 -18.861 1.00 91.75 425 THR A C 1
ATOM 3371 O O . THR A 1 425 ? 11.821 -2.032 -19.726 1.00 91.75 425 THR A O 1
ATOM 3374 N N . ALA A 1 426 ? 12.194 -2.858 -17.667 1.00 92.88 426 ALA A N 1
ATOM 3375 C CA . ALA A 1 426 ? 13.250 -1.926 -17.302 1.00 92.88 426 ALA A CA 1
ATOM 3376 C C . ALA A 1 426 ? 14.575 -2.363 -17.937 1.00 92.88 426 ALA A C 1
ATOM 3378 O O . ALA A 1 426 ? 14.934 -3.538 -17.905 1.00 92.88 426 ALA A O 1
ATOM 3379 N N . LYS A 1 427 ? 15.295 -1.419 -18.545 1.00 89.50 427 LYS A N 1
ATOM 3380 C CA . LYS A 1 427 ? 16.439 -1.700 -19.422 1.00 89.50 427 LYS A CA 1
ATOM 3381 C C . LYS A 1 427 ? 17.721 -0.990 -19.014 1.00 89.50 427 LYS A C 1
ATOM 3383 O O . LYS A 1 427 ? 18.802 -1.534 -19.229 1.00 89.50 427 LYS A O 1
ATOM 3388 N N . ARG A 1 428 ? 17.624 0.190 -18.410 1.00 89.50 428 ARG A N 1
ATOM 3389 C CA . ARG A 1 428 ? 18.787 0.933 -17.913 1.00 89.50 428 ARG A CA 1
ATOM 3390 C C . ARG A 1 428 ? 18.372 1.910 -16.825 1.00 89.50 428 ARG A C 1
ATOM 3392 O O . ARG A 1 428 ? 17.180 2.169 -16.661 1.00 89.50 428 ARG A O 1
ATOM 3399 N N . GLY A 1 429 ? 19.351 2.440 -16.109 1.00 90.44 429 GLY A N 1
ATOM 3400 C CA . GLY A 1 429 ? 19.144 3.474 -15.116 1.00 90.44 429 GLY A CA 1
ATOM 3401 C C . GLY A 1 429 ? 18.854 4.858 -15.665 1.00 90.44 429 GLY A C 1
ATOM 3402 O O . GLY A 1 429 ? 18.523 5.044 -16.836 1.00 90.44 429 GLY A O 1
ATOM 3403 N N . ASN A 1 430 ? 18.989 5.834 -14.774 1.00 91.25 430 ASN A N 1
ATOM 3404 C CA . ASN A 1 430 ? 18.790 7.256 -15.039 1.00 91.25 430 ASN A CA 1
ATOM 3405 C C . ASN A 1 430 ? 20.098 7.987 -15.387 1.00 91.25 430 ASN A C 1
ATOM 3407 O O . ASN A 1 430 ? 20.077 9.186 -15.668 1.00 91.25 430 ASN A O 1
ATOM 3411 N N . GLY A 1 431 ? 21.236 7.285 -15.399 1.00 90.00 431 GLY A N 1
ATOM 3412 C CA . GLY A 1 431 ? 22.520 7.818 -15.841 1.00 90.00 431 GLY A CA 1
ATOM 3413 C C . GLY A 1 431 ? 23.289 8.621 -14.795 1.00 90.00 431 GLY A C 1
ATOM 3414 O O . GLY A 1 431 ? 24.341 9.167 -15.132 1.00 90.00 431 GLY A O 1
ATOM 3415 N N . TYR A 1 432 ? 22.809 8.679 -13.551 1.00 90.88 432 TYR A N 1
ATOM 3416 C CA . TYR A 1 432 ? 23.507 9.341 -12.446 1.00 90.88 432 TYR A CA 1
ATOM 3417 C C . TYR A 1 432 ? 24.406 8.397 -11.637 1.00 90.88 432 TYR A C 1
ATOM 3419 O O . TYR A 1 432 ? 25.158 8.876 -10.786 1.00 90.88 432 TYR A O 1
ATOM 3427 N N . GLY A 1 433 ? 24.373 7.086 -11.902 1.00 87.00 433 GLY A N 1
ATOM 3428 C CA . GLY A 1 433 ? 25.154 6.107 -11.152 1.00 87.00 433 GLY A CA 1
ATOM 3429 C C . GLY A 1 433 ? 24.760 6.070 -9.673 1.00 87.00 433 GLY A C 1
ATOM 3430 O O . GLY A 1 433 ? 23.591 6.228 -9.316 1.00 87.00 433 GLY A O 1
ATOM 3431 N N . TYR A 1 434 ? 25.738 5.853 -8.791 1.00 86.62 434 TYR A N 1
ATOM 3432 C CA . TYR A 1 434 ? 25.500 5.885 -7.348 1.00 86.62 434 TYR A CA 1
ATOM 3433 C C . TYR A 1 434 ? 25.234 7.316 -6.855 1.00 86.62 434 TYR A C 1
ATOM 3435 O O . TYR A 1 434 ? 26.084 8.203 -6.960 1.00 86.62 434 TYR A O 1
ATOM 3443 N N . VAL A 1 435 ? 24.064 7.525 -6.248 1.00 89.25 435 VAL A N 1
ATOM 3444 C CA . VAL A 1 435 ? 23.656 8.810 -5.670 1.00 89.25 435 VAL A CA 1
ATOM 3445 C C . VAL A 1 435 ? 23.840 8.774 -4.152 1.00 89.25 435 VAL A C 1
ATOM 3447 O O . VAL A 1 435 ? 23.037 8.169 -3.443 1.00 89.25 435 VAL A O 1
ATOM 3450 N N . SER A 1 436 ? 24.882 9.454 -3.665 1.00 86.31 436 SER A N 1
ATOM 3451 C CA . SER A 1 436 ? 25.201 9.580 -2.232 1.00 86.31 436 SER A CA 1
ATOM 3452 C C . SER A 1 436 ? 24.105 10.295 -1.433 1.00 86.31 436 SER A C 1
ATOM 3454 O O . SER A 1 436 ? 23.527 11.279 -1.898 1.00 86.31 436 SER A O 1
ATOM 3456 N N . GLU A 1 437 ? 23.917 9.887 -0.176 1.00 86.31 437 GLU A N 1
ATOM 3457 C CA . GLU A 1 437 ? 23.038 10.551 0.796 1.00 86.31 437 GLU A CA 1
ATOM 3458 C C . GLU A 1 437 ? 23.399 12.016 1.085 1.00 86.31 437 GLU A C 1
ATOM 3460 O O . GLU A 1 437 ? 22.536 12.796 1.494 1.00 86.31 437 GLU A O 1
ATOM 3465 N N . THR A 1 438 ? 24.658 12.400 0.854 1.00 89.81 438 THR A N 1
ATOM 3466 C CA . THR A 1 438 ? 25.166 13.770 1.039 1.00 89.81 438 THR A CA 1
ATOM 3467 C C . THR A 1 438 ? 24.919 14.690 -0.157 1.00 89.81 438 THR A C 1
ATOM 3469 O O . THR A 1 438 ? 25.314 15.851 -0.121 1.00 89.81 438 THR A O 1
ATOM 3472 N N . ASN A 1 439 ? 24.313 14.190 -1.236 1.00 91.38 439 ASN A N 1
ATOM 3473 C CA . ASN A 1 439 ? 24.020 14.994 -2.416 1.00 91.38 439 ASN A CA 1
ATOM 3474 C C . ASN A 1 439 ? 22.726 15.804 -2.215 1.00 91.38 439 ASN A C 1
ATOM 3476 O O . ASN A 1 439 ? 21.651 15.231 -2.039 1.00 91.38 439 ASN A O 1
ATOM 3480 N N . ASP A 1 440 ? 22.819 17.132 -2.323 1.00 91.69 440 ASP A N 1
ATOM 3481 C CA . ASP A 1 440 ? 21.685 18.059 -2.165 1.00 91.69 440 ASP A CA 1
ATOM 3482 C C . ASP A 1 440 ? 20.565 17.854 -3.204 1.00 91.69 440 ASP A C 1
ATOM 3484 O O . ASP A 1 440 ? 19.427 18.268 -2.988 1.00 91.69 440 ASP A O 1
ATOM 3488 N N . LYS A 1 441 ? 20.868 17.192 -4.327 1.00 93.38 441 LYS A N 1
ATOM 3489 C CA . LYS A 1 441 ? 19.928 16.836 -5.402 1.00 93.38 441 LYS A CA 1
ATOM 3490 C C . LYS A 1 441 ? 19.602 15.344 -5.453 1.00 93.38 441 LYS A C 1
ATOM 3492 O O . LYS A 1 441 ? 19.129 14.853 -6.476 1.00 93.38 441 LYS A O 1
ATOM 3497 N N . LYS A 1 442 ? 19.862 14.596 -4.376 1.00 93.69 442 LYS A N 1
ATOM 3498 C CA . LYS A 1 442 ? 19.707 13.134 -4.382 1.00 93.69 442 LYS A CA 1
ATOM 3499 C C . LYS A 1 442 ? 18.319 12.666 -4.808 1.00 93.69 442 LYS A C 1
ATOM 3501 O O . LYS A 1 442 ? 18.224 11.751 -5.619 1.00 93.69 442 LYS A O 1
ATOM 3506 N N . ASP A 1 443 ? 17.264 13.312 -4.314 1.00 93.56 443 ASP A N 1
ATOM 3507 C CA . ASP A 1 443 ? 15.892 12.925 -4.639 1.00 93.56 443 ASP A CA 1
ATOM 3508 C C . ASP A 1 443 ? 15.586 13.229 -6.120 1.00 93.56 443 ASP A C 1
ATOM 3510 O O . ASP A 1 443 ? 15.043 12.374 -6.810 1.00 93.56 443 ASP A O 1
ATOM 3514 N N . GLU A 1 444 ? 16.016 14.385 -6.647 1.00 94.44 444 GLU A N 1
ATOM 3515 C CA . GLU A 1 444 ? 15.902 14.731 -8.078 1.00 94.44 444 GLU A CA 1
ATOM 3516 C C . GLU A 1 444 ? 16.600 13.683 -8.961 1.00 94.44 444 GLU A C 1
ATOM 3518 O O . GLU A 1 444 ? 16.054 13.249 -9.974 1.00 94.44 444 GLU A O 1
ATOM 3523 N N . PHE A 1 445 ? 17.800 13.243 -8.572 1.00 94.69 445 PHE A N 1
ATOM 3524 C CA . PHE A 1 445 ? 18.562 12.266 -9.347 1.00 94.69 445 PHE A CA 1
ATOM 3525 C C . PHE A 1 445 ? 17.932 10.877 -9.276 1.00 94.69 445 PHE A C 1
ATOM 3527 O O . PHE A 1 445 ? 17.739 10.259 -10.316 1.00 94.69 445 PHE A O 1
ATOM 3534 N N . ARG A 1 446 ? 17.552 10.400 -8.085 1.00 93.75 446 ARG A N 1
ATOM 3535 C CA . ARG A 1 446 ? 16.916 9.084 -7.885 1.00 93.75 446 ARG A CA 1
ATOM 3536 C C . ARG A 1 446 ? 15.556 8.972 -8.576 1.00 93.75 446 ARG A C 1
ATOM 3538 O O . ARG A 1 446 ? 15.240 7.923 -9.136 1.00 93.75 446 ARG A O 1
ATOM 3545 N N . LEU A 1 447 ? 14.782 10.057 -8.576 1.00 94.62 447 LEU A N 1
ATOM 3546 C CA . LEU A 1 447 ? 13.479 10.135 -9.238 1.00 94.62 447 LEU A CA 1
ATOM 3547 C C . LEU A 1 447 ? 13.576 10.441 -10.739 1.00 94.62 447 LEU A C 1
ATOM 3549 O O . LEU A 1 447 ? 12.564 10.376 -11.430 1.00 94.62 447 LEU A O 1
ATOM 3553 N N . SER A 1 448 ? 14.758 10.780 -11.266 1.00 94.25 448 SER A N 1
ATOM 3554 C CA . SER A 1 448 ? 14.918 11.002 -12.703 1.00 94.25 448 SER A CA 1
ATOM 3555 C C . SER A 1 448 ? 14.562 9.724 -13.482 1.00 94.25 448 SER A C 1
ATOM 3557 O O . SER A 1 448 ? 14.962 8.632 -13.056 1.00 94.25 448 SER A O 1
ATOM 3559 N N . PRO A 1 449 ? 13.833 9.828 -14.615 1.00 94.19 449 PRO A N 1
ATOM 3560 C CA . PRO A 1 449 ? 13.367 8.652 -15.330 1.00 94.19 449 PRO A CA 1
ATOM 3561 C C . PRO A 1 449 ? 14.506 7.750 -15.811 1.00 94.19 449 PRO A C 1
ATOM 3563 O O . PRO A 1 449 ? 15.407 8.166 -16.543 1.00 94.19 449 PRO A O 1
ATOM 3566 N N . CYS A 1 450 ? 14.409 6.485 -15.424 1.00 93.62 450 CYS A N 1
ATOM 3567 C CA . CYS A 1 450 ? 15.196 5.379 -15.937 1.00 93.62 450 CYS A CA 1
ATOM 3568 C C . CYS A 1 450 ? 14.625 4.872 -17.277 1.00 93.62 450 CYS A C 1
ATOM 3570 O O . CYS A 1 450 ? 13.475 5.144 -17.631 1.00 93.62 450 CYS A O 1
ATOM 3572 N N . VAL A 1 451 ? 15.410 4.090 -18.022 1.00 92.06 451 VAL A N 1
ATOM 3573 C CA . VAL A 1 451 ? 15.019 3.576 -19.348 1.00 92.06 451 VAL A CA 1
ATOM 3574 C C . VAL A 1 451 ? 14.223 2.278 -19.220 1.00 92.06 451 VAL A C 1
ATOM 3576 O O . VAL A 1 451 ? 14.684 1.316 -18.598 1.00 92.06 451 VAL A O 1
ATOM 3579 N N . GLY A 1 452 ? 13.056 2.217 -19.862 1.00 91.25 452 GLY A N 1
ATOM 3580 C CA . GLY A 1 452 ? 12.243 1.010 -20.000 1.00 91.25 452 GLY A CA 1
ATOM 3581 C C . GLY A 1 452 ? 11.159 1.159 -21.070 1.00 91.25 452 GLY A C 1
ATOM 3582 O O . GLY A 1 452 ? 10.937 2.259 -21.575 1.00 91.25 452 GLY A O 1
ATOM 3583 N N . TYR A 1 453 ? 10.529 0.041 -21.434 1.00 89.06 453 TYR A N 1
ATOM 3584 C CA . TYR A 1 453 ? 9.572 -0.037 -22.545 1.00 89.06 453 TYR A CA 1
ATOM 3585 C C . TYR A 1 453 ? 8.463 -1.055 -22.270 1.00 89.06 453 TYR A C 1
ATOM 3587 O O . TYR A 1 453 ? 8.696 -2.091 -21.638 1.00 89.06 453 TYR A O 1
ATOM 3595 N N . TRP A 1 454 ? 7.271 -0.791 -22.790 1.00 89.19 454 TRP A N 1
ATOM 3596 C CA . TRP A 1 454 ? 6.184 -1.753 -22.864 1.00 89.19 454 TRP A CA 1
ATOM 3597 C C . TRP A 1 454 ? 6.456 -2.795 -23.954 1.00 89.19 454 TRP A C 1
ATOM 3599 O O . TRP A 1 454 ? 6.937 -2.496 -25.040 1.00 89.19 454 TRP A O 1
ATOM 3609 N N . ASN A 1 455 ? 6.142 -4.052 -23.647 1.00 80.44 455 ASN A N 1
ATOM 3610 C CA . ASN A 1 455 ? 6.208 -5.194 -24.560 1.00 80.44 455 ASN A CA 1
ATOM 3611 C C . ASN A 1 455 ? 7.524 -5.308 -25.361 1.00 80.44 455 ASN A C 1
ATOM 3613 O O . ASN A 1 455 ? 7.538 -5.614 -26.554 1.00 80.44 455 ASN A O 1
ATOM 3617 N N . TYR A 1 456 ? 8.645 -5.032 -24.695 1.00 74.88 456 TYR A N 1
ATOM 3618 C CA . TYR A 1 456 ? 9.964 -5.014 -25.316 1.00 74.88 456 TYR A CA 1
ATOM 3619 C C . TYR A 1 456 ? 10.405 -6.406 -25.794 1.00 74.88 456 TYR A C 1
ATOM 3621 O O . TYR A 1 456 ? 10.469 -7.351 -25.011 1.00 74.88 456 TYR A O 1
ATOM 3629 N N . THR A 1 457 ? 10.782 -6.512 -27.071 1.00 63.38 457 THR A N 1
ATOM 3630 C CA . THR A 1 457 ? 11.212 -7.765 -27.730 1.00 63.38 457 THR A CA 1
ATOM 3631 C C . THR A 1 457 ? 12.674 -7.744 -28.211 1.00 63.38 457 THR A C 1
ATOM 3633 O O . THR A 1 457 ? 13.132 -8.670 -28.881 1.00 63.38 457 THR A O 1
ATOM 3636 N N . GLY A 1 458 ? 13.441 -6.696 -27.891 1.00 54.25 458 GLY A N 1
ATOM 3637 C CA . GLY A 1 458 ? 14.801 -6.505 -28.401 1.00 54.25 458 GLY A CA 1
ATOM 3638 C C . GLY A 1 458 ? 15.892 -7.248 -27.616 1.00 54.25 458 GLY A C 1
ATOM 3639 O O . GLY A 1 458 ? 16.211 -6.884 -26.494 1.00 54.25 458 GLY A O 1
ATOM 3640 N N . GLY A 1 459 ? 16.561 -8.225 -28.236 1.00 42.19 459 GLY A N 1
ATOM 3641 C CA . GLY A 1 459 ? 17.885 -8.704 -27.803 1.00 42.19 459 GLY A CA 1
ATOM 3642 C C . GLY A 1 459 ? 17.920 -9.972 -26.936 1.00 42.19 459 GLY A C 1
ATOM 3643 O O . GLY A 1 459 ? 17.967 -9.904 -25.714 1.00 42.19 459 GLY A O 1
ATOM 3644 N N . GLY A 1 460 ? 18.037 -11.129 -27.598 1.00 33.69 460 GLY A N 1
ATOM 3645 C CA . GLY A 1 460 ? 18.940 -12.221 -27.195 1.00 33.69 460 GLY A CA 1
ATOM 3646 C C . GLY A 1 460 ? 18.636 -13.062 -25.950 1.00 33.69 460 GLY A C 1
ATOM 3647 O O . GLY A 1 460 ? 19.476 -13.883 -25.595 1.00 33.69 460 GLY A O 1
ATOM 3648 N N . GLY A 1 461 ? 17.482 -12.914 -25.305 1.00 32.09 461 GLY A N 1
ATOM 3649 C CA . GLY A 1 461 ? 17.004 -13.845 -24.278 1.00 32.09 461 GLY A CA 1
ATOM 3650 C C . GLY A 1 461 ? 15.579 -14.272 -24.595 1.00 32.09 461 GLY A C 1
ATOM 3651 O O . GLY A 1 461 ? 14.804 -13.446 -25.073 1.00 32.09 461 GLY A O 1
ATOM 3652 N N . GLU A 1 462 ? 15.239 -15.546 -24.369 1.00 30.34 462 GLU A N 1
ATOM 3653 C CA . GLU A 1 462 ? 13.860 -16.036 -24.477 1.00 30.34 462 GLU A CA 1
ATOM 3654 C C . GLU A 1 462 ? 12.942 -15.153 -23.625 1.00 30.34 462 GLU A C 1
ATOM 3656 O O . GLU A 1 462 ? 12.917 -15.236 -22.396 1.00 30.34 462 GLU A O 1
ATOM 3661 N N . VAL A 1 463 ? 12.187 -14.278 -24.289 1.00 36.00 463 VAL A N 1
ATOM 3662 C CA . VAL A 1 463 ? 11.030 -13.632 -23.687 1.00 36.00 463 VAL A CA 1
ATOM 3663 C C . VAL A 1 463 ? 9.991 -14.734 -23.573 1.00 36.00 463 VAL A C 1
ATOM 3665 O O . VAL A 1 463 ? 9.332 -15.088 -24.548 1.00 36.00 463 VAL A O 1
ATOM 3668 N N . VAL A 1 464 ? 9.883 -15.328 -22.387 1.00 35.38 464 VAL A N 1
ATOM 3669 C CA . VAL A 1 464 ? 8.689 -16.094 -22.041 1.00 35.38 464 VAL A CA 1
ATOM 3670 C C . VAL A 1 464 ? 7.562 -15.073 -22.034 1.00 35.38 464 VAL A C 1
ATOM 3672 O O . VAL A 1 464 ? 7.475 -14.258 -21.113 1.00 35.38 464 VAL A O 1
ATOM 3675 N N . GLU A 1 465 ? 6.749 -15.062 -23.092 1.00 32.25 465 GLU A N 1
ATOM 3676 C CA . GLU A 1 465 ? 5.512 -14.293 -23.085 1.00 32.25 465 GLU A CA 1
ATOM 3677 C C . GLU A 1 465 ? 4.748 -14.661 -21.808 1.00 32.25 465 GLU A C 1
ATOM 3679 O O . GLU A 1 465 ? 4.484 -15.846 -21.568 1.00 32.25 465 GLU A O 1
ATOM 3684 N N . PRO A 1 466 ? 4.408 -13.687 -20.949 1.00 34.34 466 PRO A N 1
ATOM 3685 C CA . PRO A 1 466 ? 3.497 -13.955 -19.860 1.00 34.34 466 PRO A CA 1
ATOM 3686 C C . PRO A 1 466 ? 2.193 -14.386 -20.509 1.00 34.34 466 PRO A C 1
ATOM 3688 O O . PRO A 1 466 ? 1.578 -13.610 -21.241 1.00 34.34 466 PRO A O 1
ATOM 3691 N N . THR A 1 467 ? 1.758 -15.612 -20.238 1.00 31.30 467 THR A N 1
ATOM 3692 C CA . THR A 1 467 ? 0.401 -16.028 -20.558 1.00 31.30 467 THR A CA 1
ATOM 3693 C C . THR A 1 467 ? -0.544 -14.974 -19.985 1.00 31.30 467 THR A C 1
ATOM 3695 O O . THR A 1 467 ? -0.609 -14.756 -18.775 1.00 31.30 467 THR A O 1
ATOM 3698 N N . THR A 1 468 ? -1.250 -14.284 -20.881 1.00 33.66 468 THR A N 1
ATOM 3699 C CA . THR A 1 468 ? -2.241 -13.227 -20.616 1.00 33.66 468 THR A CA 1
ATOM 3700 C C . THR A 1 468 ? -3.478 -13.736 -19.885 1.00 33.66 468 THR A C 1
ATOM 3702 O O . THR A 1 468 ? -4.451 -13.006 -19.699 1.00 33.66 468 THR A O 1
ATOM 3705 N N . THR A 1 469 ? -3.459 -14.983 -19.426 1.00 29.19 469 THR A N 1
ATOM 3706 C CA . THR A 1 469 ? -4.457 -15.474 -18.502 1.00 29.19 469 THR A CA 1
ATOM 3707 C C . THR A 1 469 ? -4.313 -14.672 -17.218 1.00 29.19 469 THR A C 1
ATOM 3709 O O . THR A 1 469 ? -3.335 -14.824 -16.481 1.00 29.19 469 THR A O 1
ATOM 3712 N N . GLN A 1 470 ? -5.326 -13.846 -16.929 1.00 30.88 470 GLN A N 1
ATOM 3713 C CA . GLN A 1 470 ? -5.721 -13.589 -15.546 1.00 30.88 470 GLN A CA 1
ATOM 3714 C C . GLN A 1 470 ? -5.527 -14.906 -14.758 1.00 30.88 470 GLN A C 1
ATOM 3716 O O . GLN A 1 470 ? -5.818 -15.963 -15.328 1.00 30.88 470 GLN A O 1
ATOM 3721 N N . PRO A 1 471 ? -5.055 -14.932 -13.498 1.00 30.50 471 PRO A N 1
ATOM 3722 C CA . PRO A 1 471 ? -5.459 -15.985 -12.585 1.00 30.50 471 PRO A CA 1
ATOM 3723 C C . PRO A 1 471 ? -6.980 -16.056 -12.660 1.00 30.50 471 PRO A C 1
ATOM 3725 O O . PRO A 1 471 ? -7.714 -15.289 -12.042 1.00 30.50 471 PRO A O 1
ATOM 3728 N N . VAL A 1 472 ? -7.449 -16.950 -13.522 1.00 30.25 472 VAL A N 1
ATOM 3729 C CA . VAL A 1 472 ? -8.814 -17.403 -13.543 1.00 30.25 472 VAL A CA 1
ATOM 3730 C C . VAL A 1 472 ? -8.930 -18.058 -12.183 1.00 30.25 472 VAL A C 1
ATOM 3732 O O . VAL A 1 472 ? -8.341 -19.115 -11.954 1.00 30.25 472 VAL A O 1
ATOM 3735 N N . LEU A 1 473 ? -9.618 -17.395 -11.250 1.00 32.38 473 LEU A N 1
ATOM 3736 C CA . LEU A 1 473 ? -10.299 -18.122 -10.189 1.00 32.38 473 LEU A CA 1
ATOM 3737 C C . LEU A 1 473 ? -11.050 -19.230 -10.922 1.00 32.38 473 LEU A C 1
ATOM 3739 O O . LEU A 1 473 ? -11.911 -18.891 -11.736 1.00 32.38 473 LEU A O 1
ATOM 3743 N N . PRO A 1 474 ? -10.685 -20.511 -10.754 1.00 31.86 474 PRO A N 1
ATOM 3744 C CA . PRO A 1 474 ? -11.327 -21.553 -11.525 1.00 31.86 474 PRO A CA 1
ATOM 3745 C C . PRO A 1 474 ? -12.809 -21.530 -11.157 1.00 31.86 474 PRO A C 1
ATOM 3747 O O . PRO A 1 474 ? -13.177 -21.864 -10.032 1.00 31.86 474 PRO A O 1
ATOM 3750 N N . GLU A 1 475 ? -13.674 -21.116 -12.080 1.00 36.69 475 GLU A N 1
ATOM 3751 C CA . GLU A 1 475 ? -15.055 -21.573 -12.049 1.00 36.69 475 GLU A CA 1
ATOM 3752 C C . GLU A 1 475 ? -15.001 -23.066 -12.368 1.00 36.69 475 GLU A C 1
ATOM 3754 O O . GLU A 1 475 ? -14.854 -23.488 -13.515 1.00 36.69 475 GLU A O 1
ATOM 3759 N N . GLY A 1 476 ? -14.994 -23.873 -11.310 1.00 48.41 476 GLY A N 1
ATOM 3760 C CA . GLY A 1 476 ? -14.923 -25.323 -11.391 1.00 48.41 476 GLY A CA 1
ATOM 3761 C C . GLY A 1 476 ? -14.400 -25.953 -10.103 1.00 48.41 476 GLY A C 1
ATOM 3762 O O . GLY A 1 476 ? -13.574 -25.381 -9.393 1.00 48.41 476 GLY A O 1
ATOM 3763 N N . ASP A 1 477 ? -14.854 -27.176 -9.823 1.00 64.81 477 ASP A N 1
ATOM 3764 C CA . ASP A 1 477 ? -14.524 -27.928 -8.603 1.00 64.81 477 ASP A CA 1
ATOM 3765 C C . ASP A 1 477 ? -13.047 -28.361 -8.511 1.00 64.81 477 ASP A C 1
ATOM 3767 O O . ASP A 1 477 ? -12.632 -28.925 -7.496 1.00 64.81 477 ASP A O 1
ATOM 3771 N N . LYS A 1 478 ? -12.239 -28.150 -9.563 1.00 75.62 478 LYS A N 1
ATOM 3772 C CA . LYS A 1 478 ? -10.862 -28.656 -9.690 1.00 75.62 478 LYS A CA 1
ATOM 3773 C C . LYS A 1 478 ? -9.916 -27.647 -10.352 1.00 75.62 478 LYS A C 1
ATOM 3775 O O . LYS A 1 478 ? -10.326 -26.880 -11.215 1.00 75.62 478 LYS A O 1
ATOM 3780 N N . VAL A 1 479 ? -8.635 -27.708 -9.991 1.00 78.69 479 VAL A N 1
ATOM 3781 C CA . VAL A 1 479 ? -7.550 -26.832 -10.454 1.00 78.69 479 VAL A CA 1
ATOM 3782 C C . VAL A 1 479 ? -6.283 -27.646 -10.733 1.00 78.69 479 VAL A C 1
ATOM 3784 O O . VAL A 1 479 ? -5.949 -28.567 -9.990 1.00 78.69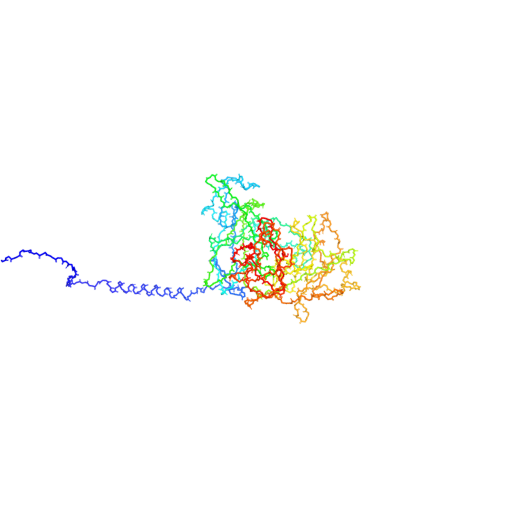 479 VAL A O 1
ATOM 3787 N N . LYS A 1 480 ? -5.581 -27.340 -11.829 1.00 83.88 480 LYS A N 1
ATOM 3788 C CA . LYS A 1 480 ? -4.325 -28.004 -12.213 1.00 83.88 480 LYS A CA 1
ATOM 3789 C C . LYS A 1 480 ? -3.135 -27.223 -11.667 1.00 83.88 480 LYS A C 1
ATOM 3791 O O . LYS A 1 480 ? -2.997 -26.059 -12.000 1.00 83.88 480 LYS A O 1
ATOM 3796 N N . ILE A 1 481 ? -2.278 -27.848 -10.871 1.00 84.44 481 ILE A N 1
ATOM 3797 C CA . ILE A 1 481 ? -1.140 -27.207 -10.197 1.00 84.44 481 ILE A CA 1
ATOM 3798 C C . ILE A 1 481 ? 0.187 -27.872 -10.583 1.00 84.44 481 ILE A C 1
ATOM 3800 O O . ILE A 1 481 ? 0.202 -29.025 -11.027 1.00 84.44 481 ILE A O 1
ATOM 3804 N N . ASN A 1 482 ? 1.309 -27.173 -10.385 1.00 83.81 482 ASN A N 1
ATOM 3805 C CA . ASN A 1 482 ? 2.641 -27.726 -10.658 1.00 83.81 482 ASN A CA 1
ATOM 3806 C C . ASN A 1 482 ? 3.046 -28.805 -9.654 1.00 83.81 482 ASN A C 1
ATOM 3808 O O . ASN A 1 482 ? 3.770 -29.720 -10.042 1.00 83.81 482 ASN A O 1
ATOM 3812 N N . GLY A 1 483 ? 2.517 -28.765 -8.430 1.00 88.81 483 GLY A N 1
ATOM 3813 C CA . GLY A 1 483 ? 2.733 -29.824 -7.454 1.00 88.81 483 GLY A CA 1
ATOM 3814 C C . GLY A 1 483 ? 2.563 -29.392 -6.005 1.00 88.81 483 GLY A C 1
ATOM 3815 O O . GLY A 1 483 ? 2.408 -28.209 -5.697 1.00 88.81 483 GLY A O 1
ATOM 3816 N N . ILE A 1 484 ? 2.577 -30.381 -5.116 1.00 93.31 484 ILE A N 1
ATOM 3817 C CA . ILE A 1 484 ? 2.581 -30.204 -3.662 1.00 93.31 484 ILE A CA 1
ATOM 3818 C C . ILE A 1 484 ? 3.688 -31.085 -3.109 1.00 93.31 484 ILE A C 1
ATOM 3820 O O . ILE A 1 484 ? 3.722 -32.281 -3.407 1.00 93.31 484 ILE A O 1
ATOM 3824 N N . SER A 1 485 ? 4.554 -30.509 -2.284 1.00 93.69 485 SER A N 1
ATOM 3825 C CA . SER A 1 485 ? 5.586 -31.238 -1.566 1.00 93.69 485 SER A CA 1
ATOM 3826 C C . SER A 1 485 ? 5.550 -30.985 -0.063 1.00 93.69 485 SER A C 1
ATOM 3828 O O . SER A 1 485 ? 5.083 -29.948 0.411 1.00 93.69 485 SER A O 1
ATOM 3830 N N . LEU A 1 486 ? 6.048 -31.959 0.693 1.00 94.69 486 LEU A N 1
ATOM 3831 C CA . LEU A 1 486 ? 6.240 -31.900 2.133 1.00 94.69 486 LEU A CA 1
ATOM 3832 C C . LEU A 1 486 ? 7.634 -32.429 2.478 1.00 94.69 486 LEU A C 1
ATOM 3834 O O . LEU A 1 486 ? 7.932 -33.600 2.255 1.00 94.69 486 LEU A O 1
ATOM 3838 N N . GLU A 1 487 ? 8.463 -31.590 3.094 1.00 94.38 487 GLU A N 1
ATOM 3839 C CA . GLU A 1 487 ? 9.707 -31.990 3.752 1.00 94.38 487 GLU A CA 1
ATOM 3840 C C . GLU A 1 487 ? 9.477 -32.093 5.264 1.00 94.38 487 GLU A C 1
ATOM 3842 O O . GLU A 1 487 ? 9.218 -31.097 5.947 1.00 94.38 487 GLU A O 1
ATOM 3847 N N . VAL A 1 488 ? 9.608 -33.289 5.833 1.00 91.50 488 VAL A N 1
ATOM 3848 C CA . VAL A 1 488 ? 9.550 -33.454 7.289 1.00 91.50 488 VAL A CA 1
ATOM 3849 C C . VAL A 1 488 ? 10.950 -33.251 7.855 1.00 91.50 488 VAL A C 1
ATOM 3851 O O . VAL A 1 488 ? 11.845 -34.049 7.578 1.00 91.50 488 VAL A O 1
ATOM 3854 N N . ARG A 1 489 ? 11.159 -32.186 8.638 1.00 87.25 489 ARG A N 1
ATOM 3855 C CA . ARG A 1 489 ? 12.430 -31.878 9.324 1.00 87.25 489 ARG A CA 1
ATOM 3856 C C . ARG A 1 489 ? 12.440 -32.261 10.797 1.00 87.25 489 ARG A C 1
ATOM 3858 O O . ARG A 1 489 ? 13.501 -32.562 11.319 1.00 87.25 489 ARG A O 1
ATOM 3865 N N . ASN A 1 490 ? 11.274 -32.299 11.428 1.00 89.69 490 ASN A N 1
ATOM 3866 C CA . ASN A 1 490 ? 11.113 -32.693 12.822 1.00 89.69 490 ASN A CA 1
ATOM 3867 C C . ASN A 1 490 ? 11.524 -34.162 13.075 1.00 89.69 490 ASN A C 1
ATOM 3869 O O . ASN A 1 490 ? 10.979 -35.071 12.445 1.00 89.69 490 ASN A O 1
ATOM 3873 N N . GLU A 1 491 ? 12.458 -34.397 14.001 1.00 87.12 491 GLU A N 1
ATOM 3874 C CA . GLU A 1 491 ? 12.997 -35.736 14.296 1.00 87.12 491 GLU A CA 1
ATOM 3875 C C . GLU A 1 491 ? 11.972 -36.702 14.909 1.00 87.12 491 GLU A C 1
ATOM 3877 O O . GLU A 1 491 ? 11.933 -37.873 14.516 1.00 87.12 491 GLU A O 1
ATOM 3882 N N . ASP A 1 492 ? 11.092 -36.224 15.792 1.00 88.06 492 ASP A N 1
ATOM 3883 C CA . ASP A 1 492 ? 10.037 -37.051 16.393 1.00 88.06 492 ASP A CA 1
ATOM 3884 C C . ASP A 1 492 ? 9.078 -37.566 15.318 1.00 88.06 492 ASP A C 1
ATOM 3886 O O . ASP A 1 492 ? 8.739 -38.749 15.273 1.00 88.06 492 ASP A O 1
ATOM 3890 N N . TRP A 1 493 ? 8.683 -36.692 14.389 1.00 89.81 493 TRP A N 1
ATOM 3891 C CA . TRP A 1 493 ? 7.835 -37.061 13.259 1.00 89.81 493 TRP A CA 1
ATOM 3892 C C . TRP A 1 493 ? 8.530 -38.017 12.298 1.00 89.81 493 TRP A C 1
ATOM 3894 O O . TRP A 1 493 ? 7.911 -38.979 11.851 1.00 89.81 493 TRP A O 1
ATOM 3904 N N . ARG A 1 494 ? 9.818 -37.809 12.002 1.00 91.12 494 ARG A N 1
ATOM 3905 C CA . ARG A 1 494 ? 10.606 -38.754 11.193 1.00 91.12 494 ARG A CA 1
ATOM 3906 C C . ARG A 1 494 ? 10.640 -40.144 11.829 1.00 91.12 494 ARG A C 1
ATOM 3908 O O . ARG A 1 494 ? 10.450 -41.142 11.133 1.00 91.12 494 ARG A O 1
ATOM 3915 N N . THR A 1 495 ? 10.846 -40.206 13.142 1.00 89.50 495 THR A N 1
ATOM 3916 C CA . THR A 1 495 ? 10.860 -41.459 13.907 1.00 89.50 495 THR A CA 1
ATOM 3917 C C . THR A 1 495 ? 9.488 -42.127 13.872 1.00 89.50 495 THR A C 1
ATOM 3919 O O . THR A 1 495 ? 9.382 -43.267 13.426 1.00 89.50 495 THR A O 1
ATOM 3922 N N . LYS A 1 496 ? 8.420 -41.385 14.188 1.00 88.50 496 LYS A N 1
ATOM 3923 C CA . LYS A 1 496 ? 7.034 -41.876 14.127 1.00 88.50 496 LYS A CA 1
ATOM 3924 C C . LYS A 1 496 ? 6.647 -42.407 12.751 1.00 88.50 496 LYS A C 1
ATOM 3926 O O . LYS A 1 496 ? 6.096 -43.496 12.657 1.00 88.50 496 LYS A O 1
ATOM 3931 N N . ILE A 1 497 ? 6.938 -41.664 11.683 1.00 89.50 497 ILE A N 1
ATOM 3932 C CA . ILE A 1 497 ? 6.645 -42.077 10.304 1.00 89.50 497 ILE A CA 1
ATOM 3933 C C . ILE A 1 497 ? 7.341 -43.401 9.980 1.00 89.50 497 ILE A C 1
ATOM 3935 O O . ILE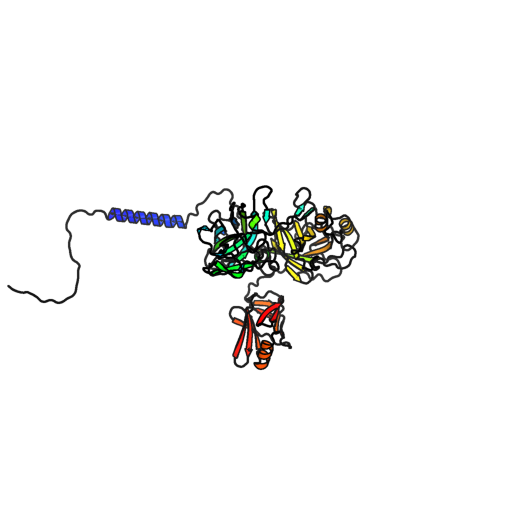 A 1 497 ? 6.736 -44.271 9.356 1.00 89.50 497 ILE A O 1
ATOM 3939 N N . ARG A 1 498 ? 8.596 -43.567 10.416 1.00 89.31 498 ARG A N 1
ATOM 3940 C CA . ARG A 1 498 ? 9.374 -44.788 10.186 1.00 89.31 498 ARG A CA 1
ATOM 3941 C C . ARG A 1 498 ? 8.833 -45.974 10.982 1.00 89.31 498 ARG A C 1
ATOM 3943 O O . ARG A 1 498 ? 8.693 -47.055 10.420 1.00 89.31 498 ARG A O 1
ATOM 3950 N N . GLU A 1 499 ? 8.547 -45.780 12.266 1.00 88.88 499 GLU A N 1
ATOM 3951 C CA . GLU A 1 499 ? 8.079 -46.840 13.166 1.00 88.88 499 GLU A CA 1
ATOM 3952 C C . GLU A 1 499 ? 6.657 -47.289 12.835 1.00 88.88 499 GLU A C 1
ATOM 3954 O O . GLU A 1 499 ? 6.376 -48.485 12.785 1.00 88.88 499 GLU A O 1
ATOM 3959 N N . LYS A 1 500 ? 5.766 -46.330 12.574 1.00 86.75 500 LYS A N 1
ATOM 3960 C CA . LYS A 1 500 ? 4.348 -46.588 12.310 1.00 86.75 500 LYS A CA 1
ATOM 3961 C C . LYS A 1 500 ? 4.023 -46.820 10.840 1.00 86.75 500 LYS A C 1
ATOM 3963 O O . LYS A 1 500 ? 2.880 -47.154 10.545 1.00 86.75 500 LYS A O 1
ATOM 3968 N N . GLN A 1 501 ? 4.997 -46.648 9.944 1.00 87.75 501 GLN A N 1
ATOM 3969 C CA . GLN A 1 501 ? 4.838 -46.803 8.494 1.00 87.75 501 GLN A CA 1
ATOM 3970 C C . GLN A 1 501 ? 3.659 -45.977 7.955 1.00 87.75 501 GLN A C 1
ATOM 3972 O O . GLN A 1 501 ? 2.726 -46.507 7.356 1.00 87.75 501 GLN A O 1
ATOM 3977 N N . TYR A 1 502 ? 3.676 -44.673 8.236 1.00 91.06 502 TYR A N 1
ATOM 3978 C CA . TYR A 1 502 ? 2.615 -43.770 7.795 1.00 91.06 502 TYR A CA 1
ATOM 3979 C C . TYR A 1 502 ? 2.694 -43.476 6.291 1.00 91.06 502 TYR A C 1
ATOM 3981 O O . TYR A 1 502 ? 3.732 -43.040 5.794 1.00 91.06 502 TYR A O 1
ATOM 3989 N N . ASP A 1 503 ? 1.558 -43.605 5.610 1.00 90.06 503 ASP A N 1
ATOM 3990 C CA . ASP A 1 503 ? 1.295 -42.963 4.326 1.00 90.06 503 ASP A CA 1
ATOM 3991 C C . ASP A 1 503 ? 0.903 -41.502 4.554 1.00 90.06 503 ASP A C 1
ATOM 3993 O O . ASP A 1 503 ? 0.202 -41.172 5.516 1.00 90.06 503 ASP A O 1
ATOM 3997 N N . VAL A 1 504 ? 1.331 -40.622 3.650 1.00 93.44 504 VAL A N 1
ATOM 3998 C CA . VAL A 1 504 ? 1.096 -39.180 3.756 1.00 93.44 504 VAL A CA 1
ATOM 3999 C C . VAL A 1 504 ? 0.031 -38.744 2.763 1.00 93.44 504 VAL A C 1
ATOM 4001 O O . VAL A 1 504 ? 0.048 -39.121 1.591 1.00 93.44 504 VAL A O 1
ATOM 4004 N N . TYR A 1 505 ? -0.883 -37.905 3.232 1.00 92.62 505 TYR A N 1
ATOM 4005 C CA . TYR A 1 505 ? -1.936 -37.297 2.438 1.00 92.62 505 TYR A CA 1
ATOM 4006 C C . TYR A 1 505 ? -1.932 -35.790 2.657 1.00 92.62 505 TYR A C 1
ATOM 4008 O O . TYR A 1 505 ? -1.782 -35.321 3.781 1.00 92.62 505 TYR A O 1
ATOM 4016 N N . VAL A 1 506 ? -2.149 -35.020 1.598 1.00 93.44 506 VAL A N 1
ATOM 4017 C CA . VAL A 1 506 ? -2.556 -33.620 1.725 1.00 93.44 506 VAL A CA 1
ATOM 4018 C C . VAL A 1 506 ? -4.069 -33.575 1.902 1.00 93.44 506 VAL A C 1
ATOM 4020 O O . VAL A 1 506 ? -4.812 -34.297 1.228 1.00 93.44 506 VAL A O 1
ATOM 4023 N N . VAL A 1 507 ? -4.519 -32.739 2.830 1.00 91.12 507 VAL A N 1
ATOM 4024 C CA . VAL A 1 507 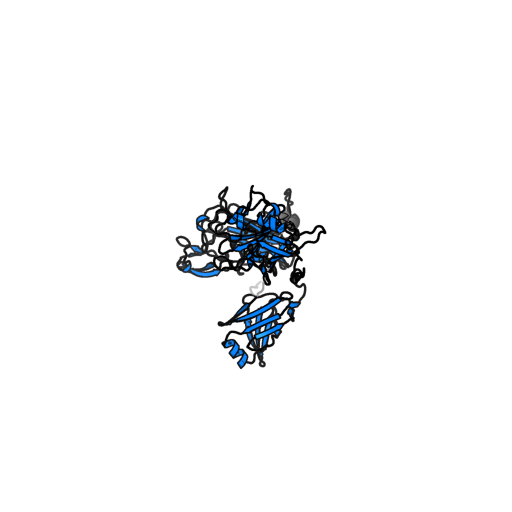? -5.925 -32.568 3.189 1.00 91.12 507 VAL A CA 1
ATOM 4025 C C . VAL A 1 507 ? -6.397 -31.219 2.673 1.00 91.12 507 VAL A C 1
ATOM 4027 O O . VAL A 1 507 ? -5.745 -30.193 2.888 1.00 91.12 507 VAL A O 1
ATOM 4030 N N . PHE A 1 508 ? -7.551 -31.222 2.019 1.00 89.00 508 PHE A N 1
ATOM 4031 C CA . PHE A 1 508 ? -8.249 -30.032 1.562 1.00 89.00 508 PHE A CA 1
ATOM 4032 C C . PHE A 1 508 ? -9.546 -29.838 2.356 1.00 89.00 508 PHE A C 1
ATOM 4034 O O . PHE A 1 508 ? -10.071 -30.771 2.962 1.00 89.00 508 PHE A O 1
ATOM 4041 N N . GLU A 1 509 ? -10.078 -28.622 2.333 1.00 83.81 509 GLU A N 1
ATOM 4042 C CA . GLU A 1 509 ? -11.335 -28.251 2.986 1.00 83.81 509 GLU A CA 1
ATOM 4043 C C . GLU A 1 509 ? -12.497 -29.188 2.586 1.00 83.81 509 GLU A C 1
ATOM 4045 O O . GLU A 1 509 ? -12.669 -29.553 1.419 1.00 83.81 509 GLU A O 1
ATOM 4050 N N . GLY A 1 510 ? -13.314 -29.603 3.559 1.00 73.38 510 GLY A N 1
ATOM 4051 C CA . GLY A 1 510 ? -14.396 -30.571 3.340 1.00 73.38 510 GLY A CA 1
ATOM 4052 C C . GLY A 1 510 ? -13.916 -32.004 3.072 1.00 73.38 510 GLY A C 1
ATOM 4053 O O . GLY A 1 510 ? -14.480 -32.671 2.206 1.00 73.38 510 GLY A O 1
ATOM 4054 N N . ASP A 1 511 ? -12.870 -32.437 3.785 1.00 65.50 511 ASP A N 1
ATOM 4055 C CA . ASP A 1 511 ? -12.348 -33.813 3.885 1.00 65.50 511 ASP A CA 1
ATOM 4056 C C . ASP A 1 511 ? -11.845 -34.473 2.592 1.00 65.50 511 ASP A C 1
ATOM 4058 O O . ASP A 1 511 ? -11.646 -35.690 2.538 1.00 65.50 511 ASP A O 1
ATOM 4062 N N . TYR A 1 512 ? -11.568 -33.695 1.544 1.00 76.94 512 TYR A N 1
ATOM 4063 C CA . TYR A 1 512 ? -10.906 -34.248 0.364 1.00 76.94 512 TYR A CA 1
ATOM 4064 C C . TYR A 1 512 ? -9.429 -34.517 0.672 1.00 76.94 512 TYR A C 1
ATOM 4066 O O . TYR A 1 512 ? -8.721 -33.643 1.171 1.00 76.94 512 TYR A O 1
ATOM 4074 N N . LYS A 1 513 ? -8.945 -35.717 0.339 1.00 86.88 513 LYS A N 1
ATOM 4075 C CA . LYS A 1 513 ? -7.566 -36.152 0.597 1.00 86.88 513 LYS A CA 1
ATOM 4076 C C . LYS A 1 513 ? -6.897 -36.613 -0.686 1.00 86.88 513 LYS A C 1
ATOM 4078 O O . LYS A 1 513 ? -7.517 -37.274 -1.516 1.00 86.88 513 LYS A O 1
ATOM 4083 N N . MET A 1 514 ? -5.617 -36.295 -0.828 1.00 89.00 514 MET A N 1
ATOM 4084 C CA . MET A 1 514 ? -4.785 -36.765 -1.932 1.00 89.00 514 MET A CA 1
ATOM 4085 C C . MET A 1 514 ? -3.490 -37.346 -1.384 1.00 89.00 514 MET A C 1
ATOM 4087 O O . MET A 1 514 ? -2.851 -36.724 -0.544 1.00 89.00 514 MET A O 1
ATOM 4091 N N . SER A 1 515 ? -3.111 -38.534 -1.853 1.00 90.56 515 SER A N 1
ATOM 4092 C CA . SER A 1 515 ? -1.862 -39.175 -1.438 1.00 90.56 515 SER A CA 1
ATOM 4093 C C . SER A 1 515 ? -0.652 -38.385 -1.942 1.00 90.56 515 SER A C 1
ATOM 4095 O O . SER A 1 515 ? -0.619 -37.961 -3.098 1.00 90.56 515 SER A O 1
ATOM 4097 N N . LEU A 1 516 ? 0.330 -38.202 -1.063 1.00 93.19 516 LEU A N 1
ATOM 4098 C CA . LEU A 1 516 ? 1.648 -37.665 -1.368 1.00 93.19 516 LEU A CA 1
ATOM 4099 C C . LEU A 1 516 ? 2.667 -38.810 -1.284 1.00 93.19 516 LEU A C 1
ATOM 4101 O O . LEU A 1 516 ? 3.029 -39.221 -0.177 1.00 93.19 516 LEU A O 1
ATOM 4105 N N . PRO A 1 517 ? 3.133 -39.350 -2.422 1.00 88.75 517 PRO A N 1
ATOM 4106 C CA . PRO A 1 517 ? 4.088 -40.445 -2.408 1.00 88.75 517 PRO A CA 1
ATOM 4107 C C . PRO A 1 517 ? 5.450 -39.975 -1.886 1.00 88.75 517 PRO A C 1
ATOM 4109 O O . PRO A 1 517 ? 5.872 -38.840 -2.116 1.00 88.75 517 PRO A O 1
ATOM 4112 N N . SER A 1 518 ? 6.154 -40.864 -1.180 1.00 88.50 518 SER A N 1
ATOM 4113 C CA . SER A 1 518 ? 7.512 -40.576 -0.721 1.00 88.50 518 SER A CA 1
ATOM 4114 C C . SER A 1 518 ? 8.497 -40.618 -1.883 1.00 88.50 518 SER A C 1
ATOM 4116 O O . SER A 1 518 ? 8.520 -41.566 -2.665 1.00 88.50 518 SER A O 1
ATOM 4118 N N . THR A 1 519 ? 9.368 -39.618 -1.941 1.00 87.06 519 THR A N 1
ATOM 4119 C CA . THR A 1 519 ? 10.490 -39.527 -2.885 1.00 87.06 519 THR A CA 1
ATOM 4120 C C . THR A 1 519 ? 11.840 -39.778 -2.196 1.00 87.06 519 THR A C 1
ATOM 4122 O O . THR A 1 519 ? 12.893 -39.566 -2.792 1.00 87.06 519 THR A O 1
ATOM 4125 N N . GLY A 1 520 ? 11.824 -40.236 -0.937 1.00 81.62 520 GLY A N 1
ATOM 4126 C CA . GLY A 1 520 ? 13.011 -40.501 -0.117 1.00 81.62 520 GLY A CA 1
ATOM 4127 C C . GLY A 1 520 ? 13.339 -39.382 0.879 1.00 81.62 520 GLY A C 1
ATOM 4128 O O . GLY A 1 520 ? 12.851 -38.264 0.767 1.00 81.62 520 GLY A O 1
ATOM 4129 N N . ASN A 1 521 ? 14.154 -39.693 1.895 1.00 85.19 521 ASN A N 1
ATOM 4130 C CA . ASN A 1 521 ? 14.626 -38.749 2.926 1.00 85.19 521 ASN A CA 1
ATOM 4131 C C . ASN A 1 521 ? 13.525 -37.925 3.627 1.00 85.19 521 ASN A C 1
ATOM 4133 O O . ASN A 1 521 ? 13.732 -36.757 3.948 1.00 85.19 521 ASN A O 1
ATOM 4137 N N . PHE A 1 522 ? 12.364 -38.538 3.891 1.00 89.19 522 PHE A N 1
ATOM 4138 C CA . PHE A 1 522 ? 11.193 -37.867 4.479 1.00 89.19 522 PHE A CA 1
ATOM 4139 C C . PHE A 1 522 ? 10.708 -36.645 3.682 1.00 89.19 522 PHE A C 1
ATOM 4141 O O . PHE A 1 522 ? 10.134 -35.706 4.241 1.00 89.19 522 PHE A O 1
ATOM 4148 N N . TYR A 1 523 ? 10.944 -36.686 2.375 1.00 91.38 523 TYR A N 1
ATOM 4149 C CA . TYR A 1 523 ? 10.383 -35.786 1.391 1.00 91.38 523 TYR A CA 1
ATOM 4150 C C . TYR A 1 523 ? 9.278 -36.527 0.626 1.00 91.38 523 TYR A C 1
ATOM 4152 O O . TYR A 1 523 ? 9.422 -37.708 0.279 1.00 91.38 523 TYR A O 1
ATOM 4160 N N . TYR A 1 524 ? 8.155 -35.846 0.436 1.00 93.50 524 TYR A N 1
ATOM 4161 C CA . TYR A 1 524 ? 6.967 -36.363 -0.232 1.00 93.50 524 TYR A CA 1
ATOM 4162 C C . TYR A 1 524 ? 6.524 -35.357 -1.270 1.00 93.50 524 TYR A C 1
ATOM 4164 O O . TYR A 1 524 ? 6.468 -34.169 -0.964 1.00 93.50 524 TYR A O 1
ATOM 4172 N N . GLU A 1 525 ? 6.194 -35.808 -2.472 1.00 92.88 525 GLU A N 1
ATOM 4173 C CA . GLU A 1 525 ? 5.856 -34.894 -3.555 1.00 92.88 525 GLU A CA 1
ATOM 4174 C C . GLU A 1 525 ? 4.905 -35.530 -4.562 1.00 92.88 525 GLU A C 1
ATOM 4176 O O . GLU A 1 525 ? 5.028 -36.698 -4.922 1.00 92.88 525 GLU A O 1
ATOM 4181 N N . VAL A 1 526 ? 3.987 -34.716 -5.073 1.00 90.19 526 VAL A N 1
ATOM 4182 C CA . VAL A 1 526 ? 3.279 -34.978 -6.322 1.00 90.19 526 VAL A CA 1
ATOM 4183 C C . VAL A 1 526 ? 3.461 -33.779 -7.247 1.00 90.19 526 VAL A C 1
ATOM 4185 O O . VAL A 1 526 ? 3.283 -32.641 -6.818 1.00 90.19 526 VAL A O 1
ATOM 4188 N N . SER A 1 527 ? 3.788 -34.021 -8.515 1.00 89.25 527 SER A N 1
ATOM 4189 C CA . SER A 1 527 ? 3.989 -32.965 -9.515 1.00 89.25 527 SER A CA 1
ATOM 4190 C C . SER A 1 527 ? 2.924 -33.043 -10.620 1.00 89.25 527 SER A C 1
ATOM 4192 O O . SER A 1 527 ? 2.428 -34.121 -10.948 1.00 89.25 527 SER A O 1
ATOM 4194 N N . LYS A 1 528 ? 2.588 -31.895 -11.221 1.00 86.44 528 LYS A N 1
ATOM 4195 C CA . LYS A 1 528 ? 1.637 -31.711 -12.335 1.00 86.44 528 LYS A CA 1
ATOM 4196 C C . LYS A 1 528 ? 0.282 -32.387 -12.097 1.00 86.44 528 LYS A C 1
ATOM 4198 O O . LYS A 1 528 ? -0.175 -33.197 -12.905 1.00 86.44 528 LYS A O 1
ATOM 4203 N N . VAL A 1 529 ? -0.367 -32.046 -10.987 1.00 84.94 529 VAL A N 1
ATOM 4204 C CA . VAL A 1 529 ? -1.578 -32.721 -10.502 1.00 84.94 529 VAL A CA 1
ATOM 4205 C C . VAL A 1 529 ? -2.822 -31.838 -10.604 1.00 84.94 529 VAL A C 1
ATOM 4207 O O . VAL A 1 529 ? -2.741 -30.615 -10.568 1.00 84.94 529 VAL A O 1
ATOM 4210 N N . VAL A 1 530 ? -3.994 -32.464 -10.731 1.00 83.81 530 VAL A N 1
ATOM 4211 C CA . VAL A 1 530 ? -5.295 -31.792 -10.641 1.00 83.81 530 VAL A CA 1
ATOM 4212 C C . VAL A 1 530 ? -5.877 -32.024 -9.248 1.00 83.81 530 VAL A C 1
ATOM 4214 O O . VAL A 1 530 ? -6.169 -33.160 -8.878 1.00 83.81 530 VAL A O 1
ATOM 4217 N N . VAL A 1 531 ? -6.046 -30.950 -8.485 1.00 85.19 531 VAL A N 1
ATOM 4218 C CA . VAL A 1 531 ? -6.546 -30.943 -7.100 1.00 85.19 531 VAL A CA 1
ATOM 4219 C C . VAL A 1 531 ? -7.925 -30.281 -7.039 1.00 85.19 531 VAL A C 1
ATOM 4221 O O . VAL A 1 531 ? -8.299 -29.588 -7.985 1.00 85.19 531 VAL A O 1
ATOM 4224 N N . PRO A 1 532 ? -8.726 -30.479 -5.980 1.00 81.88 532 PRO A N 1
ATOM 4225 C CA . PRO A 1 532 ? -9.948 -29.703 -5.799 1.00 81.88 532 PRO A CA 1
ATOM 4226 C C . PRO A 1 532 ? -9.635 -28.209 -5.653 1.00 81.88 532 PRO A C 1
ATOM 4228 O O . PRO A 1 532 ? -8.617 -27.834 -5.070 1.00 81.88 532 PRO A O 1
ATOM 4231 N N . ASN A 1 533 ? -10.539 -27.354 -6.126 1.00 80.88 533 ASN A N 1
ATOM 4232 C CA . ASN A 1 533 ? -10.476 -25.906 -5.908 1.00 80.88 533 ASN A CA 1
ATOM 4233 C C . ASN A 1 533 ? -10.932 -25.551 -4.477 1.00 80.88 533 ASN A C 1
ATOM 4235 O O . ASN A 1 533 ? -11.945 -24.894 -4.256 1.00 80.88 533 ASN A O 1
ATOM 4239 N N . LYS A 1 534 ? -10.222 -26.092 -3.488 1.00 81.31 534 LYS A N 1
ATOM 4240 C CA . LYS A 1 534 ? -10.521 -25.980 -2.058 1.00 81.31 534 LYS A CA 1
ATOM 4241 C C . LYS A 1 534 ? -9.240 -25.718 -1.290 1.00 81.31 534 LYS A C 1
ATOM 4243 O O . LYS A 1 534 ? -8.180 -26.156 -1.724 1.00 81.31 534 LYS A O 1
ATOM 4248 N N . LYS A 1 535 ? -9.319 -25.030 -0.150 1.00 84.62 535 LYS A N 1
ATOM 4249 C CA . LYS A 1 535 ? -8.125 -24.697 0.640 1.00 84.62 535 LYS A CA 1
ATOM 4250 C C . LYS A 1 535 ? -7.367 -25.955 1.049 1.00 84.62 535 LYS A C 1
ATOM 4252 O O . LYS A 1 535 ? -7.986 -26.904 1.517 1.00 84.62 535 LYS A O 1
ATOM 4257 N N . ILE A 1 536 ? -6.042 -25.945 0.933 1.00 88.12 536 ILE A N 1
ATOM 4258 C CA . ILE A 1 536 ? -5.178 -26.911 1.615 1.00 88.12 536 ILE A CA 1
ATOM 4259 C C . ILE A 1 536 ? -5.251 -26.580 3.106 1.00 88.12 536 ILE A C 1
ATOM 4261 O O . ILE A 1 536 ? -4.992 -25.441 3.498 1.00 88.12 536 ILE A O 1
ATOM 4265 N N . VAL A 1 537 ? -5.640 -27.551 3.927 1.00 88.62 537 VAL A N 1
ATOM 4266 C CA . VAL A 1 537 ? -5.846 -27.357 5.370 1.00 88.62 537 VAL A CA 1
ATOM 4267 C C . VAL A 1 537 ? -4.767 -28.022 6.215 1.00 88.62 537 VAL A C 1
ATOM 4269 O O . VAL A 1 537 ? -4.537 -27.605 7.350 1.00 88.62 537 VAL A O 1
ATOM 4272 N N . GLY A 1 538 ? -4.071 -29.020 5.673 1.00 91.31 538 GLY A N 1
ATOM 4273 C CA . GLY A 1 538 ? -3.088 -29.774 6.435 1.00 91.31 538 GLY A CA 1
ATOM 4274 C C . GLY A 1 538 ? -2.563 -31.005 5.720 1.00 91.31 538 GLY A C 1
ATOM 4275 O O . GLY A 1 538 ? -2.828 -31.231 4.539 1.00 91.31 538 GLY A O 1
ATOM 4276 N N . PHE A 1 539 ? -1.838 -31.809 6.486 1.00 94.31 539 PHE A N 1
ATOM 4277 C CA . PHE A 1 539 ? -1.349 -33.121 6.095 1.00 94.31 539 PHE A CA 1
ATOM 4278 C C . PHE A 1 539 ? -1.856 -34.171 7.074 1.00 94.31 539 PHE A C 1
ATOM 4280 O O . PHE A 1 539 ? -1.903 -33.938 8.281 1.00 94.31 539 PHE A O 1
ATOM 4287 N N . GLU A 1 540 ? -2.232 -35.326 6.548 1.00 93.75 540 GLU A N 1
ATOM 4288 C CA . GLU A 1 540 ? -2.652 -36.485 7.316 1.00 93.75 540 GLU A CA 1
ATOM 4289 C C . GLU A 1 540 ? -1.653 -37.623 7.124 1.00 93.75 540 GLU A C 1
ATOM 4291 O O . GLU A 1 540 ? -1.255 -37.937 6.005 1.00 93.75 540 GLU A O 1
ATOM 4296 N N . PHE A 1 541 ? -1.277 -38.240 8.235 1.00 93.12 541 PHE A N 1
ATOM 4297 C CA . PHE A 1 541 ? -0.411 -39.401 8.317 1.00 93.12 541 PHE A CA 1
ATOM 4298 C C . PHE A 1 541 ? -1.273 -40.579 8.746 1.00 93.12 541 PHE A C 1
ATOM 4300 O O . PHE A 1 541 ? -1.848 -40.559 9.836 1.00 93.12 541 PHE A O 1
ATOM 4307 N N . LYS A 1 542 ? -1.403 -41.581 7.879 1.00 90.19 542 LYS A N 1
ATOM 4308 C CA . LYS A 1 542 ? -2.291 -42.722 8.100 1.00 90.19 542 LYS A CA 1
ATOM 4309 C C . LYS A 1 542 ? -1.552 -44.028 7.863 1.00 90.19 542 LYS A C 1
ATOM 4311 O O . LYS A 1 542 ? -0.894 -44.171 6.843 1.00 90.19 542 LYS A O 1
ATOM 4316 N N . ASN A 1 543 ? -1.641 -44.974 8.794 1.00 89.44 543 ASN A N 1
ATOM 4317 C CA . ASN A 1 543 ? -0.983 -46.276 8.651 1.00 89.44 543 ASN A CA 1
ATOM 4318 C C . ASN A 1 543 ? -1.974 -47.382 8.259 1.00 89.44 543 ASN A C 1
ATOM 4320 O O . ASN A 1 543 ? -3.192 -47.183 8.194 1.00 89.44 543 ASN A O 1
ATOM 4324 N N . SER A 1 544 ? -1.437 -48.578 8.021 1.00 82.94 544 SER A N 1
ATOM 4325 C CA . SER A 1 544 ? -2.185 -49.761 7.580 1.00 82.94 544 SER A CA 1
ATOM 4326 C C . SER A 1 544 ? -3.231 -50.266 8.585 1.00 82.94 544 SER A C 1
ATOM 4328 O O . SER A 1 544 ? -4.166 -50.959 8.186 1.00 82.94 544 SER A O 1
ATOM 4330 N N . ILE A 1 545 ? -3.124 -49.886 9.863 1.00 84.56 545 ILE A N 1
ATOM 4331 C CA . ILE A 1 545 ? -4.093 -50.216 10.923 1.00 84.56 545 ILE A CA 1
ATOM 4332 C C . ILE A 1 545 ? -5.110 -49.088 11.188 1.00 84.56 545 ILE A C 1
ATOM 4334 O O . ILE A 1 545 ? -5.879 -49.169 12.141 1.00 84.56 545 ILE A O 1
ATOM 4338 N N . ASN A 1 546 ? -5.171 -48.075 10.313 1.00 78.56 546 ASN A N 1
ATOM 4339 C CA . ASN A 1 546 ? -6.047 -46.897 10.399 1.00 78.56 546 ASN A CA 1
ATOM 4340 C C . ASN A 1 546 ? -5.799 -45.974 11.608 1.00 78.56 546 ASN A C 1
ATOM 4342 O O . ASN A 1 546 ? -6.690 -45.200 11.960 1.00 78.56 546 ASN A O 1
ATOM 4346 N N . GLU A 1 547 ? -4.610 -45.985 12.216 1.00 83.88 547 GLU A N 1
ATOM 4347 C CA . GLU A 1 547 ? -4.211 -44.858 13.064 1.00 83.88 547 GLU A CA 1
ATOM 4348 C C . GLU A 1 547 ? -3.982 -43.631 12.182 1.00 83.88 547 GLU A C 1
ATOM 4350 O O . GLU A 1 547 ? -3.375 -43.731 11.110 1.00 83.88 547 GLU A O 1
ATOM 4355 N N . VAL A 1 548 ? -4.487 -42.486 12.636 1.00 87.25 548 VAL A N 1
ATOM 4356 C CA . VAL A 1 548 ? -4.455 -41.221 11.904 1.00 87.25 548 VAL A CA 1
ATOM 4357 C C . VAL A 1 548 ? -3.880 -40.137 12.805 1.00 87.25 548 VAL A C 1
ATOM 4359 O O . VAL A 1 548 ? -4.374 -39.919 13.910 1.00 87.25 548 VAL A O 1
ATOM 4362 N N . GLU A 1 549 ? -2.868 -39.426 12.317 1.00 88.00 549 GLU A N 1
ATOM 4363 C CA . GLU A 1 549 ? -2.381 -38.183 12.915 1.00 88.00 549 GLU A CA 1
ATOM 4364 C C . GLU A 1 549 ? -2.452 -37.056 11.875 1.00 88.00 549 GLU A C 1
ATOM 4366 O O . GLU A 1 549 ? -2.071 -37.235 10.720 1.00 88.00 549 GLU A O 1
ATOM 4371 N N . THR A 1 550 ? -2.929 -35.875 12.271 1.00 87.88 550 THR A N 1
ATOM 4372 C CA . THR A 1 550 ? -3.110 -34.731 11.361 1.00 87.88 550 THR A CA 1
ATOM 4373 C C . THR A 1 550 ? -2.260 -33.550 11.812 1.00 87.88 550 THR A C 1
ATOM 4375 O O . THR A 1 550 ? -2.135 -33.277 13.006 1.00 87.88 550 THR A O 1
ATOM 4378 N N . GLN A 1 551 ? -1.678 -32.833 10.852 1.00 87.38 551 GLN A N 1
ATOM 4379 C CA . GLN A 1 551 ? -0.953 -31.583 11.053 1.00 87.38 551 GLN A CA 1
ATOM 4380 C C . GLN A 1 551 ? -1.605 -30.479 10.228 1.00 87.38 551 GLN A C 1
ATOM 4382 O O . GLN A 1 551 ? -1.564 -30.500 8.998 1.00 87.38 551 GLN A O 1
ATOM 4387 N N . MET A 1 552 ? -2.218 -29.519 10.915 1.00 83.50 552 MET A N 1
ATOM 4388 C CA . MET A 1 552 ? -2.922 -28.406 10.281 1.00 83.50 552 MET A CA 1
ATOM 4389 C C . MET A 1 552 ? -1.955 -27.275 9.933 1.00 83.50 552 MET A C 1
ATOM 4391 O O . MET A 1 552 ? -1.016 -26.998 10.682 1.00 83.50 552 MET A O 1
ATOM 4395 N N . ILE A 1 553 ? -2.204 -26.591 8.816 1.00 83.38 553 ILE A N 1
ATOM 4396 C CA . ILE A 1 553 ? -1.436 -25.400 8.438 1.00 83.38 553 ILE A CA 1
ATOM 4397 C C . ILE A 1 553 ? -2.066 -24.140 9.015 1.00 83.38 553 ILE A C 1
ATOM 4399 O O . ILE A 1 553 ? -3.284 -23.983 8.995 1.00 83.38 553 ILE A O 1
ATOM 4403 N N . GLN A 1 554 ? -1.227 -23.229 9.514 1.00 67.75 554 GLN A N 1
ATOM 4404 C CA . GLN A 1 554 ? -1.690 -21.964 10.100 1.00 67.75 554 GLN A CA 1
ATOM 4405 C C . GLN A 1 554 ? -2.308 -21.032 9.047 1.00 67.75 554 GLN A C 1
ATOM 4407 O O . GLN A 1 554 ? -3.297 -20.363 9.327 1.00 67.75 554 GLN A O 1
ATOM 4412 N N . SER A 1 555 ? -1.765 -21.040 7.826 1.00 67.88 555 SER A N 1
ATOM 4413 C CA . SER A 1 555 ? -2.250 -20.230 6.705 1.00 67.88 555 SER A CA 1
ATOM 4414 C C . SER A 1 555 ? -2.783 -21.138 5.603 1.00 67.88 555 SER A C 1
ATOM 4416 O O . SER A 1 555 ? -2.022 -21.654 4.784 1.00 67.88 555 SER A O 1
ATOM 4418 N N . GLN A 1 556 ? -4.096 -21.359 5.611 1.00 80.12 556 GLN A N 1
ATOM 4419 C CA . GLN A 1 556 ? -4.791 -22.183 4.622 1.00 80.12 556 GLN A CA 1
ATOM 4420 C C . GLN A 1 556 ? -4.872 -21.465 3.275 1.00 80.12 556 GLN A C 1
ATOM 4422 O O . GLN A 1 556 ? -5.216 -20.285 3.221 1.00 80.12 556 GLN A O 1
ATOM 4427 N N . ILE A 1 557 ? -4.567 -22.166 2.182 1.00 71.44 557 ILE A N 1
ATOM 4428 C CA . ILE A 1 557 ? -4.438 -21.552 0.852 1.00 71.44 557 ILE A CA 1
ATOM 4429 C C . ILE A 1 557 ? -5.213 -22.359 -0.180 1.00 71.44 557 ILE A C 1
ATOM 4431 O O . ILE A 1 557 ? -5.072 -23.578 -0.252 1.00 71.44 557 ILE A O 1
ATOM 4435 N N . THR A 1 558 ? -6.005 -21.674 -1.002 1.00 79.81 558 THR A N 1
ATOM 4436 C CA . THR A 1 558 ? -6.646 -22.272 -2.178 1.00 79.81 558 THR A CA 1
ATOM 4437 C C . THR A 1 558 ? -5.600 -22.498 -3.280 1.00 79.81 558 THR A C 1
ATOM 4439 O O . THR A 1 558 ? -4.858 -21.563 -3.600 1.00 79.81 558 THR A O 1
ATOM 4442 N N . PRO A 1 559 ? -5.495 -23.712 -3.851 1.00 77.44 559 PRO A N 1
ATOM 4443 C CA . PRO A 1 559 ? -4.548 -23.999 -4.914 1.00 77.44 559 PRO A CA 1
ATOM 4444 C C . PRO A 1 559 ? -4.811 -23.156 -6.170 1.00 77.44 559 PRO A C 1
ATOM 4446 O O . PRO A 1 559 ? -5.954 -22.934 -6.559 1.00 77.44 559 PRO A O 1
ATOM 4449 N N . VAL A 1 560 ? -3.737 -22.702 -6.809 1.00 70.38 560 VAL A N 1
ATOM 4450 C CA . VAL A 1 560 ? -3.729 -21.805 -7.971 1.00 70.38 560 VAL A CA 1
ATOM 4451 C C . VAL A 1 560 ? -3.109 -22.538 -9.148 1.00 70.38 560 VAL A C 1
ATOM 4453 O O . VAL A 1 560 ? -2.167 -23.315 -8.968 1.00 70.38 560 VAL A O 1
ATOM 4456 N N . VAL A 1 561 ? -3.634 -22.270 -10.345 1.00 69.31 561 VAL A N 1
ATOM 4457 C CA . VAL A 1 561 ? -3.191 -22.907 -11.585 1.00 69.31 561 VAL A CA 1
ATOM 4458 C C . VAL A 1 561 ? -1.672 -22.815 -11.743 1.00 69.31 561 VAL A C 1
ATOM 4460 O O . VAL A 1 561 ? -1.085 -21.757 -11.524 1.00 69.31 561 VAL A O 1
ATOM 4463 N N . ASP A 1 562 ? -1.048 -23.941 -12.089 1.00 73.00 562 ASP A N 1
ATOM 4464 C CA . ASP A 1 562 ? 0.387 -24.075 -12.364 1.00 73.00 562 ASP A CA 1
ATOM 4465 C C . ASP A 1 562 ? 1.314 -23.567 -11.234 1.00 73.00 562 ASP A C 1
ATOM 4467 O O . ASP A 1 562 ? 2.478 -23.243 -11.464 1.00 73.00 562 ASP A O 1
ATOM 4471 N N . LYS A 1 563 ? 0.844 -23.531 -9.977 1.00 76.56 563 LYS A N 1
ATOM 4472 C CA . LYS A 1 563 ? 1.675 -23.191 -8.807 1.00 76.56 563 LYS A CA 1
ATOM 4473 C C . LYS A 1 563 ? 2.251 -24.435 -8.117 1.00 76.56 563 LYS A C 1
ATOM 4475 O O . LYS A 1 563 ? 1.603 -25.479 -8.075 1.00 76.56 563 LYS A O 1
ATOM 4480 N N . GLN A 1 564 ? 3.473 -24.326 -7.588 1.00 85.94 564 GLN A N 1
ATOM 4481 C CA . GLN A 1 564 ? 4.099 -25.331 -6.719 1.00 85.94 564 GLN A CA 1
ATOM 4482 C C . GLN A 1 564 ? 3.912 -24.924 -5.253 1.00 85.94 564 GLN A C 1
ATOM 4484 O O . GLN A 1 564 ? 4.108 -23.759 -4.910 1.00 85.94 564 GLN A O 1
ATOM 4489 N N . TYR A 1 565 ? 3.566 -25.877 -4.391 1.00 86.62 565 TYR A N 1
ATOM 4490 C CA . TYR A 1 565 ? 3.401 -25.656 -2.955 1.00 86.62 565 TYR A CA 1
ATOM 4491 C C . TYR A 1 565 ? 4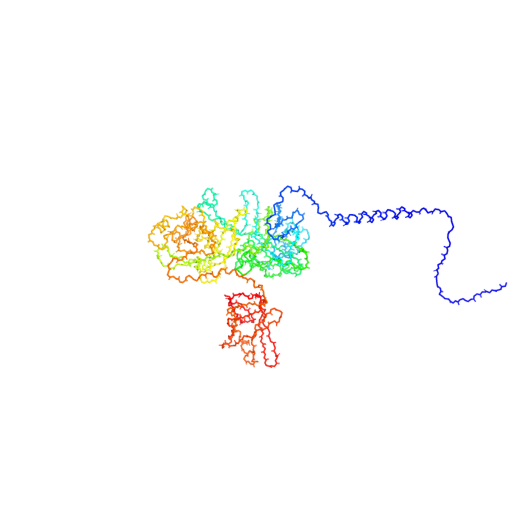.394 -26.510 -2.173 1.00 86.62 565 TYR A C 1
ATOM 4493 O O . TYR A 1 565 ? 4.236 -27.726 -2.136 1.00 86.62 565 TYR A O 1
ATOM 4501 N N . ASN A 1 566 ? 5.394 -25.896 -1.533 1.00 90.00 566 ASN A N 1
ATOM 4502 C CA . ASN A 1 566 ? 6.417 -26.636 -0.790 1.00 90.00 566 ASN A CA 1
ATOM 4503 C C . ASN A 1 566 ? 6.261 -26.425 0.714 1.00 90.00 566 ASN A C 1
ATOM 4505 O O . ASN A 1 566 ? 6.451 -25.324 1.217 1.00 90.00 566 ASN A O 1
ATOM 4509 N N . TYR A 1 567 ? 5.943 -27.472 1.460 1.00 91.88 567 TYR A N 1
ATOM 4510 C CA . TYR A 1 567 ? 5.738 -27.389 2.902 1.00 91.88 567 TYR A CA 1
ATOM 4511 C C . TYR A 1 567 ? 6.900 -27.991 3.683 1.00 91.88 567 TYR A C 1
ATOM 4513 O O . TYR A 1 567 ? 7.530 -28.949 3.240 1.00 91.88 567 TYR A O 1
ATOM 4521 N N . LYS A 1 568 ? 7.160 -27.460 4.883 1.00 90.56 568 LYS A N 1
ATOM 4522 C CA . LYS A 1 568 ? 8.115 -28.029 5.840 1.00 90.56 568 LYS A CA 1
ATOM 4523 C C . LYS A 1 568 ? 7.494 -28.221 7.208 1.00 90.56 568 LYS A C 1
ATOM 4525 O O . LYS A 1 568 ? 6.947 -27.274 7.769 1.00 90.56 568 LYS A O 1
ATOM 4530 N N . LEU A 1 569 ? 7.639 -29.420 7.763 1.00 88.38 569 LEU A N 1
ATOM 4531 C CA . LEU A 1 569 ? 7.313 -29.703 9.160 1.00 88.38 569 LEU A CA 1
ATOM 4532 C C . LEU A 1 569 ? 8.573 -29.531 10.014 1.00 88.38 569 LEU A C 1
ATOM 4534 O O . LEU A 1 569 ? 9.476 -30.367 9.963 1.00 88.38 569 LEU A O 1
ATOM 4538 N N . LEU A 1 570 ? 8.649 -28.422 10.747 1.00 84.31 570 LEU A N 1
ATOM 4539 C CA . LEU A 1 570 ? 9.826 -27.989 11.502 1.00 84.31 570 LEU A CA 1
ATOM 4540 C C . LEU A 1 570 ? 9.869 -28.574 12.924 1.00 84.31 570 LEU A C 1
ATOM 4542 O O . LEU A 1 570 ? 8.881 -29.102 13.446 1.00 84.31 570 LEU A O 1
ATOM 4546 N N . GLU A 1 571 ? 11.026 -28.452 13.573 1.00 72.12 571 GLU A N 1
ATOM 4547 C CA . GLU A 1 571 ? 11.168 -28.698 15.013 1.00 72.12 571 GLU A CA 1
ATOM 4548 C C . GLU A 1 571 ? 10.160 -27.843 15.804 1.00 72.12 571 GLU A C 1
ATOM 4550 O O . GLU A 1 571 ? 9.887 -26.695 15.453 1.00 72.12 571 GLU A O 1
ATOM 4555 N N . GLY A 1 572 ? 9.514 -28.444 16.808 1.00 67.69 572 GLY A N 1
ATOM 4556 C CA . GLY A 1 572 ? 8.351 -27.858 17.493 1.00 67.69 572 GLY A CA 1
ATOM 4557 C C . GLY A 1 572 ? 6.986 -28.157 16.850 1.00 67.69 572 GLY A C 1
ATOM 4558 O O . GLY A 1 572 ? 5.972 -27.652 17.320 1.00 67.69 572 GLY A O 1
ATOM 4559 N N . GLY A 1 573 ? 6.932 -28.972 15.787 1.00 69.56 573 GLY A N 1
ATOM 4560 C CA . GLY A 1 573 ? 5.677 -29.441 15.177 1.00 69.56 573 GLY A CA 1
ATOM 4561 C C . GLY A 1 573 ? 4.978 -28.399 14.300 1.00 69.56 573 GLY A C 1
ATOM 4562 O O . GLY A 1 573 ? 3.836 -28.589 13.894 1.00 69.56 573 GLY A O 1
ATOM 4563 N N . LYS A 1 574 ? 5.650 -27.286 13.990 1.00 77.06 574 LYS A N 1
ATOM 4564 C CA . LYS A 1 574 ? 5.089 -26.216 13.164 1.00 77.06 574 LYS A CA 1
ATOM 4565 C C . LYS A 1 574 ? 5.213 -26.563 11.682 1.00 77.06 574 LYS A C 1
ATOM 4567 O O . LYS A 1 574 ? 6.320 -26.793 11.193 1.00 77.06 574 LYS A O 1
ATOM 4572 N N . LEU A 1 575 ? 4.093 -26.538 10.959 1.00 82.81 575 LEU A N 1
ATOM 4573 C CA . LEU A 1 575 ? 4.074 -26.712 9.508 1.00 82.81 575 LEU A CA 1
ATOM 4574 C C . LEU A 1 575 ? 4.070 -25.349 8.801 1.00 82.81 575 LEU A C 1
ATOM 4576 O O . LEU A 1 575 ? 3.206 -24.509 9.056 1.00 82.81 575 LEU A O 1
ATOM 4580 N N . VAL A 1 576 ? 5.059 -25.116 7.937 1.00 78.94 576 VAL A N 1
ATOM 4581 C CA . VAL A 1 576 ? 5.306 -23.824 7.278 1.00 78.94 576 VAL A CA 1
ATOM 4582 C C . VAL A 1 576 ? 5.334 -24.008 5.766 1.00 78.94 576 VAL A C 1
ATOM 4584 O O . VAL A 1 576 ? 5.954 -24.943 5.266 1.00 78.94 576 VAL A O 1
ATOM 4587 N N . LEU A 1 577 ? 4.682 -23.105 5.037 1.00 81.06 577 LEU A N 1
ATOM 4588 C CA . LEU A 1 577 ? 4.777 -23.029 3.582 1.00 81.06 577 LEU A CA 1
ATOM 4589 C C . LEU A 1 577 ? 6.039 -22.253 3.181 1.00 81.06 577 LEU A C 1
ATOM 4591 O O . LEU A 1 577 ? 6.215 -21.104 3.581 1.00 81.06 577 LEU A O 1
ATOM 4595 N N . GLN A 1 578 ? 6.888 -22.875 2.374 1.00 74.25 578 GLN A N 1
ATOM 4596 C CA . GLN A 1 578 ? 7.958 -22.234 1.620 1.00 74.25 578 GLN A CA 1
ATOM 4597 C C . GLN A 1 578 ? 7.428 -21.963 0.210 1.00 74.25 578 GLN A C 1
ATOM 4599 O O . GLN A 1 578 ? 7.468 -22.841 -0.653 1.00 74.25 578 GLN A O 1
ATOM 4604 N N . ASN A 1 579 ? 6.834 -20.784 0.015 1.00 55.19 579 ASN A N 1
ATOM 4605 C CA . ASN A 1 579 ? 6.547 -20.302 -1.337 1.00 55.19 579 ASN A CA 1
ATOM 4606 C C . ASN A 1 579 ? 7.850 -19.901 -2.018 1.00 55.19 579 ASN A C 1
ATOM 4608 O O . ASN A 1 579 ? 8.619 -19.157 -1.369 1.00 55.19 579 ASN A O 1
#

Sequence (579 aa):
MNFKKLAGKYASLYSNRITRRKSLPLSYASLFLAILIFITGTVSWFTVHDTAKIDSTNLKFDSSTGLRVNDGEDLTNHIKFEDFSLAEASSVDGRNFFLPATGTFSSTTELMKFREGNVGDKNKKYAYKDFTLSGEKNTKVYIKNYKIVIGEGAEAITFDGAPEIKTENNQPDGKPIQQVRKPECPVRIAFITDSSEKPVVFDPTAIVTQHAKDYNAVNFADDSGNALTAVSTATAFSKYYFNYVTGEPIYTLNDSRTVKATMVVWLEGTGNNWEKYAGKKISVDVELESNWSEMEYVYFNDQTLNDDDDGLGQWVDKADDNGQPCLVLMSYTDPNTKAIKSVIMDKKQAHMWVAPIPKNVVTNISFYRYSQSEDTIFNAWHTNANVKEQTSDKVKEWIASTGIFKQPLETSRRSTDGTTYTMYTAKRGNGYGYVSETNDKKDEFRLSPCVGYWNYTGGGGEVVEPTTTQPVLPEGDKVKINGISLEVRNEDWRTKIREKQYDVYVVFEGDYKMSLPSTGNFYYEVSKVVVPNKKIVGFEFKNSINEVETQMIQSQITPVVDKQYNYKLLEGGKLVLQN

Secondary structure (DSSP, 8-state):
-------------------SS---SHHHHHHHHHHHHHHHHHHHHHHHH-------TT-----TT--EEE-SS-EESEEEEEEEE-SS-B-S-SSS-EEESSS---S-GGGSBEEE--GGGBTTTEEEEEEEEE-STTEEEEEEEEEEEESSGGG-EEE-SSPEEEEGGG-TTSPEEEEEPPPPP-EEEEEES-TTSPPEEEETT-SSGGGPPEEEEEEEE-TT-BEEEEEEEPEEHHHHH--SS----SEEE-SSS-EEEEEEEEEBSSSS-GGGGTTSEEEEEEEEE--GGGEEEEEEEEEEEPSSSSSB--GGGS--TTSPPPEEEEEEE-TTT--EEEEEEEEEETTEEEEEEETT--B-EEEEEEETTTTEEEEEEE-STTHHHHS-HHHHHHHHSSSTT-SPPPSBSB-TTS-B--EEEEEE--S--S--TT-TTHHHHHHSBPEEEET---SSS-------------SSSEEEEEEEEEEE--HHHHHHHHHHT-EEEEEETTTEEEEE-EEETTEEEEEEEEEESS-EEEEEEE-TT--EEEEEEEEEE---TT-EEEEEE-TTS-EEEE-

Radius of gyration: 32.19 Å; chains: 1; bounding box: 121×74×86 Å

pLDDT: mean 75.88, std 18.24, range [26.02, 95.25]

Foldseek 3Di:
DDDDDDDDDDDDDDDDDDDDDDDDDVVVVVVVVVVVCVVVVVVVVCVVPDPPPPPDDDPDAPAPFPKWKDQPPDTHLKDKDFFAFEQAFFQALQLWGKDFPDDAFDLCLQPTFIDTDDPVNESHFKDKTKIKIFGDAQQFKFFPWKWKWWADDPPIDIQILDFDFAFVVRDLLHQTFDTDDDPADQKKKWKFQDSVDRIQIEGSRAQQQVPQDWGQGFPDADPRRRTDTDTRRHHYRQQGQKDQQHRDGSDTDHPDGMGMMMMMMHGHRNDPDSVVRHGTTMMMMTGMHRPSVQKDKAKEAEQAAALVDRHGDLPQQDADPVRHHWWKKKWFQDPPPRDIDIHTFDDPDVRMTMIIDGPPGWFFMKIFRADPVVRDTQAMATLAPCLQVNADVSVVCVCVDPDQNVDDRHGTQADPVGDGFRYKYFYYTRNPGDQDPPDPRSRSSRHRHGDIHTPDDTDDDPPPPPPSDRQPLDPDFKAWEQKEKEAEPAPVVVVCCVVQVWWKWFAFPPGDTDTFPDPDPRMTMDGGDMDTQTWGFWMWTAHPVGDIDTQGAPDTDGDTHHHYWYWYQHHVRHIDTDD